Protein AF-A0A9D3W5Q1-F1 (afdb_monomer_lite)

Foldseek 3Di:
DDDDDPDPVCPVVPCVPDCDWAAKAKEWPPPHQQDFQADDPVQQPFWDKTKIKIDTTPLWAFPWKWKDQALPPDTDTWDKADPDDADPVRGHPDIIMTIDTDGPVSLLNGAKIWMKIATNVRGIAAQDFDDDPLRPNTHHIFIWGADNVTRTTFGCADPAQDQGGPVNVVVVVVVVPDPDDDDDDDDDDQDADELVRQLVQQDLCGFWEAAPQFIFTCNVVQPVDPVHNVLRNVHGSHYCNVVCSRPDYVVVVVVRVVGTDHGYDDDDDDDDDDDDDDDDDDDDDDDDDDDDDDDDDDPDFAEQDDPPDDFDWAFDDWADDDPFKIKTKTFGPDQRYFNQDDPPAWDWDWDQFPNDIDIDTFDWPDDSNDGRITMTMDTWFDACPDPVANHTDRVD

Sequence (396 aa):
MKHGDVMFAGWWYNLECAIDELNINSMITRPCHKEILPINSWTTRRLYTLRGYAYSGGGKKVKRVEVTMDGGETWQVCIVDHAEKPNKYGKFWCWCFWSLDVAVLDFLVAKDIAVRAWDGTFNTQPEKLIWNLLGMMNNCWFRVKATENRMVFEHPTLPGNQSGGWMSEERHLDNSTIKRSVSTPFMNTASRISMSEVKKHNSVDSAWIVVHGHIYDCTRFLKDHPGGISSILINAGTDCTDEFDAIHSDKAKNMLEDYRIGELIKTGYVSNSAVSSPNTSVHRASNISFSGPIKEVAATRPVALVPPKKISCKLVDKTSISHNVRRFRFALPLEDQVLGLPVGKHIFLCATINDKLCMRAYTPTSSIDEVGHFDLVVKIYFKRVHPKFPNGGLMS

InterPro domains:
  IPR001199 Cytochrome b5-like heme/steroid binding domain [PF00173] (195-264)
  IPR001199 Cytochrome b5-like heme/steroid binding domain [PR00363] (215-225)
  IPR001199 Cytochrome b5-like heme/steroid binding domain [PR00363] (225-239)
  IPR001199 Cytochrome b5-like heme/steroid binding domain [PR00363] (240-247)
  IPR001199 Cytochrome b5-like heme/steroid binding domain [PR00363] (252-264)
  IPR001199 Cytochrome b5-like heme/steroid binding domain [PS50255] (190-265)
  IPR001199 Cytochrome b5-like heme/steroid binding domain [SM01117] (193-265)
  IPR005066 Moybdenum cofactor oxidoreductase, dimerisation [PF03404] (18-147)
  IPR008333 Flavoprotein pyridine nucleotide cytochrome reductase-like, FAD-binding domain [PF00970] (313-396)
  IPR008335 Eukaryotic molybdopterin oxidoreductase [PR00407] (19-31)
  IPR008335 Eukaryotic molybdopterin oxidoreductase [PR00407] (50-64)
  IPR008335 Eukaryotic molybdopterin oxidoreductase [PR00407] (64-76)
  IPR008335 Eukaryotic molybdopterin oxidoreductase [PR00407] (91-101)
  IPR008335 Eukaryotic molybdopterin oxidoreductase [PR00407] (116-128)
  IPR008335 Eukaryotic molybdopterin oxidoreductase [PR00407] (129-142)
  IPR014756 Immunoglobulin E-set [SSF81296] (21-146)
  IPR017927 FAD-binding domain, ferredoxin reductase-type [PS51384] (308-396)
  IPR017938 Riboflavin synthase-like beta-barrel [SSF63380] (301-396)
  IPR018506 Cytochrome b5, heme-binding site [PS00191] (221-228)
  IPR036400 Cytochrome b5-like heme/steroid binding domain superfamily [G3DSA:3.10.120.10] (189-266)

Radius of gyration: 26.9 Å; chains: 1; bounding box: 71×68×72 Å

Secondary structure (DSSP, 8-state):
-------GGGGGG-GGG---SPPPEEEEEESPTT-B---STTTTTSEEEEEEEEE-STTPPEEEEEEESBSSSS-EEPEEE--SPP-TTS---SPEEEEEEEETTGGGG-SBEEEEEEETT--B--SS----TT-TT--SPEEEEEETTTTEEE-S--SSS---SHHHHHHHHHTTS--------------EE-HHHHTT-EETTEEEEEETTEEEE-GGGTTT-TT-THHHHTTTTSB-HHHHHHH--HHHHHHHGGGEEEEE--PPP-------------------------------PPBS--TT-----EEEEEEEEETTEEEEEEE-SSTT-B--PPTT--EEEEEEETTEEEEEEE---S-TT-BSEEEEEEE---TTTBTTBTT--TT-

pLDDT: mean 78.8, std 21.6, range [22.7, 98.88]

Structure (mmCIF, N/CA/C/O backbone):
data_AF-A0A9D3W5Q1-F1
#
_entry.id   AF-A0A9D3W5Q1-F1
#
loop_
_atom_site.group_PDB
_atom_site.id
_atom_site.type_symbol
_atom_site.label_atom_id
_atom_site.label_alt_id
_atom_site.label_comp_id
_atom_site.label_asym_id
_atom_site.label_entity_id
_atom_site.label_seq_id
_atom_site.pdbx_PDB_ins_code
_atom_site.Cartn_x
_atom_site.Cartn_y
_atom_site.Cartn_z
_atom_site.occupancy
_atom_site.B_iso_or_equiv
_atom_site.auth_seq_id
_atom_site.auth_comp_id
_atom_site.auth_asym_id
_atom_site.auth_atom_id
_atom_site.pdbx_PDB_model_num
ATOM 1 N N . MET A 1 1 ? -11.535 45.339 8.056 1.00 37.97 1 MET A N 1
ATOM 2 C CA . MET A 1 1 ? -12.310 44.326 8.815 1.00 37.97 1 MET A CA 1
ATOM 3 C C . MET A 1 1 ? -11.346 43.578 9.728 1.00 37.97 1 MET A C 1
ATOM 5 O O . MET A 1 1 ? -10.175 43.512 9.379 1.00 37.97 1 MET A O 1
ATOM 9 N N . LYS A 1 2 ? -11.781 43.072 10.890 1.00 32.91 2 LYS A N 1
ATOM 10 C CA . LYS A 1 2 ? -10.921 42.234 11.749 1.00 32.91 2 LYS A CA 1
ATOM 11 C C . LYS A 1 2 ? -10.965 40.787 11.250 1.00 32.91 2 LYS A C 1
ATOM 13 O O . LYS A 1 2 ? -12.054 40.296 10.974 1.00 32.91 2 LYS A O 1
ATOM 18 N N . HIS A 1 3 ? -9.818 40.113 11.176 1.00 39.31 3 HIS A N 1
ATOM 19 C CA . HIS A 1 3 ? -9.806 38.650 11.134 1.00 39.31 3 HIS A CA 1
ATOM 20 C C . HIS A 1 3 ? -10.196 38.127 12.519 1.00 39.31 3 HIS A C 1
ATOM 22 O O . HIS A 1 3 ? -9.574 38.504 13.511 1.00 39.31 3 HIS A O 1
ATOM 28 N N . GLY A 1 4 ? -11.217 37.278 12.569 1.00 35.72 4 GLY A N 1
ATOM 29 C CA . GLY A 1 4 ? -11.641 36.558 13.762 1.00 35.72 4 GLY A CA 1
ATOM 30 C C . GLY A 1 4 ? -12.178 35.185 13.373 1.00 35.72 4 GLY A C 1
ATOM 31 O O . GLY A 1 4 ? -12.869 35.054 12.365 1.00 35.72 4 GLY A O 1
ATOM 32 N N . ASP A 1 5 ? -11.816 34.186 14.170 1.00 36.16 5 ASP A N 1
ATOM 33 C CA . ASP A 1 5 ? -12.600 32.979 14.444 1.00 36.16 5 ASP A CA 1
ATOM 34 C C . ASP A 1 5 ? -13.092 32.156 13.238 1.00 36.16 5 ASP A C 1
ATOM 36 O O . ASP A 1 5 ? -14.257 31.766 13.146 1.00 36.16 5 ASP A O 1
ATOM 40 N N . VAL A 1 6 ? -12.164 31.772 12.353 1.00 41.47 6 VAL A N 1
ATOM 41 C CA . VAL A 1 6 ? -12.375 30.593 11.494 1.00 41.47 6 VAL A CA 1
ATOM 42 C C . VAL A 1 6 ? -12.333 29.343 12.381 1.00 41.47 6 VAL A C 1
ATOM 44 O O . VAL A 1 6 ? -11.267 28.857 12.758 1.00 41.47 6 VAL A O 1
ATOM 47 N N . MET A 1 7 ? -13.514 28.840 12.740 1.00 42.41 7 MET A N 1
ATOM 48 C CA . MET A 1 7 ? -13.706 27.679 13.614 1.00 42.41 7 MET A CA 1
ATOM 49 C C . MET A 1 7 ? -13.084 26.396 13.030 1.00 42.41 7 MET A C 1
ATOM 51 O O . MET A 1 7 ? -13.708 25.694 12.233 1.00 42.41 7 MET A O 1
ATOM 55 N N . PHE A 1 8 ? -11.891 26.019 13.504 1.00 49.81 8 PHE A N 1
ATOM 56 C CA . PHE A 1 8 ? -11.246 24.737 13.166 1.00 49.81 8 PHE A CA 1
ATOM 57 C C . PHE A 1 8 ? -12.123 23.506 13.472 1.00 49.81 8 PHE A C 1
ATOM 59 O O . PHE A 1 8 ? -11.975 22.471 12.827 1.00 49.81 8 PHE A O 1
ATOM 66 N N . ALA A 1 9 ? -13.067 23.625 14.411 1.00 50.88 9 ALA A N 1
ATOM 67 C CA . ALA A 1 9 ? -13.948 22.544 14.847 1.00 50.88 9 ALA A CA 1
ATOM 68 C C . ALA A 1 9 ? -14.862 21.957 13.748 1.00 50.88 9 ALA A C 1
ATOM 70 O O . ALA A 1 9 ? -15.352 20.846 13.923 1.00 50.88 9 ALA A O 1
ATOM 71 N N . GLY A 1 10 ? -15.104 22.667 12.637 1.00 57.19 10 GLY A N 1
ATOM 72 C CA . GLY A 1 10 ? -16.040 22.220 11.594 1.00 57.19 10 GLY A CA 1
ATOM 73 C C . GLY A 1 10 ? -15.505 21.149 10.633 1.00 57.19 10 GLY A C 1
ATOM 74 O O . GLY A 1 10 ? -16.286 20.347 10.127 1.00 57.19 10 GLY A O 1
ATOM 75 N N . TRP A 1 11 ? -14.189 21.104 10.388 1.00 66.12 11 TRP A N 1
ATOM 76 C CA . TRP A 1 11 ? -13.600 20.326 9.282 1.00 66.12 11 TRP A CA 1
ATOM 77 C C . TRP A 1 11 ? -13.896 18.823 9.355 1.00 66.12 11 TRP A C 1
ATOM 79 O O . TRP A 1 11 ? -14.261 18.218 8.353 1.00 66.12 11 TRP A O 1
ATOM 89 N N . TRP A 1 12 ? -13.803 18.226 10.546 1.00 70.75 12 TRP A N 1
ATOM 90 C CA . TRP A 1 12 ? -14.016 16.787 10.748 1.00 70.75 12 TRP A CA 1
ATOM 91 C C . TRP A 1 12 ? -15.482 16.337 10.653 1.00 70.75 12 TRP A C 1
ATOM 93 O O . TRP A 1 12 ? -15.747 15.137 10.665 1.00 70.75 12 TRP A O 1
ATOM 103 N N . TYR A 1 13 ? -16.422 17.282 10.562 1.00 74.12 13 TYR A N 1
ATOM 104 C CA . TYR A 1 13 ? -17.853 17.013 10.406 1.00 74.12 13 TYR A CA 1
ATOM 105 C C . TYR A 1 13 ? -18.368 17.339 8.997 1.00 74.12 13 TYR A C 1
ATOM 107 O O . TYR A 1 13 ? -19.545 17.112 8.721 1.00 74.12 13 TYR A O 1
ATOM 115 N N . ASN A 1 14 ? -17.512 17.834 8.092 1.00 76.31 14 ASN A N 1
ATOM 116 C CA . ASN A 1 14 ? -17.883 17.976 6.690 1.00 76.31 14 ASN A CA 1
ATOM 117 C C . ASN A 1 14 ? -17.816 16.612 5.981 1.00 76.31 14 ASN A C 1
ATOM 119 O O . ASN A 1 14 ? -16.739 16.040 5.805 1.00 76.31 14 ASN A O 1
ATOM 123 N N . LEU A 1 15 ? -18.973 16.112 5.538 1.00 74.62 15 LEU A N 1
ATOM 124 C CA . LEU A 1 15 ? -19.083 14.857 4.791 1.00 74.62 15 LEU A CA 1
ATOM 125 C C . LEU A 1 15 ? -18.386 14.912 3.421 1.00 74.62 15 LEU A C 1
ATOM 127 O O . LEU A 1 15 ? -17.985 13.871 2.918 1.00 74.62 15 LEU A O 1
ATOM 131 N N . GLU A 1 16 ? -18.148 16.098 2.850 1.00 77.88 16 GLU A N 1
ATOM 132 C CA . GLU A 1 16 ? -17.349 16.262 1.621 1.00 77.88 16 GLU A CA 1
ATOM 133 C C . GLU A 1 16 ? -15.877 15.836 1.803 1.00 77.88 16 GLU A C 1
ATOM 135 O O . GLU A 1 16 ? -15.173 15.596 0.824 1.00 77.88 16 GLU A O 1
ATOM 140 N N . CYS A 1 17 ? -15.400 15.735 3.049 1.00 77.00 17 CYS A N 1
ATOM 141 C CA . CYS A 1 17 ? -14.069 15.230 3.391 1.00 77.00 17 CYS A CA 1
ATOM 142 C C . CYS A 1 17 ? -14.061 13.734 3.769 1.00 77.00 17 CYS A C 1
ATOM 144 O O . CYS A 1 17 ? -13.018 13.216 4.178 1.00 77.00 17 CYS A O 1
ATOM 146 N N . ALA A 1 18 ? -15.193 13.030 3.655 1.00 83.44 18 ALA A N 1
ATOM 147 C CA . ALA A 1 18 ? -15.251 11.583 3.845 1.00 83.44 18 ALA A CA 1
ATOM 148 C C . ALA A 1 18 ? -14.571 10.836 2.681 1.00 83.44 18 ALA A C 1
ATOM 150 O O . ALA A 1 18 ? -14.603 11.266 1.530 1.00 83.44 18 ALA A O 1
ATOM 151 N N . ILE A 1 19 ? -13.944 9.698 2.988 1.00 87.56 19 ILE A N 1
ATOM 152 C CA . ILE A 1 19 ? -13.250 8.855 2.006 1.00 87.56 19 ILE A CA 1
ATOM 153 C C . ILE A 1 19 ? -14.067 7.574 1.809 1.00 87.56 19 ILE A C 1
ATOM 155 O O . ILE A 1 19 ? -13.897 6.611 2.558 1.00 87.56 19 ILE A O 1
ATOM 159 N N . ASP A 1 20 ? -14.939 7.577 0.799 1.00 88.81 20 ASP A N 1
ATOM 160 C CA . ASP A 1 20 ? -15.746 6.409 0.413 1.00 88.81 20 ASP A CA 1
ATOM 161 C C . ASP A 1 20 ? -15.077 5.586 -0.703 1.00 88.81 20 ASP A C 1
ATOM 163 O O . ASP A 1 20 ? -14.920 4.369 -0.590 1.00 88.81 20 ASP A O 1
ATOM 167 N N . GLU A 1 21 ? -14.632 6.241 -1.783 1.00 93.06 21 GLU A N 1
ATOM 168 C CA . GLU A 1 21 ? -13.888 5.598 -2.872 1.00 93.06 21 GLU A CA 1
ATOM 169 C C . GLU A 1 21 ? -12.379 5.864 -2.764 1.00 93.06 21 GLU A C 1
ATOM 171 O O . GLU A 1 21 ? -11.937 7.006 -2.642 1.00 93.06 21 GLU A O 1
ATOM 176 N N . LEU A 1 22 ? -11.569 4.807 -2.898 1.00 95.00 22 LEU A N 1
ATOM 177 C CA . LEU A 1 22 ? -10.120 4.939 -3.076 1.00 95.00 22 LEU A CA 1
ATOM 178 C C . LEU A 1 22 ? -9.775 5.649 -4.397 1.00 95.00 22 LEU A C 1
ATOM 180 O O . LEU A 1 22 ? -10.464 5.500 -5.409 1.00 95.00 22 LEU A O 1
ATOM 184 N N . ASN A 1 23 ? -8.659 6.373 -4.413 1.00 96.69 23 ASN A N 1
ATOM 185 C CA . ASN A 1 23 ? -8.099 6.936 -5.637 1.00 96.69 23 ASN A CA 1
ATOM 186 C C . ASN A 1 23 ? -7.307 5.884 -6.438 1.00 96.69 23 ASN A C 1
ATOM 188 O O . ASN A 1 23 ? -6.985 4.802 -5.945 1.00 96.69 23 ASN A O 1
ATOM 192 N N . ILE A 1 24 ? -7.008 6.207 -7.700 1.00 98.44 24 ILE A N 1
ATOM 193 C CA . ILE A 1 24 ? -6.082 5.436 -8.538 1.00 98.44 24 ILE A CA 1
ATOM 194 C C . ILE A 1 24 ? -4.686 5.458 -7.911 1.00 98.44 24 ILE A C 1
ATOM 196 O O . ILE A 1 24 ? -4.163 6.527 -7.593 1.00 98.44 24 ILE A O 1
ATOM 200 N N . ASN A 1 25 ? -4.080 4.289 -7.730 1.00 98.62 25 ASN A N 1
ATOM 201 C CA . ASN A 1 25 ? -2.764 4.145 -7.118 1.00 98.62 25 ASN A CA 1
ATOM 202 C C . ASN A 1 25 ? -1.991 2.980 -7.757 1.00 98.62 25 ASN A C 1
ATOM 204 O O . ASN A 1 25 ? -2.590 2.013 -8.236 1.00 98.62 25 ASN A O 1
ATOM 208 N N . SER A 1 26 ? -0.660 3.056 -7.760 1.00 98.75 26 SER A N 1
ATOM 209 C CA . SER A 1 26 ? 0.220 1.995 -8.259 1.00 98.75 26 SER A CA 1
ATOM 210 C C . SER A 1 26 ? 1.577 2.006 -7.563 1.00 98.75 26 SER A C 1
ATOM 212 O O . SER A 1 26 ? 2.057 3.046 -7.118 1.00 98.75 26 SER A O 1
ATOM 214 N N . MET A 1 27 ? 2.160 0.815 -7.425 1.00 98.44 27 MET A N 1
ATOM 215 C CA . MET A 1 27 ? 3.319 0.542 -6.571 1.00 98.44 27 MET A CA 1
ATOM 216 C C . MET A 1 27 ? 4.289 -0.400 -7.285 1.00 98.44 27 MET A C 1
ATOM 218 O O . MET A 1 27 ? 3.851 -1.382 -7.887 1.00 98.44 27 MET A O 1
ATOM 222 N N . ILE A 1 28 ? 5.595 -0.142 -7.178 1.00 98.56 28 ILE A N 1
ATOM 223 C CA . ILE A 1 28 ? 6.650 -1.048 -7.661 1.00 98.56 28 ILE A CA 1
ATOM 224 C C . ILE A 1 28 ? 6.929 -2.084 -6.568 1.00 98.56 28 ILE A C 1
ATOM 226 O O . ILE A 1 28 ? 7.254 -1.728 -5.439 1.00 98.56 28 ILE A O 1
ATOM 230 N N . THR A 1 29 ? 6.826 -3.372 -6.895 1.00 97.31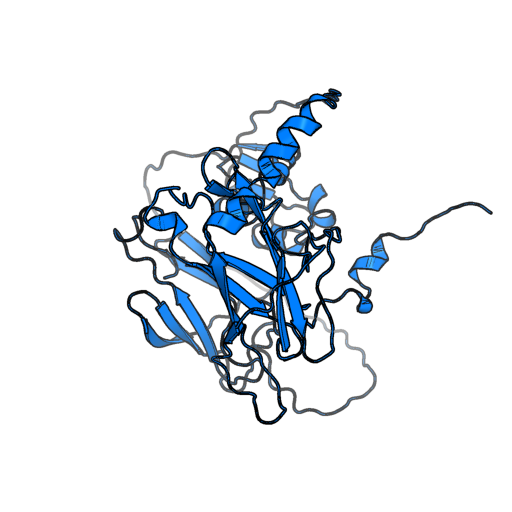 29 THR A N 1
ATOM 231 C CA . THR A 1 29 ? 7.210 -4.477 -5.995 1.00 97.31 29 THR A CA 1
ATOM 232 C C . THR A 1 29 ? 8.521 -5.137 -6.400 1.00 97.31 29 THR A C 1
ATOM 234 O O . THR A 1 29 ? 9.150 -5.780 -5.565 1.00 97.31 29 THR A O 1
ATOM 237 N N . ARG A 1 30 ? 8.921 -5.010 -7.672 1.00 95.31 30 ARG A N 1
ATOM 238 C CA . ARG A 1 30 ? 10.206 -5.482 -8.189 1.00 95.31 30 ARG A CA 1
ATOM 239 C C . ARG A 1 30 ? 10.852 -4.403 -9.077 1.00 95.31 30 ARG A C 1
ATOM 241 O O . ARG A 1 30 ? 10.182 -3.988 -10.025 1.00 95.31 30 ARG A O 1
ATOM 248 N N . PRO A 1 31 ? 12.113 -3.988 -8.837 1.00 94.69 31 PRO A N 1
ATOM 249 C CA . PRO A 1 31 ? 13.066 -4.514 -7.849 1.00 94.69 31 PRO A CA 1
ATOM 250 C C . PRO A 1 31 ? 12.626 -4.323 -6.395 1.00 94.69 31 PRO A C 1
ATOM 252 O O . PRO A 1 31 ? 11.889 -3.391 -6.077 1.00 94.69 31 PRO A O 1
ATOM 255 N N . CYS A 1 32 ? 13.047 -5.233 -5.518 1.00 93.19 32 CYS A N 1
ATOM 256 C CA . CYS A 1 32 ? 12.812 -5.133 -4.076 1.00 93.19 32 CYS A CA 1
ATOM 257 C C . CYS A 1 32 ? 13.736 -4.081 -3.433 1.00 93.19 32 CYS A C 1
ATOM 259 O O . CYS A 1 32 ? 14.823 -3.807 -3.941 1.00 93.19 32 CYS A O 1
ATOM 261 N N . HIS A 1 33 ? 13.351 -3.533 -2.273 1.00 91.69 33 HIS A N 1
ATOM 262 C CA . HIS A 1 33 ? 14.255 -2.691 -1.480 1.00 91.69 33 HIS A CA 1
ATOM 263 C C . HIS A 1 33 ? 15.528 -3.475 -1.109 1.00 91.69 33 HIS A C 1
ATOM 265 O O . HIS A 1 33 ? 15.448 -4.559 -0.528 1.00 91.69 33 HIS A O 1
ATOM 271 N N . LYS A 1 34 ? 16.688 -2.906 -1.448 1.00 90.19 34 LYS A N 1
ATOM 272 C CA . LYS A 1 34 ? 18.032 -3.495 -1.358 1.00 90.19 34 LYS A CA 1
ATOM 273 C C . LYS A 1 34 ? 18.238 -4.773 -2.186 1.00 90.19 34 LYS A C 1
ATOM 275 O O . LYS A 1 34 ? 19.172 -5.529 -1.927 1.00 90.19 34 LYS A O 1
ATOM 280 N N . GLU A 1 35 ? 17.438 -4.983 -3.239 1.00 89.75 35 GLU A N 1
ATOM 281 C CA . GLU A 1 35 ? 17.842 -5.859 -4.348 1.00 89.75 35 GLU A CA 1
ATOM 282 C C . GLU A 1 35 ? 19.076 -5.250 -5.029 1.00 89.75 35 GLU A C 1
ATOM 284 O O . GLU A 1 35 ? 19.112 -4.048 -5.298 1.00 89.75 35 GLU A O 1
ATOM 289 N N . ILE A 1 36 ? 20.089 -6.083 -5.276 1.00 87.69 36 ILE A N 1
ATOM 290 C CA . ILE A 1 36 ? 21.329 -5.710 -5.963 1.00 87.69 36 ILE A CA 1
ATOM 291 C C . ILE A 1 36 ? 21.336 -6.418 -7.314 1.00 87.69 36 ILE A C 1
ATOM 293 O O . ILE A 1 36 ? 21.263 -7.648 -7.360 1.00 87.69 36 ILE A O 1
ATOM 297 N N . LEU A 1 37 ? 21.445 -5.662 -8.405 1.00 84.00 37 LEU A N 1
ATOM 298 C CA . LEU A 1 37 ? 21.536 -6.206 -9.760 1.00 84.00 37 LEU A CA 1
ATOM 299 C C . LEU A 1 37 ? 23.000 -6.178 -10.237 1.00 84.00 37 LEU A C 1
ATOM 301 O O . LEU A 1 37 ? 23.471 -5.140 -10.697 1.00 84.00 37 LEU A O 1
ATOM 305 N N . PRO A 1 38 ? 23.757 -7.288 -10.128 1.00 79.44 38 PRO A N 1
ATOM 306 C CA . PRO A 1 38 ? 25.184 -7.281 -10.435 1.00 79.44 38 PRO A CA 1
ATOM 307 C C . PRO A 1 38 ? 25.424 -7.029 -11.927 1.00 79.44 38 PRO A C 1
ATOM 309 O O . PRO A 1 38 ? 25.031 -7.842 -12.764 1.00 79.44 38 PRO A O 1
ATOM 312 N N . ILE A 1 39 ? 26.108 -5.935 -12.260 1.00 79.19 39 ILE A N 1
ATOM 313 C CA . ILE A 1 39 ? 26.492 -5.581 -13.633 1.00 79.19 39 ILE A CA 1
ATOM 314 C C . ILE A 1 39 ? 27.658 -6.478 -14.074 1.00 79.19 39 ILE A C 1
ATOM 316 O O . ILE A 1 39 ? 28.751 -6.418 -13.517 1.00 79.19 39 ILE A O 1
ATOM 320 N N . ASN A 1 40 ? 27.430 -7.323 -15.078 1.00 77.38 40 ASN A N 1
ATOM 321 C CA . ASN A 1 40 ? 28.452 -8.136 -15.737 1.00 77.38 40 ASN A CA 1
ATOM 322 C C . ASN A 1 40 ? 27.994 -8.515 -17.157 1.00 77.38 40 ASN A C 1
ATOM 324 O O . ASN A 1 40 ? 26.826 -8.353 -17.507 1.00 77.38 40 ASN A O 1
ATOM 328 N N . SER A 1 41 ? 28.896 -9.071 -17.969 1.00 74.62 41 SER A N 1
ATOM 329 C CA . SER A 1 41 ? 28.658 -9.399 -19.387 1.00 74.62 41 SER A CA 1
ATOM 330 C C . SER A 1 41 ? 27.530 -10.408 -19.663 1.00 74.62 41 SER A C 1
ATOM 332 O O . SER A 1 41 ? 27.175 -10.608 -20.824 1.00 74.62 41 SER A O 1
ATOM 334 N N . TRP A 1 42 ? 26.985 -11.069 -18.636 1.00 74.25 42 TRP A N 1
ATOM 335 C CA . TRP A 1 42 ? 25.837 -11.975 -18.738 1.00 74.25 42 TRP A CA 1
ATOM 336 C C . TRP A 1 42 ? 24.521 -11.294 -18.343 1.00 74.25 42 TRP A C 1
ATOM 338 O O . TRP A 1 42 ? 23.500 -11.514 -18.995 1.00 74.25 42 TRP A O 1
ATOM 348 N N . THR A 1 43 ? 24.531 -10.448 -17.310 1.00 73.75 43 THR A N 1
ATOM 349 C CA . THR A 1 43 ? 23.341 -9.706 -16.864 1.00 73.75 43 THR A CA 1
ATOM 350 C C . THR A 1 43 ? 23.007 -8.541 -17.788 1.00 73.75 43 THR A C 1
ATOM 352 O O . THR A 1 43 ? 21.839 -8.372 -18.119 1.00 73.75 43 THR A O 1
ATOM 355 N N . THR A 1 44 ? 23.996 -7.804 -18.304 1.00 78.94 44 THR A N 1
ATOM 356 C CA . THR A 1 44 ? 23.763 -6.684 -19.243 1.00 78.94 44 THR A CA 1
ATOM 357 C C . THR A 1 44 ? 23.173 -7.111 -20.590 1.00 78.94 44 THR A C 1
ATOM 359 O O . THR A 1 44 ? 22.643 -6.278 -21.318 1.00 78.94 44 THR A O 1
ATOM 362 N N . ARG A 1 45 ? 23.225 -8.410 -20.918 1.00 79.06 45 ARG A N 1
ATOM 363 C CA . ARG A 1 45 ? 22.630 -9.014 -22.124 1.00 79.06 45 ARG A CA 1
ATOM 364 C C . ARG A 1 45 ? 21.218 -9.572 -21.902 1.00 79.06 45 ARG A C 1
ATOM 366 O O . ARG A 1 45 ? 20.711 -10.299 -22.754 1.00 79.06 45 ARG A O 1
ATOM 373 N N . ARG A 1 46 ? 20.600 -9.302 -20.750 1.00 83.06 46 ARG A N 1
ATOM 374 C CA . ARG A 1 46 ? 19.261 -9.783 -20.388 1.00 83.06 46 ARG A CA 1
ATOM 375 C C . ARG A 1 46 ? 18.323 -8.618 -20.093 1.00 83.06 46 ARG A C 1
ATOM 377 O O . ARG A 1 46 ? 18.752 -7.537 -19.694 1.00 83.06 46 ARG A O 1
ATOM 384 N N . LEU A 1 47 ? 17.033 -8.884 -20.266 1.00 91.38 47 LEU A N 1
ATOM 385 C CA . LEU A 1 47 ? 15.971 -8.010 -19.788 1.00 91.38 47 LEU A CA 1
ATOM 386 C C . LEU A 1 47 ? 15.738 -8.238 -18.289 1.00 91.38 47 LEU A C 1
ATOM 388 O O . LEU A 1 47 ? 15.916 -9.351 -17.780 1.00 91.38 47 LEU A O 1
ATOM 392 N N . TYR A 1 48 ? 15.326 -7.184 -17.595 1.00 93.25 48 TYR A N 1
ATOM 393 C CA . TYR A 1 48 ? 14.893 -7.213 -16.207 1.00 93.25 48 TYR A CA 1
ATOM 394 C C . TYR A 1 48 ? 13.392 -6.920 -16.137 1.00 93.25 48 TYR A C 1
ATOM 396 O O . TYR A 1 48 ? 12.952 -5.832 -16.505 1.00 93.25 48 TYR A O 1
ATOM 404 N N . THR A 1 49 ? 12.608 -7.868 -15.617 1.00 97.44 49 THR A N 1
ATOM 405 C CA . THR A 1 49 ? 11.166 -7.675 -15.423 1.00 97.44 49 THR A CA 1
ATOM 406 C C . THR A 1 49 ? 10.890 -6.824 -14.182 1.00 97.44 49 THR A C 1
ATOM 408 O O . THR A 1 49 ? 10.833 -7.347 -13.061 1.00 97.44 49 THR A O 1
ATOM 411 N N . LEU A 1 50 ? 10.660 -5.527 -14.383 1.00 98.00 50 LEU A N 1
ATOM 412 C CA . LEU A 1 50 ? 9.983 -4.670 -13.409 1.00 98.00 50 LEU A CA 1
ATOM 413 C C . LEU A 1 50 ? 8.575 -5.218 -13.159 1.00 98.00 50 LEU A C 1
ATOM 415 O O . LEU A 1 50 ? 7.913 -5.685 -14.090 1.00 98.00 50 LEU A O 1
ATOM 419 N N . ARG A 1 51 ? 8.109 -5.189 -11.906 1.00 98.62 51 ARG A N 1
ATOM 420 C CA . ARG A 1 51 ? 6.764 -5.665 -11.539 1.00 98.62 51 ARG A CA 1
ATOM 421 C C . ARG A 1 51 ? 6.143 -4.833 -10.435 1.00 98.62 51 ARG A C 1
ATOM 423 O O . ARG A 1 51 ? 6.847 -4.317 -9.565 1.00 98.62 51 ARG A O 1
ATOM 430 N N . GLY A 1 52 ? 4.819 -4.822 -10.406 1.00 98.56 52 GLY A N 1
ATOM 431 C CA . GLY A 1 52 ? 4.058 -4.215 -9.329 1.00 98.56 52 GLY A CA 1
ATOM 432 C C . GLY A 1 52 ? 2.571 -4.523 -9.395 1.00 98.56 52 GLY A C 1
ATOM 433 O O . GLY A 1 52 ? 2.137 -5.460 -10.068 1.00 98.56 52 GLY A O 1
ATOM 434 N N . TYR A 1 53 ? 1.793 -3.711 -8.686 1.00 98.75 53 TYR A N 1
ATOM 435 C CA . TYR A 1 53 ? 0.333 -3.735 -8.728 1.00 98.75 53 TYR A CA 1
ATOM 436 C C . TYR A 1 53 ? -0.241 -2.321 -8.866 1.00 98.75 53 TYR A C 1
ATOM 438 O O . TYR A 1 53 ? 0.457 -1.325 -8.647 1.00 98.75 53 TYR A O 1
ATOM 446 N N . ALA A 1 54 ? -1.517 -2.242 -9.242 1.00 98.81 54 ALA A N 1
ATOM 447 C CA . ALA A 1 54 ? -2.302 -1.013 -9.282 1.00 98.81 54 ALA A CA 1
ATOM 448 C C . ALA A 1 54 ? -3.775 -1.283 -8.921 1.00 98.81 54 ALA A C 1
ATOM 450 O O . ALA A 1 54 ? -4.259 -2.407 -9.064 1.00 98.81 54 ALA A O 1
ATOM 451 N N . TYR A 1 55 ? -4.487 -0.261 -8.447 1.00 98.50 55 TYR A N 1
ATOM 452 C CA . TYR A 1 55 ? -5.916 -0.315 -8.116 1.00 98.50 55 TYR A CA 1
ATOM 453 C C . TYR A 1 55 ? -6.577 1.063 -8.281 1.00 98.50 55 TYR A C 1
ATOM 455 O O . TYR A 1 55 ? -5.890 2.080 -8.262 1.00 98.50 55 TYR A O 1
ATOM 463 N N . SER A 1 56 ? -7.908 1.110 -8.401 1.00 98.19 56 SER A N 1
ATOM 464 C CA . SER A 1 56 ? -8.719 2.331 -8.236 1.00 98.19 56 SER A CA 1
ATOM 465 C C . SER A 1 56 ? -10.023 1.988 -7.507 1.00 98.19 56 SER A C 1
ATOM 467 O O . SER A 1 56 ? -10.511 0.860 -7.601 1.00 98.19 56 SER A O 1
ATOM 469 N N . GLY A 1 57 ? -10.584 2.938 -6.758 1.00 96.00 57 GLY A N 1
ATOM 470 C CA . GLY A 1 57 ? -11.856 2.770 -6.053 1.00 96.00 57 GLY A CA 1
ATOM 471 C C . GLY A 1 57 ? -13.076 2.796 -6.974 1.00 96.00 57 GLY A C 1
ATOM 472 O O . GLY A 1 57 ? -12.971 2.869 -8.200 1.00 96.00 57 GLY A O 1
ATOM 473 N N . GLY A 1 58 ? -14.271 2.690 -6.386 1.00 94.88 58 GLY A N 1
ATOM 474 C CA . GLY A 1 58 ? -15.535 2.711 -7.136 1.00 94.88 58 GLY A CA 1
ATOM 475 C C . GLY A 1 58 ? -15.719 1.564 -8.131 1.00 94.88 58 GLY A C 1
ATOM 476 O O . GLY A 1 58 ? -16.565 1.641 -9.026 1.00 94.88 58 GLY A O 1
ATOM 477 N N . GLY A 1 59 ? -14.895 0.521 -8.029 1.00 95.88 59 GLY A N 1
ATOM 478 C CA . GLY A 1 59 ? -14.843 -0.593 -8.965 1.00 95.88 59 GLY A CA 1
ATOM 479 C C . GLY A 1 59 ? -14.297 -0.221 -10.355 1.00 95.88 59 GLY A C 1
ATOM 480 O O . GLY A 1 59 ? -14.702 -0.825 -11.352 1.00 95.88 59 GLY A O 1
ATOM 481 N N . LYS A 1 60 ? -13.473 0.833 -10.462 1.00 97.62 60 LYS A N 1
ATOM 482 C CA . LYS A 1 60 ? -12.956 1.369 -11.734 1.00 97.62 60 LYS A CA 1
ATOM 483 C C . LYS A 1 60 ? -11.765 0.535 -12.221 1.00 97.62 60 LYS A C 1
ATOM 485 O O . LYS A 1 60 ? -10.719 0.508 -11.580 1.00 97.62 60 LYS A O 1
ATOM 490 N N . LYS A 1 61 ? -11.887 -0.089 -13.400 1.00 97.81 61 LYS A N 1
ATOM 491 C CA . LYS A 1 61 ? -10.784 -0.843 -14.028 1.00 97.81 61 LYS A CA 1
ATOM 492 C C . LYS A 1 61 ? -9.532 0.029 -14.186 1.00 97.81 61 LYS A C 1
ATOM 494 O O . LYS A 1 61 ? -9.642 1.136 -14.709 1.00 97.81 61 LYS A O 1
ATOM 499 N N . VAL A 1 62 ? -8.345 -0.485 -13.868 1.00 98.56 62 VAL A N 1
ATOM 500 C CA . VAL A 1 62 ? -7.085 0.139 -14.300 1.00 98.56 62 VAL A CA 1
ATOM 501 C C . VAL A 1 62 ? -6.915 -0.092 -15.807 1.00 98.56 62 VAL A C 1
ATOM 503 O O . VAL A 1 62 ? -6.855 -1.226 -16.280 1.00 98.56 62 VAL A O 1
ATOM 506 N N . LYS A 1 63 ? -6.885 0.986 -16.595 1.00 97.56 63 LYS A N 1
ATOM 507 C CA . LYS A 1 63 ? -6.772 0.922 -18.063 1.00 97.56 63 LYS A CA 1
ATOM 508 C C . LYS A 1 63 ? -5.326 0.848 -18.543 1.00 97.56 63 LYS A C 1
ATOM 510 O O . LYS A 1 63 ? -5.076 0.238 -19.578 1.00 97.56 63 LYS A O 1
ATOM 515 N N . ARG A 1 64 ? -4.397 1.502 -17.840 1.00 98.56 64 ARG A N 1
ATOM 516 C CA . ARG A 1 64 ? -2.995 1.643 -18.258 1.00 98.56 64 ARG A CA 1
ATOM 517 C C . ARG A 1 64 ? -2.097 1.797 -17.035 1.00 98.56 64 ARG A C 1
ATOM 519 O O . ARG A 1 64 ? -2.467 2.507 -16.104 1.00 98.56 64 ARG A O 1
ATOM 526 N N . VAL A 1 65 ? -0.924 1.173 -17.059 1.00 98.88 65 VAL A N 1
ATOM 527 C CA . VAL A 1 65 ? 0.173 1.442 -16.118 1.00 98.88 65 VAL A CA 1
ATOM 528 C C . VAL A 1 65 ? 1.397 1.820 -16.942 1.00 98.88 65 VAL A C 1
ATOM 530 O O . VAL A 1 65 ? 1.624 1.255 -18.013 1.00 98.88 65 VAL A O 1
ATOM 533 N N . GLU A 1 66 ? 2.140 2.815 -16.480 1.00 98.75 66 GLU A N 1
ATOM 534 C CA . GLU A 1 66 ? 3.274 3.406 -17.182 1.00 98.75 66 GLU A CA 1
ATOM 535 C C . GLU A 1 66 ? 4.454 3.529 -16.215 1.00 98.75 66 GLU A C 1
ATOM 537 O O . GLU A 1 66 ? 4.270 3.948 -15.070 1.00 98.75 66 GLU A O 1
ATOM 542 N N . VAL A 1 67 ? 5.658 3.203 -16.684 1.00 98.69 67 VAL A N 1
ATOM 543 C CA . VAL A 1 67 ? 6.913 3.405 -15.947 1.00 98.69 67 VAL A CA 1
ATOM 544 C C . VAL A 1 67 ? 7.795 4.400 -16.691 1.00 98.69 67 VAL A C 1
ATOM 546 O O . VAL A 1 67 ? 7.882 4.366 -17.917 1.00 98.69 67 VAL A O 1
ATOM 549 N N . THR A 1 68 ? 8.469 5.265 -15.943 1.00 97.56 68 THR A N 1
ATOM 550 C CA . THR A 1 68 ? 9.552 6.133 -16.418 1.00 97.56 68 THR A CA 1
ATOM 551 C C . THR A 1 68 ? 10.849 5.802 -15.679 1.00 97.56 68 THR A C 1
ATOM 553 O O . THR A 1 68 ? 10.818 5.300 -14.554 1.00 97.56 68 THR A O 1
ATOM 556 N N . MET A 1 69 ? 11.984 6.078 -16.321 1.00 94.75 69 MET A N 1
ATOM 557 C CA . MET A 1 69 ? 13.331 5.959 -15.744 1.00 94.75 69 MET A CA 1
ATOM 558 C C . MET A 1 69 ? 14.143 7.265 -15.867 1.00 94.75 69 MET A C 1
ATOM 560 O O . MET A 1 69 ? 15.213 7.397 -15.280 1.00 94.75 69 MET A O 1
ATOM 564 N N . ASP A 1 70 ? 13.622 8.259 -16.589 1.00 92.38 70 ASP A N 1
ATOM 565 C CA . ASP A 1 70 ? 14.251 9.564 -16.844 1.00 92.38 70 ASP A CA 1
ATOM 566 C C . ASP A 1 70 ? 13.653 10.692 -15.977 1.00 92.38 70 ASP A C 1
ATOM 568 O O . ASP A 1 70 ? 13.959 11.868 -16.166 1.00 92.38 70 ASP A O 1
ATOM 572 N N . GLY A 1 71 ? 12.816 10.345 -14.996 1.00 91.69 71 GLY A N 1
ATOM 573 C CA . GLY A 1 71 ? 12.128 11.285 -14.108 1.00 91.69 71 GLY A CA 1
ATOM 574 C C . GLY A 1 71 ? 10.731 11.710 -14.581 1.00 91.69 71 GLY A C 1
ATOM 575 O O . GLY A 1 71 ? 10.005 12.319 -13.791 1.00 91.69 71 GLY A O 1
ATOM 576 N N . GLY A 1 72 ? 10.326 11.343 -15.804 1.00 95.00 72 GLY A N 1
ATOM 577 C CA . GLY A 1 72 ? 8.979 11.557 -16.345 1.00 95.00 72 GLY A CA 1
ATOM 578 C C . GLY A 1 72 ? 8.924 12.205 -17.731 1.00 95.00 72 GLY A C 1
ATOM 579 O O . GLY A 1 72 ? 7.827 12.554 -18.171 1.00 95.00 72 GLY A O 1
ATOM 580 N N . GLU A 1 73 ? 10.067 12.356 -18.401 1.00 95.38 73 GLU A N 1
ATOM 581 C CA . GLU A 1 73 ? 10.208 12.866 -19.769 1.00 95.38 73 GLU A CA 1
ATOM 582 C C . GLU A 1 73 ? 9.662 11.848 -20.786 1.00 95.38 73 GLU A C 1
ATOM 584 O O . GLU A 1 73 ? 8.889 12.216 -21.672 1.00 95.38 73 GLU A O 1
ATOM 589 N N . THR A 1 74 ? 9.972 10.557 -20.613 1.00 96.44 74 THR A N 1
ATOM 590 C CA . THR A 1 74 ? 9.397 9.452 -21.398 1.00 96.44 74 THR A CA 1
ATOM 591 C C . THR A 1 74 ? 8.738 8.395 -20.509 1.00 96.44 74 THR A C 1
ATOM 593 O O . THR A 1 74 ? 9.003 8.293 -19.308 1.00 96.44 74 THR A O 1
ATOM 596 N N . TRP A 1 75 ? 7.821 7.621 -21.101 1.00 98.06 75 TRP A N 1
ATOM 597 C CA . TRP A 1 75 ? 6.986 6.641 -20.403 1.00 98.06 75 TRP A CA 1
ATOM 598 C C . TRP A 1 75 ? 6.817 5.367 -21.229 1.00 98.06 75 TRP A C 1
ATOM 600 O O . TRP A 1 75 ? 6.366 5.411 -22.373 1.00 98.06 75 TRP A O 1
ATOM 610 N N . GLN A 1 76 ? 7.125 4.224 -20.623 1.00 98.31 76 GLN A N 1
ATOM 611 C CA . GLN A 1 76 ? 6.951 2.896 -21.200 1.00 98.31 76 GLN A CA 1
ATOM 612 C C . GLN A 1 76 ? 5.663 2.259 -20.658 1.00 98.31 76 GLN A C 1
ATOM 614 O O . GLN A 1 76 ? 5.430 2.228 -19.446 1.00 98.31 76 GLN A O 1
ATOM 619 N N . VAL A 1 77 ? 4.803 1.763 -21.550 1.00 98.62 77 VAL A N 1
ATOM 620 C CA . VAL A 1 77 ? 3.515 1.155 -21.177 1.00 98.62 77 VAL A CA 1
ATOM 621 C C . VAL A 1 77 ? 3.732 -0.285 -20.712 1.00 98.62 77 VAL A C 1
ATOM 623 O O . VAL A 1 77 ? 4.300 -1.100 -21.432 1.00 98.62 77 VAL A O 1
ATOM 626 N N . CYS A 1 78 ? 3.254 -0.603 -19.511 1.00 98.75 78 CYS A N 1
ATOM 627 C CA . CYS A 1 78 ? 3.365 -1.935 -18.923 1.00 98.75 78 CYS A CA 1
ATOM 628 C C . CYS A 1 78 ? 2.298 -2.896 -19.468 1.00 98.75 78 CYS A C 1
ATOM 630 O O . CYS A 1 78 ? 1.183 -2.491 -19.805 1.00 98.75 78 CYS A O 1
ATOM 632 N N . ILE A 1 79 ? 2.596 -4.195 -19.438 1.00 98.69 79 ILE A N 1
ATOM 633 C CA . ILE A 1 79 ? 1.581 -5.252 -19.526 1.00 98.69 79 ILE A CA 1
ATOM 634 C C . ILE A 1 79 ? 0.789 -5.237 -18.210 1.00 98.69 79 ILE A C 1
ATOM 636 O O . ILE A 1 79 ? 1.402 -5.210 -17.142 1.00 98.69 79 ILE A O 1
ATOM 640 N N . VAL A 1 80 ? -0.549 -5.250 -18.268 1.00 98.50 80 VAL A N 1
ATOM 641 C CA . VAL A 1 80 ? -1.427 -5.163 -17.081 1.00 98.50 80 VAL A CA 1
ATOM 642 C C . VAL A 1 80 ? -2.370 -6.367 -17.002 1.00 98.50 80 VAL A C 1
ATOM 644 O O . VAL A 1 80 ? -3.377 -6.438 -17.712 1.00 98.50 80 VAL A O 1
ATOM 647 N N . ASP A 1 81 ? -2.060 -7.299 -16.104 1.00 97.88 81 ASP A N 1
ATOM 648 C CA . ASP A 1 81 ? -2.821 -8.524 -15.866 1.00 97.88 81 ASP A CA 1
ATOM 649 C C . ASP A 1 81 ? -3.986 -8.300 -14.887 1.00 97.88 81 ASP A C 1
ATOM 651 O O . ASP A 1 81 ? -3.831 -7.740 -13.798 1.00 97.88 81 ASP A O 1
ATOM 655 N N . HIS A 1 82 ? -5.168 -8.765 -15.287 1.00 97.00 82 HIS A N 1
ATOM 656 C CA . HIS A 1 82 ? -6.416 -8.671 -14.537 1.00 97.00 82 HIS A CA 1
ATOM 657 C C . HIS A 1 82 ? -6.937 -10.083 -14.250 1.00 97.00 82 HIS A C 1
ATOM 659 O O . HIS A 1 82 ? -7.722 -10.636 -15.020 1.00 97.00 82 HIS A O 1
ATOM 665 N N . ALA A 1 83 ? -6.520 -10.651 -13.115 1.00 93.94 83 ALA A N 1
ATOM 666 C CA . ALA A 1 83 ? -7.006 -11.952 -12.651 1.00 93.94 83 ALA A CA 1
ATOM 667 C C . ALA A 1 83 ? -8.520 -11.948 -12.341 1.00 93.94 83 ALA A C 1
ATOM 669 O O . ALA A 1 83 ? -9.194 -12.970 -12.480 1.00 93.94 83 ALA A O 1
ATOM 670 N N . GLU A 1 84 ? -9.072 -10.796 -11.947 1.00 93.50 84 GLU A N 1
ATOM 671 C CA . GLU A 1 84 ? -10.515 -10.583 -11.820 1.00 93.50 84 GLU A CA 1
ATOM 672 C C . GLU A 1 84 ? -11.156 -10.324 -13.195 1.00 93.50 84 GLU A C 1
ATOM 674 O O . GLU A 1 84 ? -10.716 -9.466 -13.965 1.00 93.50 84 GLU A O 1
ATOM 679 N N . LYS A 1 85 ? -12.260 -11.026 -13.473 1.00 94.62 85 LYS A N 1
ATOM 680 C CA . LYS A 1 85 ? -13.171 -10.705 -14.580 1.00 94.62 85 LYS A CA 1
ATOM 681 C C . LYS A 1 85 ? -14.231 -9.708 -14.097 1.00 94.62 85 LYS A C 1
ATOM 683 O O . LYS A 1 85 ? -14.711 -9.870 -12.976 1.00 94.62 85 LYS A O 1
ATOM 688 N N . PRO A 1 86 ? -14.651 -8.736 -14.929 1.00 95.69 86 PRO A N 1
ATOM 689 C CA . PRO A 1 86 ? -15.642 -7.746 -14.524 1.00 95.69 86 PRO A CA 1
ATOM 690 C C . PRO A 1 86 ? -16.937 -8.412 -14.058 1.00 95.69 86 PRO A C 1
ATOM 692 O O . PRO A 1 86 ? -17.404 -9.377 -14.668 1.00 95.69 86 PRO A O 1
ATOM 695 N N . ASN A 1 87 ? -17.553 -7.857 -13.015 1.00 93.44 87 ASN A N 1
ATOM 696 C CA . ASN A 1 87 ? -18.888 -8.286 -12.608 1.00 93.44 87 ASN A CA 1
ATOM 697 C C . ASN A 1 87 ? -19.958 -7.861 -13.644 1.00 93.44 87 ASN A C 1
ATOM 699 O O . ASN A 1 87 ? -19.673 -7.143 -14.605 1.00 93.44 87 ASN A O 1
ATOM 703 N N . LYS A 1 88 ? -21.224 -8.248 -13.426 1.00 96.00 88 LYS A N 1
ATOM 704 C CA . LYS A 1 88 ? -22.360 -7.915 -14.317 1.00 96.00 88 LYS A CA 1
ATOM 705 C C . LYS A 1 88 ? -22.607 -6.413 -14.567 1.00 96.00 88 LYS A C 1
ATOM 707 O O . LYS A 1 88 ? -23.431 -6.078 -15.409 1.00 96.00 88 LYS A O 1
ATOM 712 N N . TYR A 1 89 ? -21.922 -5.521 -13.851 1.00 94.38 89 TYR A N 1
ATOM 713 C CA . TYR A 1 89 ? -21.982 -4.065 -14.011 1.00 94.38 89 TYR A CA 1
ATOM 714 C C . TYR A 1 89 ? -20.662 -3.468 -14.543 1.00 94.38 89 TYR A C 1
ATOM 716 O O . TYR A 1 89 ? -20.445 -2.262 -14.445 1.00 94.38 89 TYR A O 1
ATOM 724 N N . GLY A 1 90 ? -19.749 -4.297 -15.065 1.00 93.62 90 GLY A N 1
ATOM 725 C CA . GLY A 1 90 ? -18.456 -3.862 -15.606 1.00 93.62 90 GLY A CA 1
ATOM 726 C C . GLY A 1 90 ? -17.417 -3.452 -14.554 1.00 93.62 90 GLY A C 1
ATOM 727 O O . GLY A 1 90 ? -16.376 -2.904 -14.918 1.00 93.62 90 GLY A O 1
ATOM 728 N N . LYS A 1 91 ? -17.690 -3.684 -13.263 1.00 95.88 91 LYS A N 1
ATOM 729 C CA . LYS A 1 91 ? -16.829 -3.259 -12.149 1.00 95.88 91 LYS A CA 1
ATOM 730 C C . LYS A 1 91 ? -15.726 -4.280 -11.855 1.00 95.88 91 LYS A C 1
ATOM 732 O O . LYS A 1 91 ? -15.964 -5.483 -11.972 1.00 95.88 91 LYS A O 1
ATOM 737 N N . PHE A 1 92 ? -14.574 -3.768 -11.425 1.00 96.50 92 PHE A N 1
ATOM 738 C CA . PHE A 1 92 ? -13.398 -4.510 -10.961 1.00 96.50 92 PHE A CA 1
ATOM 739 C C . PHE A 1 92 ? -13.062 -4.059 -9.536 1.00 96.50 92 PHE A C 1
ATOM 741 O O . PHE A 1 92 ? -12.749 -2.887 -9.337 1.00 96.50 92 PHE A O 1
ATOM 748 N N . TRP A 1 93 ? -13.163 -4.949 -8.552 1.00 94.69 93 TRP A N 1
ATOM 749 C CA . TRP A 1 93 ? -12.928 -4.663 -7.131 1.00 94.69 93 TRP A CA 1
ATOM 750 C C . TRP A 1 93 ? -11.562 -5.146 -6.633 1.00 94.69 93 TRP A C 1
ATOM 752 O O . TRP A 1 93 ? -11.151 -4.804 -5.525 1.00 94.69 93 TRP A O 1
ATOM 762 N N . CYS A 1 94 ? -10.851 -5.935 -7.435 1.00 96.88 94 CYS A N 1
ATOM 763 C CA . CYS A 1 94 ? -9.489 -6.367 -7.171 1.00 96.88 94 CYS A CA 1
ATOM 764 C C . CYS A 1 94 ? -8.461 -5.427 -7.815 1.00 96.88 94 CYS A C 1
ATOM 766 O O . CYS A 1 94 ? -8.687 -4.808 -8.854 1.00 96.88 94 CYS A O 1
ATOM 768 N N . TRP A 1 95 ? -7.272 -5.397 -7.217 1.00 97.88 95 TRP A N 1
ATOM 769 C CA . TRP A 1 95 ? -6.060 -4.917 -7.874 1.00 97.88 95 TRP A CA 1
ATOM 770 C C . TRP A 1 95 ? -5.741 -5.693 -9.165 1.00 97.88 95 TRP A C 1
ATOM 772 O O . TRP A 1 95 ? -6.063 -6.875 -9.307 1.00 97.88 95 TRP A O 1
ATOM 782 N N . CYS A 1 96 ? -5.044 -5.032 -10.085 1.00 98.25 96 CYS A N 1
ATOM 783 C CA . CYS A 1 96 ? -4.369 -5.665 -11.214 1.00 98.25 96 CYS A CA 1
ATOM 784 C C . CYS A 1 96 ? -2.860 -5.740 -10.946 1.00 98.25 96 CYS A C 1
ATOM 786 O O . CYS A 1 96 ? -2.295 -4.861 -10.285 1.00 98.25 96 CYS A O 1
ATOM 788 N N . PHE A 1 97 ? -2.190 -6.741 -11.510 1.00 98.81 97 PHE A N 1
ATOM 789 C CA . PHE A 1 97 ? -0.727 -6.808 -11.518 1.00 98.81 97 PHE A CA 1
ATOM 790 C C . PHE A 1 97 ? -0.185 -6.204 -12.809 1.00 98.81 97 PHE A C 1
ATOM 792 O O . PHE A 1 97 ? -0.866 -6.192 -13.833 1.00 98.81 97 PHE A O 1
ATOM 799 N N . TRP A 1 98 ? 1.040 -5.691 -12.779 1.00 98.75 98 TRP A N 1
ATOM 800 C CA . TRP A 1 98 ? 1.696 -5.176 -13.976 1.00 98.75 98 TRP A CA 1
ATOM 801 C C . TRP A 1 98 ? 3.149 -5.630 -14.071 1.00 98.75 98 TRP A C 1
ATOM 803 O O . TRP A 1 98 ? 3.801 -5.918 -13.062 1.00 98.75 98 TRP A O 1
ATOM 813 N N . SER A 1 99 ? 3.651 -5.688 -15.303 1.00 98.75 99 SER A N 1
ATOM 814 C CA . SER A 1 99 ? 5.047 -5.999 -15.603 1.00 98.75 99 SER A CA 1
ATOM 815 C C . SER A 1 99 ? 5.557 -5.255 -16.832 1.00 98.75 99 SER A C 1
ATOM 817 O O . SER A 1 99 ? 4.813 -5.044 -17.791 1.00 98.75 99 SER A O 1
ATOM 819 N N . LEU A 1 100 ? 6.844 -4.919 -16.814 1.00 98.50 100 LEU A N 1
ATOM 820 C CA . LEU A 1 100 ? 7.576 -4.327 -17.930 1.00 98.50 100 LEU A CA 1
ATOM 821 C C . LEU A 1 100 ? 8.987 -4.922 -17.959 1.00 98.50 100 LEU A C 1
ATOM 823 O O . LEU A 1 100 ? 9.672 -4.919 -16.938 1.00 98.50 100 LEU A O 1
ATOM 827 N N . ASP A 1 101 ? 9.414 -5.429 -19.110 1.00 97.62 101 ASP A N 1
ATOM 828 C CA . ASP A 1 101 ? 10.785 -5.889 -19.325 1.00 97.62 101 ASP A CA 1
ATOM 829 C C . ASP A 1 101 ? 11.627 -4.736 -19.893 1.00 97.62 101 ASP A C 1
ATOM 831 O O . ASP A 1 101 ? 11.358 -4.262 -20.994 1.00 97.62 101 ASP A O 1
ATOM 835 N N . VAL A 1 102 ? 12.643 -4.297 -19.144 1.00 93.25 102 VAL A N 1
ATOM 836 C CA . VAL A 1 102 ? 13.591 -3.231 -19.540 1.00 93.25 102 VAL A CA 1
ATOM 837 C C . VAL A 1 102 ? 14.998 -3.800 -19.721 1.00 93.25 102 VAL A C 1
ATOM 839 O O . VAL A 1 102 ? 15.301 -4.868 -19.180 1.00 93.25 102 VAL A O 1
ATOM 842 N N . ALA A 1 103 ? 15.888 -3.131 -20.457 1.00 90.12 103 ALA A N 1
ATOM 843 C CA . ALA A 1 103 ? 17.271 -3.586 -20.551 1.00 90.12 103 ALA A CA 1
ATOM 844 C C . ALA A 1 103 ? 18.040 -3.220 -19.273 1.00 90.12 103 ALA A C 1
ATOM 846 O O . ALA A 1 103 ? 17.908 -2.127 -18.731 1.00 90.12 103 ALA A O 1
ATOM 847 N N . VAL A 1 104 ? 18.913 -4.114 -18.799 1.00 86.56 104 VAL A N 1
ATOM 848 C CA . VAL A 1 104 ? 19.745 -3.863 -17.600 1.00 86.56 104 VAL A CA 1
ATOM 849 C C . VAL A 1 104 ? 20.675 -2.649 -17.775 1.00 86.56 104 VAL A C 1
ATOM 851 O O . VAL A 1 104 ? 21.087 -2.045 -16.789 1.00 86.56 104 VAL A O 1
ATOM 854 N N . LEU A 1 105 ? 20.982 -2.273 -19.022 1.00 84.62 105 LEU A N 1
ATOM 855 C CA . LEU A 1 105 ? 21.743 -1.066 -19.348 1.00 84.62 105 LEU A CA 1
ATOM 856 C C . LEU A 1 105 ? 20.939 0.229 -19.141 1.00 84.62 105 LEU A C 1
ATOM 858 O O . LEU A 1 105 ? 21.548 1.247 -18.827 1.00 84.62 105 LEU A O 1
ATOM 862 N N . ASP A 1 106 ? 19.607 0.201 -19.243 1.00 85.81 106 ASP A N 1
ATOM 863 C CA . ASP A 1 106 ? 18.759 1.393 -19.080 1.00 85.81 106 ASP A CA 1
ATOM 864 C C . ASP A 1 106 ? 18.866 1.949 -17.650 1.00 85.81 106 ASP A C 1
ATOM 866 O O . ASP A 1 106 ? 18.843 3.160 -17.433 1.00 85.81 106 ASP A O 1
ATOM 870 N N . PHE A 1 107 ? 19.081 1.069 -16.664 1.00 84.69 107 PHE A N 1
ATOM 871 C CA . PHE A 1 107 ? 19.311 1.466 -15.275 1.00 84.69 107 PHE A CA 1
ATOM 872 C C . PHE A 1 107 ? 20.614 2.257 -15.068 1.00 84.69 107 PHE A C 1
ATOM 874 O O . PHE A 1 107 ? 20.681 3.032 -14.120 1.00 84.69 107 PHE A O 1
ATOM 881 N N . LEU A 1 108 ? 21.631 2.112 -15.934 1.00 80.50 108 LEU A N 1
ATOM 882 C CA . LEU A 1 108 ? 22.901 2.861 -15.832 1.00 80.50 108 LEU A CA 1
ATOM 883 C C . LEU A 1 108 ? 22.729 4.368 -16.068 1.00 80.50 108 LEU A C 1
ATOM 885 O O . LEU A 1 108 ? 23.612 5.138 -15.704 1.00 80.50 108 LEU A O 1
ATOM 889 N N . VAL A 1 109 ? 21.620 4.774 -16.691 1.00 81.19 109 VAL A N 1
ATOM 890 C CA . VAL A 1 109 ? 21.280 6.173 -16.998 1.00 81.19 109 VAL A CA 1
ATOM 891 C C . VAL A 1 109 ? 19.963 6.616 -16.346 1.00 81.19 109 VAL A C 1
ATOM 893 O O . VAL A 1 109 ? 19.486 7.722 -16.598 1.00 81.19 109 VAL A O 1
ATOM 896 N N . ALA A 1 110 ? 19.361 5.762 -15.513 1.00 82.88 110 ALA A N 1
ATOM 897 C CA . ALA A 1 110 ? 18.088 6.035 -14.860 1.00 82.88 110 ALA A CA 1
ATOM 898 C C . ALA A 1 110 ? 18.263 6.976 -13.656 1.00 82.88 110 ALA A C 1
ATOM 900 O O . ALA A 1 110 ? 19.052 6.694 -12.756 1.00 82.88 110 ALA A O 1
ATOM 901 N N . LYS A 1 111 ? 17.479 8.060 -13.603 1.00 79.06 111 LYS A N 1
ATOM 902 C CA . LYS A 1 111 ? 17.481 9.018 -12.479 1.00 79.06 111 LYS A CA 1
ATOM 903 C C . LYS A 1 111 ? 16.755 8.423 -11.265 1.00 79.06 111 LYS A C 1
ATOM 905 O O . LYS A 1 111 ? 17.294 8.338 -10.165 1.00 79.06 111 LYS A O 1
ATOM 910 N N . ASP A 1 112 ? 15.525 7.972 -11.497 1.00 89.50 112 ASP A N 1
ATOM 911 C CA . ASP A 1 112 ? 14.731 7.133 -10.604 1.00 89.50 112 ASP A CA 1
ATOM 912 C C . ASP A 1 112 ? 13.686 6.365 -11.427 1.00 89.50 112 ASP A C 1
ATOM 914 O O . ASP A 1 112 ? 13.267 6.823 -12.491 1.00 89.50 112 ASP A O 1
ATOM 918 N N . ILE A 1 113 ? 13.287 5.185 -10.951 1.00 96.50 113 ILE A N 1
ATOM 919 C CA . ILE A 1 113 ? 12.244 4.369 -11.578 1.00 96.50 113 ILE A CA 1
ATOM 920 C C . ILE A 1 113 ? 10.910 4.761 -10.941 1.00 96.50 113 ILE A C 1
ATOM 922 O O . ILE A 1 113 ? 10.656 4.404 -9.788 1.00 96.50 113 ILE A O 1
ATOM 926 N N . ALA A 1 114 ? 10.048 5.462 -11.678 1.00 98.19 114 ALA A N 1
ATOM 927 C CA . ALA A 1 114 ? 8.734 5.882 -11.191 1.00 98.19 114 ALA A CA 1
ATOM 928 C C . ALA A 1 114 ? 7.598 5.174 -11.937 1.00 98.19 114 ALA A C 1
ATOM 930 O O . ALA A 1 114 ? 7.666 4.998 -13.153 1.00 98.19 114 ALA A O 1
ATOM 931 N N . VAL A 1 115 ? 6.528 4.813 -11.223 1.00 98.81 115 VAL A N 1
ATOM 932 C CA . VAL A 1 115 ? 5.302 4.245 -11.813 1.00 98.81 115 VAL A CA 1
ATOM 933 C C . VAL A 1 115 ? 4.093 5.156 -11.597 1.00 98.81 115 VAL A C 1
ATOM 935 O O . VAL A 1 115 ? 3.947 5.775 -10.539 1.00 98.81 115 VAL A O 1
ATOM 938 N N . ARG A 1 116 ? 3.203 5.202 -12.595 1.00 98.75 116 ARG A N 1
ATOM 939 C CA . ARG A 1 116 ? 1.852 5.764 -12.477 1.00 98.75 116 ARG A CA 1
ATOM 940 C C . ARG A 1 116 ? 0.824 4.908 -13.214 1.00 98.75 116 ARG A C 1
ATOM 942 O O . ARG A 1 116 ? 1.147 4.229 -14.189 1.00 98.75 116 ARG A O 1
ATOM 949 N N . ALA A 1 117 ? -0.432 4.989 -12.793 1.00 98.81 117 ALA A N 1
ATOM 950 C CA . ALA A 1 117 ? -1.547 4.292 -13.424 1.00 98.81 117 ALA A CA 1
ATOM 951 C C . ALA A 1 117 ? -2.692 5.238 -13.814 1.00 98.81 117 ALA A C 1
ATOM 953 O O . ALA A 1 117 ? -2.851 6.316 -13.246 1.00 98.81 117 ALA A O 1
ATOM 954 N N . TRP A 1 118 ? -3.496 4.797 -14.783 1.00 98.75 118 TRP A N 1
ATOM 955 C CA . TRP A 1 118 ? -4.686 5.479 -15.294 1.00 98.75 118 TRP A CA 1
ATOM 956 C C . TRP A 1 118 ? -5.903 4.560 -15.186 1.00 98.75 118 TRP A C 1
ATOM 958 O O . TRP A 1 118 ? -5.841 3.400 -15.610 1.00 98.75 118 TRP A O 1
ATOM 968 N N . ASP A 1 119 ? -7.022 5.065 -14.668 1.00 98.06 119 ASP A N 1
ATOM 969 C CA . ASP A 1 119 ? -8.236 4.264 -14.465 1.00 98.06 119 ASP A CA 1
ATOM 970 C C . ASP A 1 119 ? -9.290 4.389 -15.582 1.00 98.06 119 ASP A C 1
ATOM 972 O O . ASP A 1 119 ? -9.122 5.087 -16.585 1.00 98.06 119 ASP A O 1
ATOM 976 N N . GLY A 1 120 ? -10.406 3.675 -15.412 1.00 95.50 120 GLY A N 1
ATOM 977 C CA . GLY A 1 120 ? -11.538 3.636 -16.334 1.00 95.50 120 GLY A CA 1
ATOM 978 C C . GLY A 1 120 ? -12.126 5.008 -16.670 1.00 95.50 120 GLY A C 1
ATOM 979 O O . GLY A 1 120 ? -12.647 5.180 -17.773 1.00 95.50 120 GLY A O 1
ATOM 980 N N . THR A 1 121 ? -11.983 5.973 -15.763 1.00 96.44 121 THR A N 1
ATOM 981 C CA . THR A 1 121 ? -12.453 7.362 -15.863 1.00 96.44 121 THR A CA 1
ATOM 982 C C . THR A 1 121 ? -11.355 8.357 -16.259 1.00 96.44 121 THR A C 1
ATOM 984 O O . THR A 1 121 ? -11.608 9.555 -16.268 1.00 96.44 121 THR A O 1
ATOM 987 N N . PHE A 1 122 ? -10.161 7.873 -16.625 1.00 96.25 122 PHE A N 1
ATOM 988 C CA . PHE A 1 122 ? -8.967 8.675 -16.933 1.00 96.25 122 PHE A CA 1
ATOM 989 C C . PHE A 1 122 ? -8.416 9.499 -15.755 1.00 96.25 122 PHE A C 1
ATOM 991 O O . PHE A 1 122 ? -7.597 10.392 -15.966 1.00 96.25 122 PHE A O 1
ATOM 998 N N . ASN A 1 123 ? -8.776 9.154 -14.514 1.00 97.81 123 ASN A N 1
ATOM 999 C CA . ASN A 1 123 ? -8.046 9.652 -13.351 1.00 97.81 123 ASN A CA 1
ATOM 1000 C C . ASN A 1 123 ? -6.626 9.061 -13.338 1.00 97.81 123 ASN A C 1
ATOM 1002 O O . ASN A 1 123 ? -6.426 7.911 -13.744 1.00 97.81 123 ASN A O 1
ATOM 1006 N N . THR A 1 124 ? -5.651 9.840 -12.861 1.00 98.12 124 THR A N 1
ATOM 1007 C CA . THR A 1 124 ? -4.228 9.462 -12.788 1.00 98.12 124 THR A CA 1
ATOM 1008 C C . THR A 1 124 ? -3.579 9.933 -11.484 1.00 98.12 124 THR A C 1
ATOM 1010 O O . THR A 1 124 ? -4.206 10.605 -10.664 1.00 98.12 124 THR A O 1
ATOM 1013 N N . GLN A 1 125 ? -2.320 9.559 -11.281 1.00 98.50 125 GLN A N 1
ATOM 1014 C CA . GLN A 1 125 ? -1.531 9.874 -10.093 1.00 98.50 125 GLN A CA 1
ATOM 1015 C C . GLN A 1 125 ? -0.732 11.183 -10.262 1.00 98.50 125 GLN A C 1
ATOM 1017 O O . GLN A 1 125 ? -0.137 11.390 -11.326 1.00 98.50 125 GLN A O 1
ATOM 1022 N N . PRO A 1 126 ? -0.651 12.053 -9.234 1.00 97.81 126 PRO A N 1
ATOM 1023 C CA . PRO A 1 126 ? 0.178 13.257 -9.272 1.00 97.81 126 PRO A CA 1
ATOM 1024 C C . PRO A 1 126 ? 1.677 12.922 -9.196 1.00 97.81 126 PRO A C 1
ATOM 1026 O O . PRO A 1 126 ? 2.082 11.940 -8.580 1.00 97.81 126 PRO A O 1
ATOM 1029 N N . GLU A 1 127 ? 2.524 13.772 -9.780 1.00 95.94 127 GLU A N 1
ATOM 1030 C CA . GLU A 1 127 ? 3.990 13.631 -9.714 1.00 95.94 127 GLU A CA 1
ATOM 1031 C C . GLU A 1 127 ? 4.518 13.743 -8.273 1.00 95.94 127 GLU A C 1
ATOM 1033 O O . GLU A 1 127 ? 5.428 13.017 -7.870 1.00 95.94 127 GLU A O 1
ATOM 1038 N N . LYS A 1 128 ? 3.939 14.670 -7.501 1.00 94.06 128 LYS A N 1
ATOM 1039 C CA . LYS A 1 128 ? 4.406 15.092 -6.175 1.00 94.06 128 LYS A CA 1
ATOM 1040 C C . LYS A 1 128 ? 3.392 14.714 -5.099 1.00 94.06 128 LYS A C 1
ATOM 1042 O O . LYS A 1 128 ? 2.191 14.648 -5.358 1.00 94.06 128 LYS A O 1
ATOM 1047 N N . LEU A 1 129 ? 3.888 14.468 -3.889 1.00 93.62 129 LEU A N 1
ATOM 1048 C CA . LEU A 1 129 ? 3.079 14.088 -2.733 1.00 93.62 129 LEU A CA 1
ATOM 1049 C C . LEU A 1 129 ? 2.110 15.218 -2.355 1.00 93.62 129 LEU A C 1
ATOM 1051 O O . LEU A 1 129 ? 2.536 16.324 -2.023 1.00 93.62 129 LEU A O 1
ATOM 1055 N N . ILE A 1 130 ? 0.807 14.926 -2.370 1.00 91.81 130 ILE A N 1
ATOM 1056 C CA . ILE A 1 130 ? -0.238 15.838 -1.890 1.00 91.81 130 ILE A CA 1
ATOM 1057 C C . ILE A 1 130 ? -0.427 15.575 -0.394 1.00 91.81 130 ILE A C 1
ATOM 1059 O O . ILE A 1 130 ? -1.058 14.596 0.007 1.00 91.81 130 ILE A O 1
ATOM 1063 N N . TRP A 1 131 ? 0.177 16.419 0.443 1.00 92.75 131 TRP A N 1
ATOM 1064 C CA . TRP A 1 131 ? 0.146 16.235 1.894 1.00 92.75 131 TRP A CA 1
ATOM 1065 C C . TRP A 1 131 ? -1.211 16.628 2.490 1.00 92.75 131 TRP A C 1
ATOM 1067 O O . TRP A 1 131 ? -1.808 17.632 2.106 1.00 92.75 131 TRP A O 1
ATOM 1077 N N . ASN A 1 132 ? -1.667 15.859 3.477 1.00 86.31 132 ASN A N 1
ATOM 1078 C CA . ASN A 1 132 ? -2.821 16.172 4.313 1.00 86.31 132 ASN A CA 1
ATOM 1079 C C . ASN A 1 132 ? -2.561 15.725 5.759 1.00 86.31 132 ASN A C 1
ATOM 1081 O O . ASN A 1 132 ? -1.708 14.873 6.012 1.00 86.31 132 ASN A O 1
ATOM 1085 N N . LEU A 1 133 ? -3.332 16.278 6.699 1.00 82.81 133 LEU A N 1
ATOM 1086 C CA . LEU A 1 133 ? -3.126 16.120 8.142 1.00 82.81 133 LEU A CA 1
ATOM 1087 C C . LEU A 1 133 ? -3.198 14.665 8.644 1.00 82.81 133 LEU A C 1
ATOM 1089 O O . LEU A 1 133 ? -2.549 14.339 9.635 1.00 82.81 133 LEU A O 1
ATOM 1093 N N . LEU A 1 134 ? -3.938 13.787 7.957 1.00 85.19 134 LEU A N 1
ATOM 1094 C CA . LEU A 1 134 ? -4.036 12.362 8.303 1.00 85.19 134 LEU A CA 1
ATOM 1095 C C . LEU A 1 134 ? -2.996 11.483 7.583 1.00 85.19 134 LEU A C 1
ATOM 1097 O O . LEU A 1 134 ? -2.902 10.293 7.871 1.00 85.19 134 LEU A O 1
ATOM 1101 N N . GLY A 1 135 ? -2.249 12.027 6.613 1.00 86.31 135 GLY A N 1
ATOM 1102 C CA . GLY A 1 135 ? -1.359 11.257 5.734 1.00 86.31 135 GLY A CA 1
ATOM 1103 C C . GLY A 1 135 ? -2.078 10.236 4.836 1.00 86.31 135 GLY A C 1
ATOM 1104 O O . GLY A 1 135 ? -1.429 9.371 4.249 1.00 86.31 135 GLY A O 1
ATOM 1105 N N . MET A 1 136 ? -3.409 10.307 4.738 1.00 90.56 136 MET A N 1
ATOM 1106 C CA . MET A 1 136 ? -4.238 9.343 4.007 1.00 90.56 136 MET A CA 1
ATOM 1107 C C . MET A 1 136 ? -4.235 9.613 2.500 1.00 90.56 136 MET A C 1
ATOM 1109 O O . MET A 1 136 ? -3.861 10.695 2.055 1.00 90.56 136 MET A O 1
ATOM 1113 N N . MET A 1 137 ? -4.681 8.632 1.707 1.00 93.81 137 MET A N 1
ATOM 1114 C CA . MET A 1 137 ? -4.917 8.768 0.258 1.00 93.81 137 MET A CA 1
ATOM 1115 C C . MET A 1 137 ? -3.698 9.212 -0.575 1.00 93.81 137 MET A C 1
ATOM 1117 O O . MET A 1 137 ? -3.861 9.625 -1.722 1.00 93.81 137 MET A O 1
ATOM 1121 N N . ASN A 1 138 ? -2.472 9.098 -0.050 1.00 95.94 138 ASN A N 1
ATOM 1122 C CA . ASN A 1 138 ? -1.269 9.408 -0.817 1.00 95.94 138 ASN A CA 1
ATOM 1123 C C . ASN A 1 138 ? -1.131 8.454 -2.017 1.00 95.94 138 ASN A C 1
ATOM 1125 O O . ASN A 1 138 ? -0.913 7.250 -1.854 1.00 95.94 138 ASN A O 1
ATOM 1129 N N . ASN A 1 139 ? -1.242 9.015 -3.219 1.00 97.69 139 ASN A N 1
ATOM 1130 C CA . ASN A 1 139 ? -1.154 8.295 -4.482 1.00 97.69 139 ASN A CA 1
ATOM 1131 C C . ASN A 1 139 ? -0.177 8.938 -5.474 1.00 97.69 139 ASN A C 1
ATOM 1133 O O . ASN A 1 139 ? -0.322 8.713 -6.673 1.00 97.69 139 ASN A O 1
ATOM 1137 N N . CYS A 1 140 ? 0.805 9.731 -5.028 1.00 97.88 140 CYS A N 1
ATOM 1138 C CA . CYS A 1 140 ? 1.823 10.237 -5.953 1.00 97.88 140 CYS A CA 1
ATOM 1139 C C . CYS A 1 140 ? 2.603 9.096 -6.632 1.00 97.88 140 CYS A C 1
ATOM 1141 O O . CYS A 1 140 ? 2.539 7.949 -6.185 1.00 97.88 140 CYS A O 1
ATOM 1143 N N . TRP A 1 141 ? 3.335 9.390 -7.712 1.00 98.31 141 TRP A N 1
ATOM 1144 C CA . TRP A 1 141 ? 4.136 8.372 -8.406 1.00 98.31 141 TRP A CA 1
ATOM 1145 C C . TRP A 1 141 ? 5.066 7.661 -7.414 1.00 98.31 141 TRP A C 1
ATOM 1147 O O . TRP A 1 141 ? 5.809 8.309 -6.671 1.00 98.31 141 TRP A O 1
ATOM 1157 N N . PHE A 1 142 ? 5.027 6.328 -7.385 1.00 98.25 142 PHE A N 1
ATOM 1158 C CA . PHE A 1 142 ? 5.897 5.558 -6.500 1.00 98.25 142 PHE A CA 1
ATOM 1159 C C . PHE A 1 142 ? 7.279 5.436 -7.144 1.00 98.25 142 PHE A C 1
ATOM 1161 O O . PHE A 1 142 ? 7.396 4.873 -8.234 1.00 98.25 142 PHE A O 1
ATOM 1168 N N . ARG A 1 143 ? 8.306 5.977 -6.476 1.00 97.25 143 ARG A N 1
ATOM 1169 C CA . ARG A 1 143 ? 9.676 6.105 -6.997 1.00 97.25 143 ARG A CA 1
ATOM 1170 C C . ARG A 1 143 ? 10.657 5.179 -6.280 1.00 97.25 143 ARG A C 1
ATOM 1172 O O . ARG A 1 143 ? 10.821 5.258 -5.060 1.00 97.25 143 ARG A O 1
ATOM 1179 N N . VAL A 1 144 ? 11.356 4.347 -7.043 1.00 95.81 144 VAL A N 1
ATOM 1180 C CA . VAL A 1 144 ? 12.491 3.539 -6.584 1.00 95.81 144 VAL A CA 1
ATOM 1181 C C . VAL A 1 144 ? 13.774 4.163 -7.122 1.00 95.81 144 VAL A C 1
ATOM 1183 O O . VAL A 1 144 ? 13.961 4.242 -8.335 1.00 95.81 144 VAL A O 1
ATOM 1186 N N . LYS A 1 145 ? 14.672 4.600 -6.235 1.00 92.38 145 LYS A N 1
ATOM 1187 C CA . LYS A 1 145 ? 15.996 5.092 -6.647 1.00 92.38 145 LYS A CA 1
ATOM 1188 C C . LYS A 1 145 ? 16.930 3.916 -6.924 1.00 92.38 145 LYS A C 1
ATOM 1190 O O . LYS A 1 145 ? 16.853 2.896 -6.240 1.00 92.38 145 LYS A O 1
ATOM 1195 N N . ALA A 1 146 ? 17.833 4.074 -7.886 1.00 86.12 146 ALA A N 1
ATOM 1196 C CA . ALA A 1 146 ? 18.951 3.165 -8.118 1.00 86.12 146 ALA A CA 1
ATOM 1197 C C . ALA A 1 146 ? 20.257 3.880 -7.747 1.00 86.12 146 ALA A C 1
ATOM 1199 O O . ALA A 1 146 ? 20.431 5.053 -8.062 1.00 86.12 146 ALA A O 1
ATOM 1200 N N . THR A 1 147 ? 21.179 3.197 -7.068 1.00 78.25 147 THR A N 1
ATOM 1201 C CA . THR A 1 147 ? 22.509 3.761 -6.771 1.00 78.25 147 THR A CA 1
ATOM 1202 C C . THR A 1 147 ? 23.513 3.395 -7.862 1.00 78.25 147 THR A C 1
ATOM 1204 O O . THR A 1 147 ? 23.901 2.231 -7.987 1.00 78.25 147 THR A O 1
ATOM 1207 N N . GLU A 1 148 ? 23.962 4.404 -8.615 1.00 65.19 148 GLU A N 1
ATOM 1208 C CA . GLU A 1 148 ? 24.849 4.309 -9.792 1.00 65.19 148 GLU A CA 1
ATOM 1209 C C . GLU A 1 148 ? 25.988 3.288 -9.618 1.00 65.19 148 GLU A C 1
ATOM 1211 O O . GLU A 1 148 ? 26.135 2.355 -10.405 1.00 65.19 148 GLU A O 1
ATOM 1216 N N . ASN A 1 149 ? 26.747 3.407 -8.523 1.00 62.81 149 ASN A N 1
ATOM 1217 C CA . ASN A 1 149 ? 27.950 2.610 -8.265 1.00 62.81 149 ASN A CA 1
ATOM 1218 C C . ASN A 1 149 ? 27.711 1.102 -8.047 1.00 62.81 149 ASN A C 1
ATOM 1220 O O . ASN A 1 149 ? 28.685 0.346 -8.010 1.00 62.81 149 ASN A O 1
ATOM 1224 N N . ARG A 1 150 ? 26.472 0.650 -7.792 1.00 61.72 150 ARG A N 1
ATOM 1225 C CA . ARG A 1 150 ? 26.196 -0.739 -7.356 1.00 61.72 150 ARG A CA 1
ATOM 1226 C C . ARG A 1 150 ? 24.871 -1.350 -7.819 1.00 61.72 150 ARG A C 1
ATOM 1228 O O . ARG A 1 150 ? 24.673 -2.536 -7.568 1.00 61.72 150 ARG A O 1
ATOM 1235 N N . MET A 1 151 ? 23.972 -0.589 -8.448 1.00 83.00 151 MET A N 1
ATOM 1236 C CA . MET A 1 151 ? 22.604 -1.029 -8.768 1.00 83.00 151 MET A CA 1
ATOM 1237 C C . MET A 1 151 ? 21.874 -1.631 -7.560 1.00 83.00 151 MET A C 1
ATOM 1239 O O . MET A 1 151 ? 21.267 -2.702 -7.648 1.00 83.00 151 MET A O 1
ATOM 1243 N N . VAL A 1 152 ? 21.962 -0.944 -6.415 1.00 88.88 152 VAL A N 1
ATOM 1244 C CA . VAL A 1 152 ? 21.107 -1.223 -5.255 1.00 88.88 152 VAL A CA 1
ATOM 1245 C C . VAL A 1 152 ? 19.851 -0.375 -5.386 1.00 88.88 152 VAL A C 1
ATOM 1247 O O . VAL A 1 152 ? 19.949 0.849 -5.516 1.00 88.88 152 VAL A O 1
ATOM 1250 N N . PHE A 1 153 ? 18.692 -1.028 -5.359 1.00 92.44 153 PHE A N 1
ATOM 1251 C CA . PHE A 1 153 ? 17.395 -0.378 -5.525 1.00 92.44 153 PHE A CA 1
ATOM 1252 C C . PHE A 1 153 ? 16.759 -0.025 -4.177 1.00 92.44 153 PHE A C 1
ATOM 1254 O O . PHE A 1 153 ? 16.537 -0.885 -3.328 1.00 92.44 153 PHE A O 1
ATOM 1261 N N . GLU A 1 154 ? 16.423 1.244 -3.977 1.00 93.38 154 GLU A N 1
ATOM 1262 C CA . GLU A 1 154 ? 15.871 1.785 -2.734 1.00 93.38 154 GLU A CA 1
ATOM 1263 C C . GLU A 1 154 ? 14.404 2.189 -2.947 1.00 93.38 154 GLU A C 1
ATOM 1265 O O . GLU A 1 154 ? 14.100 3.110 -3.706 1.00 93.38 154 GLU A O 1
ATOM 1270 N N . HIS A 1 155 ? 13.474 1.519 -2.261 1.00 95.25 155 HIS A N 1
ATOM 1271 C CA . HIS A 1 155 ? 12.089 2.002 -2.103 1.00 95.25 155 HIS A CA 1
ATOM 1272 C C . HIS A 1 155 ? 12.050 3.263 -1.210 1.00 95.25 155 HIS A C 1
ATOM 1274 O O . HIS A 1 155 ? 12.994 3.463 -0.446 1.00 95.25 155 HIS A O 1
ATOM 1280 N N . PRO A 1 156 ? 10.985 4.092 -1.240 1.00 94.19 156 PRO A N 1
ATOM 1281 C CA . PRO A 1 156 ? 10.923 5.341 -0.468 1.00 94.19 156 PRO A CA 1
ATOM 1282 C C . PRO A 1 156 ? 11.093 5.164 1.044 1.00 94.19 156 PRO A C 1
ATOM 1284 O O . PRO A 1 156 ? 11.834 5.915 1.676 1.00 94.19 156 PRO A O 1
ATOM 1287 N N . THR A 1 157 ? 10.424 4.158 1.611 1.00 91.50 157 THR A N 1
ATOM 1288 C CA . THR A 1 157 ? 10.380 3.843 3.047 1.00 91.50 157 THR A CA 1
ATOM 1289 C C . THR A 1 157 ? 10.256 2.332 3.260 1.00 91.50 157 THR A C 1
ATOM 1291 O O . THR A 1 157 ? 9.859 1.605 2.347 1.00 91.50 157 THR A O 1
ATOM 1294 N N . LEU A 1 158 ? 10.517 1.851 4.478 1.00 85.81 158 LEU A N 1
ATOM 1295 C CA . LEU A 1 158 ? 10.200 0.480 4.899 1.00 85.81 158 LEU A CA 1
ATOM 1296 C C . LEU A 1 158 ? 8.849 0.401 5.648 1.00 85.81 158 LEU A C 1
ATOM 1298 O O . LEU A 1 158 ? 8.366 1.415 6.148 1.00 85.81 158 LEU A O 1
ATOM 1302 N N . PRO A 1 159 ? 8.194 -0.778 5.709 1.00 78.44 159 PRO A N 1
ATOM 1303 C CA . PRO A 1 159 ? 6.860 -0.902 6.299 1.00 78.44 159 PRO A CA 1
ATOM 1304 C C . PRO A 1 159 ? 6.879 -0.866 7.836 1.00 78.44 159 PRO A C 1
ATOM 1306 O O . PRO A 1 159 ? 7.673 -1.561 8.475 1.00 78.44 159 PRO A O 1
ATOM 1309 N N . GLY A 1 160 ? 5.942 -0.117 8.427 1.00 76.81 160 GLY A N 1
ATOM 1310 C CA . GLY A 1 160 ? 5.853 0.104 9.875 1.00 76.81 160 GLY A CA 1
ATOM 1311 C C . GLY A 1 160 ? 6.970 1.016 10.397 1.00 76.81 160 GLY A C 1
ATOM 1312 O O . GLY A 1 160 ? 7.523 1.816 9.650 1.00 76.81 160 GLY A O 1
ATOM 1313 N N . ASN A 1 161 ? 7.341 0.868 11.670 1.00 74.44 161 ASN A N 1
ATOM 1314 C CA . ASN A 1 161 ? 8.408 1.654 12.311 1.00 74.44 161 ASN A CA 1
ATOM 1315 C C . ASN A 1 161 ? 9.826 1.143 11.952 1.00 74.44 161 ASN A C 1
ATOM 1317 O O . ASN A 1 161 ? 10.679 0.990 12.822 1.00 74.44 161 ASN A O 1
ATOM 1321 N N . GLN A 1 162 ? 10.076 0.804 10.683 1.00 76.62 162 GLN A N 1
ATOM 1322 C CA . GLN A 1 162 ? 11.400 0.397 10.197 1.00 76.62 162 GLN A CA 1
ATOM 1323 C C . GLN A 1 162 ? 12.082 1.578 9.498 1.00 76.62 162 GLN A C 1
ATOM 1325 O O . GLN A 1 162 ? 11.541 2.135 8.545 1.00 76.62 162 GLN A O 1
ATOM 1330 N N . SER A 1 163 ? 13.282 1.946 9.948 1.00 79.62 163 SER A N 1
ATOM 1331 C CA . SER A 1 163 ? 14.098 2.984 9.315 1.00 79.62 163 SER A CA 1
ATOM 1332 C C . SER A 1 163 ? 14.789 2.465 8.049 1.00 79.62 163 SER A C 1
ATOM 1334 O O . SER A 1 163 ? 15.296 1.344 8.012 1.00 79.62 163 SER A O 1
ATOM 1336 N N . GLY A 1 164 ? 14.811 3.288 6.998 1.00 86.62 164 GLY A N 1
ATOM 1337 C CA . GLY A 1 164 ? 15.392 2.943 5.699 1.00 86.62 164 GLY A CA 1
ATOM 1338 C C . GLY A 1 164 ? 14.544 3.425 4.524 1.00 86.62 164 GLY A C 1
ATOM 1339 O O . GLY A 1 164 ? 13.451 3.967 4.707 1.00 86.62 164 GLY A O 1
ATOM 1340 N N . GLY A 1 165 ? 15.065 3.230 3.315 1.00 90.62 165 GLY A N 1
ATOM 1341 C CA . GLY A 1 165 ? 14.528 3.842 2.104 1.00 90.62 165 GLY A CA 1
ATOM 1342 C C . GLY A 1 165 ? 14.999 5.286 1.946 1.00 90.62 165 GLY A C 1
ATOM 1343 O O . GLY A 1 165 ? 15.311 5.962 2.931 1.00 90.62 165 GLY A O 1
ATOM 1344 N N . TRP A 1 166 ? 15.056 5.766 0.706 1.00 91.19 166 TRP A N 1
ATOM 1345 C CA . TRP A 1 166 ? 15.743 7.018 0.370 1.00 91.19 166 TRP A CA 1
ATOM 1346 C C . TRP A 1 166 ? 15.147 8.271 1.040 1.00 91.19 166 TRP A C 1
ATOM 1348 O O . TRP A 1 166 ? 15.889 9.207 1.332 1.00 91.19 166 TRP A O 1
ATOM 1358 N N . MET A 1 167 ? 13.851 8.273 1.387 1.00 88.81 167 MET A N 1
ATOM 1359 C CA . MET A 1 167 ? 13.230 9.375 2.148 1.00 88.81 167 MET A CA 1
ATOM 1360 C C . MET A 1 167 ? 13.720 9.452 3.607 1.00 88.81 167 MET A C 1
ATOM 1362 O O . MET A 1 167 ? 13.525 10.470 4.274 1.00 88.81 167 MET A O 1
ATOM 1366 N N . SER A 1 168 ? 14.330 8.384 4.133 1.00 82.25 168 SER A N 1
ATOM 1367 C CA . SER A 1 168 ? 14.966 8.401 5.456 1.00 82.25 168 SER A CA 1
ATOM 1368 C C . SER A 1 168 ? 16.320 9.112 5.425 1.00 82.25 168 SER A C 1
ATOM 1370 O O . SER A 1 168 ? 16.660 9.797 6.385 1.00 82.25 168 SER A O 1
ATOM 1372 N N . GLU A 1 169 ? 17.084 8.979 4.336 1.00 63.06 169 GLU A N 1
ATOM 1373 C CA . GLU A 1 169 ? 18.441 9.532 4.232 1.00 63.06 169 GLU A CA 1
ATOM 1374 C C . GLU A 1 169 ? 18.430 11.043 3.965 1.00 63.06 169 GLU A C 1
ATOM 1376 O O . GLU A 1 169 ? 19.162 11.784 4.619 1.00 63.06 169 GLU A O 1
ATOM 1381 N N . GLU A 1 170 ? 17.529 11.529 3.105 1.00 59.09 170 GLU A N 1
ATOM 1382 C CA . GLU A 1 170 ? 17.362 12.967 2.820 1.00 59.09 170 GLU A CA 1
ATOM 1383 C C . GLU A 1 170 ? 17.074 13.782 4.095 1.00 59.09 170 GLU A C 1
ATOM 1385 O O . GLU A 1 170 ? 17.656 14.847 4.312 1.00 59.09 170 GLU A O 1
ATOM 1390 N N . ARG A 1 171 ? 16.281 13.224 5.024 1.00 54.25 171 ARG A N 1
ATOM 1391 C CA . ARG A 1 171 ? 16.020 13.833 6.341 1.00 54.25 171 ARG A CA 1
ATOM 1392 C C . ARG A 1 171 ? 17.279 14.045 7.182 1.00 54.25 171 ARG A C 1
ATOM 1394 O O . ARG A 1 171 ? 17.255 14.904 8.062 1.00 54.25 171 ARG A O 1
ATOM 1401 N N . HIS A 1 172 ? 18.351 13.280 6.981 1.00 47.31 172 HIS A N 1
ATOM 1402 C CA . HIS A 1 172 ? 19.592 13.470 7.734 1.00 47.31 172 HIS A CA 1
ATOM 1403 C C . HIS A 1 172 ? 20.440 14.634 7.206 1.00 47.31 172 HIS A C 1
ATOM 1405 O O . HIS A 1 172 ? 21.190 15.211 7.994 1.00 47.31 172 HIS A O 1
ATOM 1411 N N . LEU A 1 173 ? 20.281 15.034 5.937 1.00 49.06 173 LEU A N 1
ATOM 1412 C CA . LEU A 1 173 ? 20.905 16.250 5.411 1.00 49.06 173 LEU A CA 1
ATOM 1413 C C . LEU A 1 173 ? 20.165 17.498 5.919 1.00 49.06 173 LEU A C 1
ATOM 1415 O O . LEU A 1 173 ? 20.792 18.353 6.548 1.00 49.06 173 LEU A O 1
ATOM 1419 N N . ASP A 1 174 ? 18.840 17.571 5.758 1.00 48.12 174 ASP A N 1
ATOM 1420 C CA . ASP A 1 174 ? 18.045 18.750 6.157 1.00 48.12 174 ASP A CA 1
ATOM 1421 C C . ASP A 1 174 ? 18.107 19.044 7.670 1.00 48.12 174 ASP A C 1
ATOM 1423 O O . ASP A 1 174 ? 18.224 20.196 8.096 1.00 48.12 174 ASP A O 1
ATOM 1427 N N . ASN A 1 175 ? 18.094 18.009 8.520 1.00 43.62 175 ASN A N 1
ATOM 1428 C CA . ASN A 1 175 ? 18.168 18.189 9.978 1.00 43.62 175 ASN A CA 1
ATOM 1429 C C . ASN A 1 175 ? 19.537 18.690 10.483 1.00 43.62 175 ASN A C 1
ATOM 1431 O O . ASN A 1 175 ? 19.676 18.980 11.675 1.00 43.62 175 ASN A O 1
ATOM 1435 N N . SER A 1 176 ? 20.548 18.825 9.617 1.00 42.53 176 SER A N 1
ATOM 1436 C CA . SER A 1 176 ? 21.826 19.448 9.989 1.00 42.53 176 SER A CA 1
ATOM 1437 C C . SER A 1 176 ? 21.681 20.938 10.330 1.00 42.53 176 SER A C 1
ATOM 1439 O O . SER A 1 176 ? 22.437 21.452 11.154 1.00 42.53 176 SER A O 1
ATOM 1441 N N . THR A 1 177 ? 20.696 21.628 9.739 1.00 38.84 177 THR A N 1
ATOM 1442 C CA . THR A 1 177 ? 20.605 23.099 9.764 1.00 38.84 177 THR A CA 1
ATOM 1443 C C . THR A 1 177 ? 19.679 23.653 10.859 1.00 38.84 177 THR A C 1
ATOM 1445 O O . THR A 1 177 ? 19.760 24.836 11.183 1.00 38.84 177 THR A O 1
ATOM 1448 N N . ILE A 1 178 ? 18.809 22.833 11.471 1.00 40.66 178 ILE A N 1
ATOM 1449 C CA . ILE A 1 178 ? 17.791 23.299 12.437 1.00 40.66 178 ILE A CA 1
ATOM 1450 C C . ILE A 1 178 ? 17.877 22.546 13.776 1.00 40.66 178 ILE A C 1
ATOM 1452 O O . ILE A 1 178 ? 17.001 21.772 14.153 1.00 40.66 178 ILE A O 1
ATOM 1456 N N . LYS A 1 179 ? 18.918 22.849 14.560 1.00 31.56 179 LYS A N 1
ATOM 1457 C CA . LYS A 1 179 ? 18.970 22.547 16.004 1.00 31.56 179 LYS A CA 1
ATOM 1458 C C . LYS A 1 179 ? 18.775 23.811 16.840 1.00 31.56 179 LYS A C 1
ATOM 1460 O O . LYS A 1 179 ? 19.699 24.274 17.504 1.00 31.56 179 LYS A O 1
ATOM 1465 N N . ARG A 1 180 ? 17.559 24.371 16.833 1.00 30.50 180 ARG A N 1
ATOM 1466 C CA . ARG A 1 180 ? 17.188 25.424 17.793 1.00 30.50 180 ARG A CA 1
ATOM 1467 C C . ARG A 1 180 ? 16.616 24.782 19.054 1.00 30.50 180 ARG A C 1
ATOM 1469 O O . ARG A 1 180 ? 15.462 24.365 19.076 1.00 30.50 180 ARG A O 1
ATOM 1476 N N . SER A 1 181 ? 17.443 24.675 20.088 1.00 36.50 181 SER A N 1
ATOM 1477 C CA . SER A 1 181 ? 17.045 24.164 21.397 1.00 36.50 181 SER A CA 1
ATOM 1478 C C . SER A 1 181 ? 15.951 25.038 22.018 1.00 36.50 181 SER A C 1
ATOM 1480 O O . SER A 1 181 ? 16.127 26.238 22.217 1.00 36.50 181 SER A O 1
ATOM 1482 N N . VAL A 1 182 ? 14.823 24.416 22.358 1.00 27.62 182 VAL A N 1
ATOM 1483 C CA . VAL A 1 182 ? 13.808 24.981 23.254 1.00 27.62 182 VAL A CA 1
ATOM 1484 C C . VAL A 1 182 ? 13.587 23.952 24.353 1.00 27.62 182 VAL A C 1
ATOM 1486 O O . VAL A 1 182 ? 12.864 22.979 24.175 1.00 27.62 182 VAL A O 1
ATOM 1489 N N . SER A 1 183 ? 14.294 24.132 25.464 1.00 32.12 183 SER A N 1
ATOM 1490 C CA . SER A 1 183 ? 14.187 23.289 26.652 1.00 32.12 183 SER A CA 1
ATOM 1491 C C . SER A 1 183 ? 13.199 23.904 27.640 1.00 32.12 183 SER A C 1
ATOM 1493 O O . SER A 1 183 ? 13.468 24.971 28.195 1.00 32.12 183 SER A O 1
ATOM 1495 N N . THR A 1 184 ? 12.091 23.215 27.888 1.00 28.31 184 THR A N 1
ATOM 1496 C CA . THR A 1 184 ? 11.136 23.493 28.973 1.00 28.31 184 THR A CA 1
ATOM 1497 C C . THR A 1 184 ? 11.141 22.334 29.986 1.00 28.31 184 THR A C 1
ATOM 1499 O O . THR A 1 184 ? 11.610 21.244 29.655 1.00 28.31 184 THR A O 1
ATOM 1502 N N . PRO A 1 185 ? 10.771 22.572 31.259 1.00 36.88 185 PRO A N 1
ATOM 1503 C CA . PRO A 1 185 ? 11.354 21.813 32.366 1.00 36.88 185 PRO A CA 1
ATOM 1504 C C . PRO A 1 185 ? 10.726 20.436 32.612 1.00 36.88 185 PRO A C 1
ATOM 1506 O O . PRO A 1 185 ? 9.514 20.295 32.756 1.00 36.88 185 PRO A O 1
ATOM 1509 N N . PHE A 1 186 ? 11.599 19.444 32.786 1.00 33.38 186 PHE A N 1
ATOM 1510 C CA . PHE A 1 186 ? 11.284 18.130 33.347 1.00 33.38 186 PHE A CA 1
ATOM 1511 C C . PHE A 1 186 ? 10.866 18.276 34.823 1.00 33.38 186 PHE A C 1
ATOM 1513 O O . PHE A 1 186 ? 11.644 18.797 35.625 1.00 33.38 186 PHE A O 1
ATOM 1520 N N . MET A 1 187 ? 9.685 17.783 35.213 1.00 35.38 187 MET A N 1
ATOM 1521 C CA . MET A 1 187 ? 9.335 17.611 36.629 1.00 35.38 187 MET A CA 1
ATOM 1522 C C . MET A 1 187 ? 9.531 16.158 37.065 1.00 35.38 187 MET A C 1
ATOM 1524 O O . MET A 1 187 ? 8.721 15.282 36.778 1.00 35.38 187 MET A O 1
ATOM 1528 N N . ASN A 1 188 ? 10.604 15.916 37.818 1.00 39.91 188 ASN A N 1
ATOM 1529 C CA . ASN A 1 188 ? 10.830 14.641 38.490 1.00 39.91 188 ASN A CA 1
ATOM 1530 C C . ASN A 1 188 ? 9.852 14.455 39.661 1.00 39.91 188 ASN A C 1
ATOM 1532 O O . ASN A 1 188 ? 10.016 15.097 40.695 1.00 39.91 188 ASN A O 1
ATOM 1536 N N . THR A 1 189 ? 8.952 13.474 39.572 1.00 39.38 189 THR A N 1
ATOM 1537 C CA . THR A 1 189 ? 8.589 12.648 40.739 1.00 39.38 189 THR A CA 1
ATOM 1538 C C . THR A 1 189 ? 8.484 11.183 40.323 1.00 39.38 189 THR A C 1
ATOM 1540 O O . THR A 1 189 ? 7.765 10.833 39.392 1.00 39.38 189 THR A O 1
ATOM 1543 N N . ALA A 1 190 ? 9.209 10.300 41.015 1.00 50.44 190 ALA A N 1
ATOM 1544 C CA . ALA A 1 190 ? 9.167 8.854 40.780 1.00 50.44 190 ALA A CA 1
ATOM 1545 C C . ALA A 1 190 ? 7.944 8.219 41.471 1.00 50.44 190 ALA A C 1
ATOM 1547 O O . ALA A 1 190 ? 8.071 7.343 42.329 1.00 50.44 190 ALA A O 1
ATOM 1548 N N . SER A 1 191 ? 6.750 8.707 41.133 1.00 71.62 191 SER A N 1
ATOM 1549 C CA . SER A 1 191 ? 5.483 8.266 41.716 1.00 71.62 191 SER A CA 1
ATOM 1550 C C . SER A 1 191 ? 5.200 6.813 41.332 1.00 71.62 191 SER A C 1
ATOM 1552 O O . SER A 1 191 ? 4.931 6.491 40.174 1.00 71.62 191 SER A O 1
ATOM 1554 N N . ARG A 1 192 ? 5.289 5.911 42.312 1.00 82.44 192 ARG A N 1
ATOM 1555 C CA . ARG A 1 192 ? 5.024 4.479 42.132 1.00 82.44 192 ARG A CA 1
ATOM 1556 C C . ARG A 1 192 ? 3.531 4.224 42.317 1.00 82.44 192 ARG A C 1
ATOM 1558 O O . ARG A 1 192 ? 3.029 4.304 43.434 1.00 82.44 192 ARG A O 1
ATOM 1565 N N . ILE A 1 193 ? 2.834 3.931 41.225 1.00 86.38 193 ILE A N 1
ATOM 1566 C CA . ILE A 1 193 ? 1.368 3.824 41.165 1.00 86.38 193 ILE A CA 1
ATOM 1567 C C . ILE A 1 193 ? 0.983 2.356 40.894 1.00 86.38 193 ILE A C 1
ATOM 1569 O O . ILE A 1 193 ? 1.739 1.600 40.282 1.00 86.38 193 ILE A O 1
ATOM 1573 N N . SER A 1 194 ? -0.170 1.902 41.389 1.00 87.75 194 SER A N 1
ATOM 1574 C CA . SER A 1 194 ? -0.642 0.513 41.252 1.00 87.75 194 SER A CA 1
ATOM 1575 C C . SER A 1 194 ? -1.652 0.347 40.107 1.00 87.75 194 SER A C 1
ATOM 1577 O O . SER A 1 194 ? -2.389 1.277 39.783 1.00 87.75 194 SER A O 1
ATOM 1579 N N . MET A 1 195 ? -1.784 -0.865 39.541 1.00 87.94 195 MET A N 1
ATOM 1580 C CA . MET A 1 195 ? -2.858 -1.149 38.565 1.00 87.94 195 MET A CA 1
ATOM 1581 C C . MET A 1 195 ? -4.262 -0.928 39.148 1.00 87.94 195 MET A C 1
ATOM 1583 O O . MET A 1 195 ? -5.194 -0.652 38.398 1.00 87.94 195 MET A O 1
ATOM 1587 N N . SER A 1 196 ? -4.440 -1.086 40.463 1.00 83.50 196 SER A N 1
ATOM 1588 C CA . SER A 1 196 ? -5.707 -0.810 41.147 1.00 83.50 196 SER A CA 1
ATOM 1589 C C . SER A 1 196 ? -6.035 0.682 41.210 1.00 83.50 196 SER A C 1
ATOM 1591 O O . SER A 1 196 ? -7.215 1.021 41.221 1.00 83.50 196 SER A O 1
ATOM 1593 N N . GLU A 1 197 ? -5.027 1.558 41.194 1.00 88.12 197 GLU A N 1
ATOM 1594 C CA . GLU A 1 197 ? -5.228 2.998 41.040 1.00 88.12 197 GLU A CA 1
ATOM 1595 C C . GLU A 1 197 ? -5.520 3.343 39.578 1.00 88.12 197 GLU A C 1
ATOM 1597 O O . GLU A 1 197 ? -6.582 3.883 39.291 1.00 88.12 197 GLU A O 1
ATOM 1602 N N . VAL A 1 198 ? -4.656 2.916 38.643 1.00 87.94 198 VAL A N 1
ATOM 1603 C CA . VAL A 1 198 ? -4.811 3.170 37.194 1.00 87.94 198 VAL A CA 1
ATOM 1604 C C . VAL A 1 198 ? -6.214 2.796 36.706 1.00 87.94 198 VAL A C 1
ATOM 1606 O O . VAL A 1 198 ? -6.850 3.586 36.015 1.00 87.94 198 VAL A O 1
ATOM 1609 N N . LYS A 1 199 ? -6.756 1.650 37.141 1.00 88.06 199 LYS A N 1
ATOM 1610 C CA . LYS A 1 199 ? -8.113 1.183 36.798 1.00 88.06 199 LYS A CA 1
ATOM 1611 C C . LYS A 1 199 ? -9.258 2.145 37.142 1.00 88.06 199 LYS A C 1
ATOM 1613 O O . LYS A 1 199 ? -10.334 1.974 36.572 1.00 88.06 199 LYS A O 1
ATOM 1618 N N . LYS A 1 200 ? -9.071 3.118 38.040 1.00 88.81 200 LYS A N 1
ATOM 1619 C CA . LYS A 1 200 ? -10.073 4.158 38.347 1.00 88.81 200 LYS A CA 1
ATOM 1620 C C . LYS A 1 200 ? -10.183 5.206 37.233 1.00 88.81 200 LYS A C 1
ATOM 1622 O O . LYS A 1 200 ? -11.251 5.776 37.038 1.00 88.81 200 LYS A O 1
ATOM 1627 N N . HIS A 1 201 ? -9.099 5.430 36.495 1.00 91.62 201 HIS A N 1
ATOM 1628 C CA . HIS A 1 201 ? -8.962 6.478 35.486 1.00 91.62 201 HIS A CA 1
ATOM 1629 C C . HIS A 1 201 ? -9.304 5.920 34.097 1.00 91.62 201 HIS A C 1
ATOM 1631 O O . HIS A 1 201 ? -8.437 5.713 33.245 1.00 91.62 201 HIS A O 1
ATOM 1637 N N . ASN A 1 202 ? -10.594 5.619 33.911 1.00 89.25 202 ASN A N 1
ATOM 1638 C CA . ASN A 1 202 ? -11.157 4.955 32.731 1.00 89.25 202 ASN A CA 1
ATOM 1639 C C . ASN A 1 202 ? -12.240 5.776 31.984 1.00 89.25 202 ASN A C 1
ATOM 1641 O O . ASN A 1 202 ? -12.986 5.219 31.179 1.00 89.25 202 ASN A O 1
ATOM 1645 N N . SER A 1 203 ? -12.343 7.086 32.239 1.00 86.44 203 SER A N 1
ATOM 1646 C CA . SER A 1 203 ? -13.421 7.960 31.743 1.00 86.44 203 SER A CA 1
ATOM 1647 C C . SER A 1 203 ? -12.910 9.135 30.896 1.00 86.44 203 SER A C 1
ATOM 1649 O O . SER A 1 203 ? -11.711 9.380 30.807 1.00 86.44 203 SER A O 1
ATOM 1651 N N . VAL A 1 204 ? -13.823 9.893 30.271 1.00 84.69 204 VAL A N 1
ATOM 1652 C CA . VAL A 1 204 ? -13.483 11.103 29.488 1.00 84.69 204 VAL A CA 1
ATOM 1653 C C . VAL A 1 204 ? -12.771 12.154 30.350 1.00 84.69 204 VAL A C 1
ATOM 1655 O O . VAL A 1 204 ? -11.862 12.828 29.879 1.00 84.69 204 VAL A O 1
ATOM 1658 N N . ASP A 1 205 ? -13.173 12.271 31.615 1.00 86.81 205 ASP A N 1
ATOM 1659 C CA . ASP A 1 205 ? -12.667 13.267 32.565 1.00 86.81 205 ASP A CA 1
ATOM 1660 C C . ASP A 1 205 ? -11.446 12.771 33.360 1.00 86.81 205 ASP A C 1
ATOM 1662 O O . ASP A 1 205 ? -10.850 13.528 34.126 1.00 86.81 205 ASP A O 1
ATOM 1666 N N . SER A 1 206 ? -11.069 11.496 33.202 1.00 89.19 206 SER A N 1
ATOM 1667 C CA . SER A 1 206 ? -9.846 10.929 33.768 1.00 89.19 206 SER A CA 1
ATOM 1668 C C . SER A 1 206 ? -9.464 9.637 33.038 1.00 89.19 206 SER A C 1
ATOM 1670 O O . SER A 1 206 ? -10.043 8.580 33.294 1.00 89.19 206 SER A O 1
ATOM 1672 N N . ALA A 1 207 ? -8.496 9.722 32.122 1.00 90.81 207 ALA A N 1
ATOM 1673 C CA . ALA A 1 207 ? -8.058 8.634 31.249 1.00 90.81 207 ALA A CA 1
ATOM 1674 C C . ALA A 1 207 ? -6.552 8.379 31.392 1.00 90.81 207 ALA A C 1
ATOM 1676 O O . ALA A 1 207 ? -5.735 9.078 30.786 1.00 90.81 207 ALA A O 1
ATOM 1677 N N . TRP A 1 208 ? -6.179 7.361 32.171 1.00 94.31 208 TRP A N 1
ATOM 1678 C CA . TRP A 1 208 ? -4.783 6.933 32.310 1.00 94.31 208 TRP A CA 1
ATOM 1679 C C . TRP A 1 208 ? -4.525 5.635 31.547 1.00 94.31 208 TRP A C 1
ATOM 1681 O O . TRP A 1 208 ? -5.389 4.760 31.487 1.00 94.31 208 TRP A O 1
ATOM 1691 N N . ILE A 1 209 ? -3.317 5.482 31.010 1.00 91.19 209 ILE A N 1
ATOM 1692 C CA . ILE A 1 209 ? -2.857 4.254 30.346 1.00 91.19 209 ILE A CA 1
ATOM 1693 C C . ILE A 1 209 ? -1.493 3.822 30.885 1.00 91.19 209 ILE A C 1
ATOM 1695 O O . ILE A 1 209 ? -0.723 4.650 31.380 1.00 91.19 209 ILE A O 1
ATOM 1699 N N . VAL A 1 210 ? -1.179 2.530 30.764 1.00 90.00 210 VAL A N 1
ATOM 1700 C CA . VAL A 1 210 ? 0.180 2.010 30.980 1.00 90.00 210 VAL A CA 1
ATOM 1701 C C . VAL A 1 210 ? 0.797 1.619 29.641 1.00 90.00 210 VAL A C 1
ATOM 1703 O O . VAL A 1 210 ? 0.181 0.892 28.863 1.00 90.00 210 VAL A O 1
ATOM 1706 N N . VAL A 1 211 ? 2.021 2.085 29.392 1.00 85.56 211 VAL A N 1
ATOM 1707 C CA . VAL A 1 211 ? 2.839 1.725 28.225 1.00 85.56 211 VAL A CA 1
ATOM 1708 C C . VAL A 1 211 ? 4.265 1.446 28.712 1.00 85.56 211 VAL A C 1
ATOM 1710 O O . VAL A 1 211 ? 4.827 2.222 29.481 1.00 85.56 211 VAL A O 1
ATOM 1713 N N . HIS A 1 212 ? 4.835 0.295 28.344 1.00 85.31 212 HIS A N 1
ATOM 1714 C CA . HIS A 1 212 ? 6.158 -0.200 28.779 1.00 85.31 212 HIS A CA 1
ATOM 1715 C C . HIS A 1 212 ? 6.371 -0.270 30.312 1.00 85.31 212 HIS A C 1
ATOM 1717 O O . HIS A 1 212 ? 7.490 -0.432 30.801 1.00 85.31 212 HIS A O 1
ATOM 1723 N N . GLY A 1 213 ? 5.289 -0.229 31.099 1.00 82.38 213 GLY A N 1
ATOM 1724 C CA . GLY A 1 213 ? 5.316 -0.180 32.568 1.00 82.38 213 GLY A CA 1
ATOM 1725 C C . GLY A 1 213 ? 5.425 1.229 33.169 1.00 82.38 213 GLY A C 1
ATOM 1726 O O . GLY A 1 213 ? 5.530 1.359 34.391 1.00 82.38 213 GLY A O 1
ATOM 1727 N N . HIS A 1 214 ? 5.377 2.272 32.344 1.00 90.69 214 HIS A N 1
ATOM 1728 C CA . HIS A 1 214 ? 5.213 3.665 32.757 1.00 90.69 214 HIS A CA 1
ATOM 1729 C C . HIS A 1 214 ? 3.744 4.079 32.621 1.00 90.69 214 HIS A C 1
ATOM 1731 O O . HIS A 1 214 ? 3.004 3.498 31.826 1.00 90.69 214 HIS A O 1
ATOM 1737 N N . ILE A 1 215 ? 3.304 5.032 33.442 1.00 91.06 215 ILE A N 1
ATOM 1738 C CA . ILE A 1 215 ? 1.894 5.424 33.562 1.00 91.06 215 ILE A CA 1
ATOM 1739 C C . ILE A 1 215 ? 1.739 6.868 33.097 1.00 91.06 215 ILE A C 1
ATOM 1741 O O . ILE A 1 215 ? 2.505 7.741 33.515 1.00 91.06 215 ILE A O 1
ATOM 1745 N N . TYR A 1 216 ? 0.737 7.104 32.252 1.00 92.44 216 TYR A N 1
ATOM 1746 C CA . TYR A 1 216 ? 0.534 8.361 31.537 1.00 92.44 216 TYR A CA 1
ATOM 1747 C C . TYR A 1 216 ? -0.900 8.866 31.709 1.00 92.44 216 TYR A C 1
ATOM 1749 O O . TYR A 1 216 ? -1.843 8.087 31.560 1.00 92.44 216 TYR A O 1
ATOM 1757 N N . ASP A 1 217 ? -1.065 10.162 31.985 1.00 93.88 217 ASP A N 1
ATOM 1758 C CA . ASP A 1 217 ? -2.369 10.832 32.022 1.00 93.88 217 ASP A CA 1
ATOM 1759 C C . ASP A 1 217 ? -2.678 11.468 30.661 1.00 93.88 217 ASP A C 1
ATOM 1761 O O . ASP A 1 217 ? -2.220 12.564 30.325 1.00 93.88 217 ASP A O 1
ATOM 1765 N N . CYS A 1 218 ? -3.487 10.771 29.868 1.00 91.00 218 CYS A N 1
ATOM 1766 C CA . CYS A 1 218 ? -3.879 11.213 28.537 1.00 91.00 218 CYS A CA 1
ATOM 1767 C C . CYS A 1 218 ? -5.122 12.116 28.535 1.00 91.00 218 CYS A C 1
ATOM 1769 O O . CYS A 1 218 ? -5.521 12.561 27.460 1.00 91.00 218 CYS A O 1
ATOM 1771 N N . THR A 1 219 ? -5.729 12.424 29.690 1.00 89.00 219 THR A N 1
ATOM 1772 C CA . THR A 1 219 ? -7.016 13.145 29.802 1.00 89.00 219 THR A CA 1
ATOM 1773 C C . THR A 1 219 ? -7.014 14.454 29.010 1.00 89.00 219 THR A C 1
ATOM 1775 O O . THR A 1 219 ? -7.923 14.722 28.224 1.00 89.00 219 THR A O 1
ATOM 1778 N N . ARG A 1 220 ? -5.942 15.248 29.147 1.00 87.81 220 ARG A N 1
ATOM 1779 C CA . ARG A 1 220 ? -5.790 16.530 28.436 1.00 87.81 220 ARG A CA 1
ATOM 1780 C C . ARG A 1 220 ? -5.540 16.376 26.927 1.00 87.81 220 ARG A C 1
ATOM 1782 O O . ARG A 1 220 ? -5.834 17.303 26.189 1.00 87.81 220 ARG A O 1
ATOM 1789 N N . PHE A 1 221 ? -5.046 15.218 26.477 1.00 85.81 221 PHE A N 1
ATOM 1790 C CA . PHE A 1 221 ? -4.719 14.921 25.074 1.00 85.81 221 PHE A CA 1
ATOM 1791 C C . PHE A 1 221 ? -5.849 14.214 24.309 1.00 85.81 221 PHE A C 1
ATOM 1793 O O . PHE A 1 221 ? -5.809 14.157 23.083 1.00 85.81 221 PHE A O 1
ATOM 1800 N N . LEU A 1 222 ? -6.883 13.704 24.994 1.00 73.25 222 LEU A N 1
ATOM 1801 C CA . LEU A 1 222 ? -7.997 12.967 24.373 1.00 73.25 222 LEU A CA 1
ATOM 1802 C C . LEU A 1 222 ? -8.588 13.674 23.141 1.00 73.25 222 LEU A C 1
ATOM 1804 O O . LEU A 1 222 ? -8.917 13.014 22.158 1.00 73.25 222 LEU A O 1
ATOM 1808 N N . LYS A 1 223 ? -8.723 15.005 23.204 1.00 77.12 223 LYS A N 1
ATOM 1809 C CA . LYS A 1 223 ? -9.314 15.847 22.148 1.00 77.12 223 LYS A CA 1
ATOM 1810 C C . LYS A 1 223 ? -8.380 16.076 20.956 1.00 77.12 223 LYS A C 1
ATOM 1812 O O . LYS A 1 223 ? -8.869 16.215 19.840 1.00 77.12 223 LYS A O 1
ATOM 1817 N N . ASP A 1 224 ? -7.072 16.078 21.198 1.00 71.81 224 ASP A N 1
ATOM 1818 C CA . ASP A 1 224 ? -6.032 16.339 20.195 1.00 71.81 224 ASP A CA 1
ATOM 1819 C C . ASP A 1 224 ? -5.485 15.043 19.569 1.00 71.81 224 ASP A C 1
ATOM 1821 O O . ASP A 1 224 ? -4.727 15.078 18.599 1.00 71.81 224 ASP A O 1
ATOM 1825 N N . HIS A 1 225 ? -5.872 13.883 20.111 1.00 77.62 225 HIS A N 1
ATOM 1826 C CA . HIS A 1 225 ? -5.451 12.572 19.637 1.00 77.62 225 HIS A CA 1
ATOM 1827 C C . HIS A 1 225 ? -5.933 12.300 18.192 1.00 77.62 225 HIS A C 1
ATOM 1829 O O . HIS A 1 225 ? -7.141 12.161 17.975 1.00 77.62 225 HIS A O 1
ATOM 1835 N N . PRO A 1 226 ? -5.033 12.118 17.199 1.00 66.19 226 PRO A N 1
ATOM 1836 C CA . PRO A 1 226 ? -5.430 11.953 15.794 1.00 66.19 226 PRO A CA 1
ATOM 1837 C C . PRO A 1 226 ? -6.246 10.685 15.502 1.00 66.19 226 PRO A C 1
ATOM 1839 O O . PRO A 1 226 ? -6.994 10.646 14.531 1.00 66.19 226 PRO A O 1
ATOM 1842 N N . GLY A 1 227 ? -6.138 9.650 16.345 1.00 62.84 227 GLY A N 1
ATOM 1843 C CA . GLY A 1 227 ? -6.990 8.458 16.279 1.00 62.84 227 GLY A CA 1
ATOM 1844 C C . GLY A 1 227 ? -8.370 8.631 16.934 1.00 62.84 227 GLY A C 1
ATOM 1845 O O . GLY A 1 227 ? -9.106 7.653 17.053 1.00 62.84 227 GLY A O 1
ATOM 1846 N N . GLY A 1 228 ? -8.710 9.836 17.400 1.00 64.12 228 GLY A N 1
ATOM 1847 C CA . GLY A 1 228 ? -9.948 10.162 18.107 1.00 64.12 228 GLY A CA 1
ATOM 1848 C C . GLY A 1 228 ? -9.966 9.730 19.579 1.00 64.12 228 GLY A C 1
ATOM 1849 O O . GLY A 1 228 ? -9.257 8.809 19.994 1.00 64.12 228 GLY A O 1
ATOM 1850 N N . ILE A 1 229 ? -10.826 10.386 20.366 1.00 74.06 229 ILE A N 1
ATOM 1851 C CA . ILE A 1 229 ? -10.995 10.189 21.821 1.00 74.06 229 ILE A CA 1
ATOM 1852 C C . ILE A 1 229 ? -11.191 8.702 22.182 1.00 74.06 229 ILE A C 1
ATOM 1854 O O . ILE A 1 229 ? -10.540 8.172 23.085 1.00 74.06 229 ILE A O 1
ATOM 1858 N N . SER A 1 230 ? -12.071 8.006 21.454 1.00 66.69 230 SER A N 1
ATOM 1859 C CA . SER A 1 230 ? -12.457 6.614 21.733 1.00 66.69 230 SER A CA 1
ATOM 1860 C C . SER A 1 230 ? -11.290 5.623 21.684 1.00 66.69 230 SER A C 1
ATOM 1862 O O . SER A 1 230 ? -11.323 4.620 22.392 1.00 66.69 230 SER A O 1
ATOM 1864 N N . SER A 1 231 ? -10.257 5.910 20.888 1.00 71.50 231 SER A N 1
ATOM 1865 C CA . SER A 1 231 ? -9.092 5.034 20.707 1.00 71.50 231 SER A CA 1
ATOM 1866 C C . SER A 1 231 ? -8.138 5.033 21.907 1.00 71.50 231 SER A C 1
ATOM 1868 O O . SER A 1 231 ? -7.375 4.087 22.067 1.00 71.50 231 SER A O 1
ATOM 1870 N N . ILE A 1 232 ? -8.209 6.050 22.776 1.00 75.19 232 ILE A N 1
ATOM 1871 C CA . ILE A 1 232 ? -7.552 6.030 24.093 1.00 75.19 232 ILE A CA 1
ATOM 1872 C C . ILE A 1 232 ? -8.508 5.425 25.130 1.00 75.19 232 ILE A C 1
ATOM 1874 O O . ILE A 1 232 ? -8.122 4.521 25.868 1.00 75.19 232 ILE A O 1
ATOM 1878 N N . LEU A 1 233 ? -9.778 5.855 25.148 1.00 74.69 233 LEU A N 1
ATOM 1879 C CA . LEU A 1 233 ? -10.754 5.414 26.157 1.00 74.69 233 LEU A CA 1
ATOM 1880 C C . LEU A 1 233 ? -11.050 3.907 26.145 1.00 74.69 233 LEU A C 1
ATOM 1882 O O . LEU A 1 233 ? -11.343 3.351 27.198 1.00 74.69 233 LEU A O 1
ATOM 1886 N N . ILE A 1 234 ? -10.927 3.221 25.003 1.00 72.94 234 ILE A N 1
ATOM 1887 C CA . ILE A 1 234 ? -11.081 1.754 24.928 1.00 72.94 234 ILE A CA 1
ATOM 1888 C C . ILE A 1 234 ? -10.062 0.991 25.800 1.00 72.94 234 ILE A C 1
ATOM 1890 O O . ILE A 1 234 ? -10.345 -0.130 26.226 1.00 72.94 234 ILE A O 1
ATOM 1894 N N . ASN A 1 235 ? -8.919 1.624 26.095 1.00 80.38 235 ASN A N 1
ATOM 1895 C CA . ASN A 1 235 ? -7.801 1.091 26.873 1.00 80.38 235 ASN A CA 1
ATOM 1896 C C . ASN A 1 235 ? -7.546 1.876 28.180 1.00 80.38 235 ASN A C 1
ATOM 1898 O O . ASN A 1 235 ? -6.599 1.569 28.910 1.00 80.38 235 ASN A O 1
ATOM 1902 N N . ALA A 1 236 ? -8.364 2.882 28.501 1.00 86.44 236 ALA A N 1
ATOM 1903 C CA . ALA A 1 236 ? -8.181 3.681 29.708 1.00 86.44 236 ALA A CA 1
ATOM 1904 C C . ALA A 1 236 ? -8.393 2.814 30.965 1.00 86.44 236 ALA A C 1
ATOM 1906 O O . ALA A 1 236 ? -9.311 1.995 31.044 1.00 86.44 236 ALA A O 1
ATOM 1907 N N . GLY A 1 237 ? -7.492 2.948 31.935 1.00 85.00 237 GLY A N 1
ATOM 1908 C CA . GLY A 1 237 ? -7.401 2.077 33.102 1.00 85.00 237 GLY A CA 1
ATOM 1909 C C . GLY A 1 237 ? -6.657 0.751 32.881 1.00 85.00 237 GLY A C 1
ATOM 1910 O O . GLY A 1 237 ? -6.685 -0.108 33.768 1.00 85.00 237 GLY A O 1
ATOM 1911 N N . THR A 1 238 ? -5.995 0.550 31.733 1.00 83.19 238 THR A N 1
ATOM 1912 C CA . THR A 1 238 ? -5.292 -0.705 31.391 1.00 83.19 238 THR A CA 1
ATOM 1913 C C . THR A 1 238 ? -3.858 -0.497 30.883 1.00 83.19 238 THR A C 1
ATOM 1915 O O . THR A 1 238 ? -3.427 0.628 30.632 1.00 83.19 238 THR A O 1
ATOM 1918 N N . ASP A 1 239 ? -3.110 -1.599 30.762 1.00 82.31 239 ASP A N 1
ATOM 1919 C CA . ASP A 1 239 ? -1.855 -1.652 30.005 1.00 82.31 239 ASP A CA 1
ATOM 1920 C C . ASP A 1 239 ? -2.173 -1.938 28.536 1.00 82.31 239 ASP A C 1
ATOM 1922 O O . ASP A 1 239 ? -2.853 -2.921 28.233 1.00 82.31 239 ASP A O 1
ATOM 1926 N N . CYS A 1 240 ? -1.704 -1.060 27.653 1.00 84.50 240 CYS A N 1
ATOM 1927 C CA . CYS A 1 240 ? -1.927 -1.112 26.211 1.00 84.50 240 CYS A CA 1
ATOM 1928 C C . CYS A 1 240 ? -0.614 -0.997 25.426 1.00 84.50 240 CYS A C 1
ATOM 1930 O O . CYS A 1 240 ? -0.586 -0.479 24.310 1.00 84.50 240 CYS A O 1
ATOM 1932 N N . THR A 1 241 ? 0.490 -1.473 26.014 1.00 78.69 241 THR A N 1
ATOM 1933 C CA . THR A 1 241 ? 1.830 -1.442 25.406 1.00 78.69 241 THR A CA 1
ATOM 1934 C C . THR A 1 241 ? 1.841 -2.036 23.989 1.00 78.69 241 THR A C 1
ATOM 1936 O O . THR A 1 241 ? 2.372 -1.419 23.066 1.00 78.69 241 THR A O 1
ATOM 1939 N N . ASP A 1 242 ? 1.211 -3.202 23.807 1.00 66.94 242 ASP A N 1
ATOM 1940 C CA . ASP A 1 242 ? 1.100 -3.919 22.528 1.00 66.94 242 ASP A CA 1
ATOM 1941 C C . ASP A 1 242 ? 0.313 -3.116 21.475 1.00 66.94 242 ASP A C 1
ATOM 1943 O O . ASP A 1 242 ? 0.688 -3.066 20.304 1.00 66.94 242 ASP A O 1
ATOM 1947 N N . GLU A 1 243 ? -0.800 -2.504 21.881 1.00 73.75 243 GLU A N 1
ATOM 1948 C CA . GLU A 1 243 ? -1.683 -1.706 21.027 1.00 73.75 243 GLU A CA 1
ATOM 1949 C C . GLU A 1 243 ? -1.028 -0.376 20.641 1.00 73.75 243 GLU A C 1
ATOM 1951 O O . GLU A 1 243 ? -1.135 0.055 19.492 1.00 73.75 243 GLU A O 1
ATOM 1956 N N . PHE A 1 244 ? -0.325 0.259 21.582 1.00 75.88 244 PHE A N 1
ATOM 1957 C CA . PHE A 1 244 ? 0.368 1.521 21.360 1.00 75.88 244 PHE A CA 1
ATOM 1958 C C . PHE A 1 244 ? 1.530 1.342 20.375 1.00 75.88 244 PHE A C 1
ATOM 1960 O O . PHE A 1 244 ? 1.573 2.029 19.351 1.00 75.88 244 PHE A O 1
ATOM 1967 N N . ASP A 1 245 ? 2.418 0.372 20.620 1.00 71.25 245 ASP A N 1
ATOM 1968 C CA . ASP A 1 245 ? 3.579 0.095 19.763 1.00 71.25 245 ASP A CA 1
ATOM 1969 C C . ASP A 1 245 ? 3.201 -0.367 18.344 1.00 71.25 245 ASP A C 1
ATOM 1971 O O . ASP A 1 245 ? 3.995 -0.184 17.418 1.00 71.25 245 ASP A O 1
ATOM 1975 N N . ALA A 1 246 ? 2.010 -0.945 18.153 1.00 65.81 246 ALA A N 1
ATOM 1976 C CA . ALA A 1 246 ? 1.550 -1.442 16.856 1.00 65.81 246 ALA A CA 1
ATOM 1977 C C . ALA A 1 246 ? 1.135 -0.342 15.861 1.00 65.81 246 ALA A C 1
ATOM 1979 O O . ALA A 1 246 ? 1.151 -0.599 14.655 1.00 65.81 246 ALA A O 1
ATOM 1980 N N . ILE A 1 247 ? 0.742 0.849 16.338 1.00 65.31 247 ILE A N 1
ATOM 1981 C CA . ILE A 1 247 ? 0.163 1.915 15.489 1.00 65.31 247 ILE A CA 1
ATOM 1982 C C . ILE A 1 247 ? 0.821 3.296 15.649 1.00 65.31 247 ILE A C 1
ATOM 1984 O O . ILE A 1 247 ? 0.600 4.164 14.805 1.00 65.31 247 ILE A O 1
ATOM 1988 N N . HIS A 1 248 ? 1.640 3.519 16.683 1.00 77.81 248 HIS A N 1
ATOM 1989 C CA . HIS A 1 248 ? 2.284 4.814 16.934 1.00 77.81 248 HIS A CA 1
ATOM 1990 C C . HIS A 1 248 ? 3.743 4.847 16.461 1.00 77.81 248 HIS A C 1
ATOM 1992 O O . HIS A 1 248 ? 4.529 3.935 16.726 1.00 77.81 248 HIS A O 1
ATOM 1998 N N . SER A 1 249 ? 4.117 5.937 15.786 1.00 72.38 249 SER A N 1
ATOM 1999 C CA . SER A 1 249 ? 5.495 6.214 15.359 1.00 72.38 249 SER A CA 1
ATOM 2000 C C . SER A 1 249 ? 6.340 6.797 16.493 1.00 72.38 249 SER A C 1
ATOM 2002 O O . SER A 1 249 ? 5.808 7.343 17.459 1.00 72.38 249 SER A O 1
ATOM 2004 N N . ASP A 1 250 ? 7.667 6.764 16.360 1.00 71.06 250 ASP A N 1
ATOM 2005 C CA . ASP A 1 250 ? 8.594 7.208 17.414 1.00 71.06 250 ASP A CA 1
ATOM 2006 C C . ASP A 1 250 ? 8.407 8.683 17.819 1.00 71.06 250 ASP A C 1
ATOM 2008 O O . ASP A 1 250 ? 8.604 9.037 18.979 1.00 71.06 250 ASP A O 1
ATOM 2012 N N . LYS A 1 251 ? 7.913 9.545 16.914 1.00 67.31 251 LYS A N 1
ATOM 2013 C CA . LYS A 1 251 ? 7.511 10.920 17.267 1.00 67.31 251 LYS A CA 1
ATOM 2014 C C . LYS A 1 251 ? 6.352 10.938 18.273 1.00 67.31 251 LYS A C 1
ATOM 2016 O O . LYS A 1 251 ? 6.360 11.757 19.187 1.00 67.31 251 LYS A O 1
ATOM 2021 N N . ALA A 1 252 ? 5.369 10.053 18.114 1.00 70.81 252 ALA A N 1
ATOM 2022 C CA . ALA A 1 252 ? 4.263 9.915 19.057 1.00 70.81 252 ALA A CA 1
ATOM 2023 C C . ALA A 1 252 ? 4.711 9.260 20.375 1.00 70.81 252 ALA A C 1
ATOM 2025 O O . ALA A 1 252 ? 4.192 9.628 21.422 1.00 70.81 252 ALA A O 1
ATOM 2026 N N . LYS A 1 253 ? 5.718 8.372 20.350 1.00 79.81 253 LYS A N 1
ATOM 2027 C CA . LYS A 1 253 ? 6.342 7.838 21.575 1.00 79.81 253 LYS A CA 1
ATOM 2028 C C . LYS A 1 253 ? 7.069 8.930 22.366 1.00 79.81 253 LYS A C 1
ATOM 2030 O O . LYS A 1 253 ? 6.849 9.056 23.561 1.00 79.81 253 LYS A O 1
ATOM 2035 N N . ASN A 1 254 ? 7.852 9.777 21.694 1.00 78.06 254 ASN A N 1
ATOM 2036 C CA . ASN A 1 254 ? 8.525 10.913 22.335 1.00 78.06 254 ASN A CA 1
ATOM 2037 C C . ASN A 1 254 ? 7.521 11.915 22.932 1.00 78.06 254 ASN A C 1
ATOM 2039 O O . ASN A 1 254 ? 7.736 12.416 24.028 1.00 78.06 254 ASN A O 1
ATOM 2043 N N . MET A 1 255 ? 6.409 12.168 22.233 1.00 80.75 255 MET A N 1
ATOM 2044 C CA . MET A 1 255 ? 5.313 13.018 22.715 1.00 80.75 255 MET A CA 1
ATOM 2045 C C . MET A 1 255 ? 4.516 12.384 23.869 1.00 80.75 255 MET A C 1
ATOM 2047 O O . MET A 1 255 ? 3.857 13.106 24.607 1.00 80.75 255 MET A O 1
ATOM 2051 N N . LEU A 1 256 ? 4.560 11.058 24.057 1.00 87.75 256 LEU A N 1
ATOM 2052 C CA . LEU A 1 256 ? 3.881 10.393 25.174 1.00 87.75 256 LEU A CA 1
ATOM 2053 C C . LEU A 1 256 ? 4.548 10.721 26.523 1.00 87.75 256 LEU A C 1
ATOM 2055 O O . LEU A 1 256 ? 3.843 10.866 27.519 1.00 87.75 256 LEU A O 1
ATOM 2059 N N . GLU A 1 257 ? 5.873 10.909 26.567 1.00 86.12 257 GLU A N 1
ATOM 2060 C CA . GLU A 1 257 ? 6.589 11.239 27.813 1.00 86.12 257 GLU A CA 1
ATOM 2061 C C . GLU A 1 257 ? 6.134 12.571 28.440 1.00 86.12 257 GLU A C 1
ATOM 2063 O O . GLU A 1 257 ? 6.130 12.678 29.665 1.00 86.12 257 GLU A O 1
ATOM 2068 N N . ASP A 1 258 ? 5.624 13.529 27.651 1.00 85.19 258 ASP A N 1
ATOM 2069 C CA . ASP A 1 258 ? 5.014 14.776 28.155 1.00 85.19 258 ASP A CA 1
ATOM 2070 C C . ASP A 1 258 ? 3.774 14.532 29.050 1.00 85.19 258 ASP A C 1
ATOM 2072 O O . ASP A 1 258 ? 3.294 15.440 29.735 1.00 85.19 258 ASP A O 1
ATOM 2076 N N . TYR A 1 259 ? 3.220 13.317 29.038 1.00 88.12 259 TYR A N 1
ATOM 2077 C CA . TYR A 1 259 ? 2.037 12.903 29.800 1.00 88.12 259 TYR A CA 1
ATOM 2078 C C . TYR A 1 259 ? 2.368 11.944 30.949 1.00 88.12 259 TYR A C 1
ATOM 2080 O O . TYR A 1 259 ? 1.457 11.466 31.625 1.00 88.12 259 TYR A O 1
ATOM 2088 N N . ARG A 1 260 ? 3.649 11.634 31.178 1.00 91.44 260 ARG A N 1
ATOM 2089 C CA . ARG A 1 260 ? 4.084 10.647 32.172 1.00 91.44 260 ARG A CA 1
ATOM 2090 C C . ARG A 1 260 ? 3.868 11.157 33.597 1.00 91.44 260 ARG A C 1
ATOM 2092 O O . ARG A 1 260 ? 4.376 12.207 33.975 1.00 91.44 260 ARG A O 1
ATOM 2099 N N . ILE A 1 261 ? 3.155 10.370 34.402 1.00 90.44 261 ILE A N 1
ATOM 2100 C CA . ILE A 1 261 ? 2.833 10.678 35.806 1.00 90.44 261 ILE A CA 1
ATOM 2101 C C . ILE A 1 261 ? 3.459 9.704 36.811 1.00 90.44 261 ILE A C 1
ATOM 2103 O O . ILE A 1 261 ? 3.422 9.962 38.013 1.00 90.44 261 ILE A O 1
ATOM 2107 N N . GLY A 1 262 ? 4.030 8.582 36.360 1.00 87.75 262 GLY A N 1
ATOM 2108 C CA . GLY A 1 262 ? 4.659 7.627 37.270 1.00 87.75 262 GLY A CA 1
ATOM 2109 C C . GLY A 1 262 ? 5.122 6.317 36.640 1.00 87.75 262 GLY A C 1
ATOM 2110 O O . GLY A 1 262 ? 5.187 6.160 35.419 1.00 87.75 262 GLY A O 1
ATOM 2111 N N . GLU A 1 263 ? 5.434 5.356 37.506 1.00 89.44 263 GLU A N 1
ATOM 2112 C CA . GLU A 1 263 ? 5.823 3.991 37.141 1.00 89.44 263 GLU A CA 1
ATOM 2113 C C . GLU A 1 263 ? 4.934 2.954 37.819 1.00 89.44 263 GLU A C 1
ATOM 2115 O O . GLU A 1 263 ? 4.531 3.115 38.975 1.00 89.44 263 GLU A O 1
ATOM 2120 N N . LEU A 1 264 ? 4.667 1.854 37.115 1.00 87.56 264 LEU A N 1
ATOM 2121 C CA . LEU A 1 264 ? 3.826 0.787 37.629 1.00 87.56 264 LEU A CA 1
ATOM 2122 C C . LEU A 1 264 ? 4.557 -0.059 38.682 1.00 87.56 264 LEU A C 1
ATOM 2124 O O . LEU A 1 264 ? 5.627 -0.624 38.436 1.00 87.56 264 LEU A O 1
ATOM 2128 N N . ILE A 1 265 ? 3.928 -0.230 39.846 1.00 86.50 265 ILE A N 1
ATOM 2129 C CA . ILE A 1 265 ? 4.391 -1.156 40.882 1.00 86.50 265 ILE A CA 1
ATOM 2130 C C . ILE A 1 265 ? 4.295 -2.600 40.368 1.00 86.50 265 ILE A C 1
ATOM 2132 O O . ILE A 1 265 ? 3.235 -3.226 40.392 1.00 86.50 265 ILE A O 1
ATOM 2136 N N . LYS A 1 266 ? 5.441 -3.160 39.971 1.00 64.06 266 LYS A N 1
ATOM 2137 C CA . LYS A 1 266 ? 5.646 -4.606 39.829 1.00 64.06 266 LYS A CA 1
ATOM 2138 C C . LYS A 1 266 ? 5.913 -5.209 41.212 1.00 64.06 266 LYS A C 1
ATOM 2140 O O . LYS A 1 266 ? 7.053 -5.221 41.672 1.00 64.06 266 LYS A O 1
ATOM 2145 N N . THR A 1 267 ? 4.872 -5.684 41.891 1.00 45.62 267 THR A N 1
ATOM 2146 C CA . THR A 1 267 ? 5.017 -6.565 43.061 1.00 45.62 267 THR A CA 1
ATOM 2147 C C . THR A 1 267 ? 5.501 -7.944 42.615 1.00 45.62 267 THR A C 1
ATOM 2149 O O . THR A 1 267 ? 4.995 -8.508 41.646 1.00 45.62 267 THR A O 1
ATOM 2152 N N . GLY A 1 268 ? 6.490 -8.499 43.319 1.00 35.38 268 GLY A N 1
ATOM 2153 C CA . GLY A 1 268 ? 6.889 -9.894 43.133 1.00 35.38 268 GLY A CA 1
ATOM 2154 C C . GLY A 1 268 ? 5.780 -10.825 43.624 1.00 35.38 268 GLY A C 1
ATOM 2155 O O . GLY A 1 268 ? 5.279 -10.648 44.733 1.00 35.38 268 GLY A O 1
ATOM 2156 N N . TYR A 1 269 ? 5.383 -11.797 42.804 1.00 29.27 269 TYR A N 1
ATOM 2157 C CA . TYR A 1 269 ? 4.338 -12.751 43.168 1.00 29.27 269 TYR A CA 1
ATOM 2158 C C . TYR A 1 269 ? 4.838 -13.726 44.240 1.00 29.27 269 TYR A C 1
ATOM 2160 O O . TYR A 1 269 ? 5.716 -14.546 43.975 1.00 29.27 269 TYR A O 1
ATOM 2168 N N . VAL A 1 270 ? 4.208 -13.691 45.413 1.00 26.48 270 VAL A N 1
ATOM 2169 C CA . VAL A 1 270 ? 4.134 -14.832 46.332 1.00 26.48 270 VAL A CA 1
ATOM 2170 C C . VAL A 1 270 ? 2.659 -15.188 46.471 1.00 26.48 270 VAL A C 1
ATOM 2172 O O . VAL A 1 270 ? 1.824 -14.320 46.720 1.00 26.48 270 VAL A O 1
ATOM 2175 N N . SER A 1 271 ? 2.332 -16.455 46.242 1.00 32.50 271 SER A N 1
ATOM 2176 C CA . SER A 1 271 ? 0.958 -16.954 46.236 1.00 32.50 271 SER A CA 1
ATOM 2177 C C . SER A 1 271 ? 0.332 -16.930 47.629 1.00 32.50 271 SER A C 1
ATOM 2179 O O . SER A 1 271 ? 0.964 -17.390 48.577 1.00 32.50 271 SER A O 1
ATOM 2181 N N . ASN A 1 272 ? -0.941 -16.533 47.733 1.00 27.52 272 ASN A N 1
ATOM 2182 C CA . ASN A 1 272 ? -1.935 -17.294 48.498 1.00 27.52 272 ASN A CA 1
ATOM 2183 C C . ASN A 1 272 ? -3.381 -16.874 48.176 1.00 27.52 272 ASN A C 1
ATOM 2185 O O . ASN A 1 272 ? -3.616 -15.939 47.413 1.00 27.52 272 ASN A O 1
ATOM 2189 N N . SER A 1 273 ? -4.334 -17.659 48.682 1.00 28.64 273 SER A N 1
ATOM 2190 C CA . SER A 1 273 ? -5.707 -17.763 48.168 1.00 28.64 273 SER A CA 1
ATOM 2191 C C . SER A 1 273 ? -6.775 -17.098 49.055 1.00 28.64 273 SER A C 1
ATOM 2193 O O . SER A 1 273 ? -6.510 -16.786 50.211 1.00 28.64 273 SER A O 1
ATOM 2195 N N . ALA A 1 274 ? -8.008 -17.087 48.521 1.00 27.64 274 ALA A N 1
ATOM 2196 C CA . ALA A 1 274 ? -9.310 -17.128 49.216 1.00 27.64 274 ALA A CA 1
ATOM 2197 C C . ALA A 1 274 ? -10.056 -15.808 49.544 1.00 27.64 274 ALA A C 1
ATOM 2199 O O . ALA A 1 274 ? -9.506 -14.919 50.176 1.00 27.64 274 ALA A O 1
ATOM 2200 N N . VAL A 1 275 ? -11.373 -15.826 49.228 1.00 28.11 275 VAL A N 1
ATOM 2201 C CA . VAL A 1 275 ? -12.504 -15.171 49.950 1.00 28.11 275 VAL A CA 1
ATOM 2202 C C . VAL A 1 275 ? -12.565 -13.620 49.898 1.00 28.11 275 VAL A C 1
ATOM 2204 O O . VAL A 1 275 ? -11.574 -12.945 50.120 1.00 28.11 275 VAL A O 1
ATOM 2207 N N . SER A 1 276 ? -13.697 -12.946 49.624 1.00 27.23 276 SER A N 1
ATOM 2208 C CA . SER A 1 276 ? -15.063 -13.358 49.213 1.00 27.23 276 SER A CA 1
ATOM 2209 C C . SER A 1 276 ? -15.871 -12.177 48.634 1.00 27.23 276 SER A C 1
ATOM 2211 O O . SER A 1 276 ? -15.600 -11.026 48.963 1.00 27.23 276 SER A O 1
ATOM 2213 N N . SER A 1 277 ? -16.935 -12.456 47.868 1.00 27.22 277 SER A N 1
ATOM 2214 C CA . SER A 1 277 ? -18.053 -11.511 47.637 1.00 27.22 277 SER A CA 1
ATOM 2215 C C . SER A 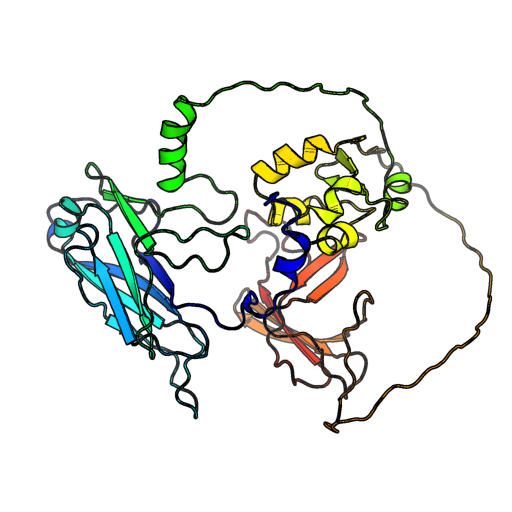1 277 ? -19.027 -11.492 48.830 1.00 27.22 277 SER A C 1
ATOM 2217 O O . SER A 1 277 ? -19.039 -12.445 49.612 1.00 27.22 277 SER A O 1
ATOM 2219 N N . PRO A 1 278 ? -19.879 -10.457 48.962 1.00 33.84 278 PRO A N 1
ATOM 2220 C CA . PRO A 1 278 ? -21.287 -10.669 48.583 1.00 33.84 278 PRO A CA 1
ATOM 2221 C C . PRO A 1 278 ? -21.962 -9.466 47.875 1.00 33.84 278 PRO A C 1
ATOM 2223 O O . PRO A 1 278 ? -21.332 -8.456 47.577 1.00 33.84 278 PRO A O 1
ATOM 2226 N N . ASN A 1 279 ? -23.258 -9.625 47.573 1.00 25.84 279 ASN A N 1
ATOM 2227 C CA . ASN A 1 279 ? -24.164 -8.640 46.946 1.00 25.84 279 ASN A CA 1
ATOM 2228 C C . ASN A 1 279 ? -24.584 -7.531 47.961 1.00 25.84 279 ASN A C 1
ATOM 2230 O O . ASN A 1 279 ? -24.077 -7.531 49.076 1.00 25.84 279 ASN A O 1
ATOM 2234 N N . THR A 1 280 ? -25.482 -6.551 47.750 1.00 24.94 280 THR A N 1
ATOM 2235 C CA . THR A 1 280 ? -26.691 -6.327 46.895 1.00 24.94 280 THR A CA 1
ATOM 2236 C C . THR A 1 280 ? -27.043 -4.803 47.015 1.00 24.94 280 THR A C 1
ATOM 2238 O O . THR A 1 280 ? -26.413 -4.140 47.830 1.00 24.94 280 THR A O 1
ATOM 2241 N N . SER A 1 281 ? -27.993 -4.109 46.355 1.00 25.81 281 SER A N 1
ATOM 2242 C CA . SER A 1 281 ? -29.015 -4.355 45.304 1.00 25.81 281 SER A CA 1
ATOM 2243 C C . SER A 1 281 ? -29.682 -3.022 44.861 1.00 25.81 281 SER A C 1
ATOM 2245 O O . SER A 1 281 ? -29.751 -2.113 45.673 1.00 25.81 281 SER A O 1
ATOM 2247 N N . VAL A 1 282 ? -30.295 -2.996 43.661 1.00 24.11 282 VAL A N 1
ATOM 2248 C CA . VAL A 1 282 ? -31.396 -2.113 43.154 1.00 24.11 282 VAL A CA 1
ATOM 2249 C C . VAL A 1 282 ? -31.316 -0.569 43.219 1.00 24.11 282 VAL A C 1
ATOM 2251 O O . VAL A 1 282 ? -31.087 0.027 44.256 1.00 24.11 282 VAL A O 1
ATOM 2254 N N . HIS A 1 283 ? -31.736 0.080 42.121 1.00 27.80 283 HIS A N 1
ATOM 2255 C CA . HIS A 1 283 ? -32.848 1.057 42.104 1.00 27.80 283 HIS A CA 1
ATOM 2256 C C . HIS A 1 283 ? -33.457 1.143 40.682 1.00 27.80 283 HIS A C 1
ATOM 2258 O O . HIS A 1 283 ? -32.928 0.536 39.750 1.00 27.80 283 HIS A O 1
ATOM 2264 N N . ARG A 1 284 ? -34.625 1.790 40.513 1.00 22.70 284 ARG A N 1
ATOM 2265 C CA . ARG A 1 284 ? -35.537 1.573 39.366 1.00 22.70 284 ARG A CA 1
ATOM 2266 C C . ARG A 1 284 ? -36.121 2.870 38.775 1.00 22.70 284 ARG A C 1
ATOM 2268 O O . ARG A 1 284 ? -36.794 3.594 39.490 1.00 22.70 284 ARG A O 1
ATOM 2275 N N . ALA A 1 285 ? -35.920 3.037 37.462 1.00 23.09 285 ALA A N 1
ATOM 2276 C CA . ALA A 1 285 ? -36.714 3.745 36.435 1.00 23.09 285 ALA A CA 1
ATOM 2277 C C . ALA A 1 285 ? -37.408 5.102 36.714 1.00 23.09 285 ALA A C 1
ATOM 2279 O O . ALA A 1 285 ? -38.229 5.240 37.613 1.00 23.09 285 ALA A O 1
ATOM 2280 N N . SER A 1 286 ? -37.284 6.016 35.745 1.00 26.91 286 SER A N 1
ATOM 2281 C CA . SER A 1 286 ? -38.420 6.800 35.223 1.00 26.91 286 SER A CA 1
ATOM 2282 C C . SER A 1 286 ? -38.179 7.169 33.746 1.00 26.91 286 SER A C 1
ATOM 2284 O O . SER A 1 286 ? -37.033 7.226 33.303 1.00 26.91 286 SER A O 1
ATOM 2286 N N . ASN A 1 287 ? -39.256 7.342 32.971 1.00 25.34 287 ASN A N 1
ATOM 2287 C CA . ASN A 1 287 ? -39.218 7.626 31.530 1.00 25.34 287 ASN A CA 1
ATOM 2288 C C . ASN A 1 287 ? -39.545 9.102 31.263 1.00 25.34 287 ASN A C 1
ATOM 2290 O O . ASN A 1 287 ? -40.445 9.638 31.904 1.00 25.34 287 ASN A O 1
ATOM 2294 N N . ILE A 1 288 ? -38.954 9.691 30.219 1.00 28.33 288 ILE A N 1
ATOM 2295 C CA . ILE A 1 288 ? -39.567 10.787 29.448 1.00 28.33 288 ILE A CA 1
ATOM 2296 C C . ILE A 1 288 ? -39.416 10.443 27.960 1.00 28.33 288 ILE A C 1
ATOM 2298 O O . ILE A 1 288 ? -38.394 9.899 27.545 1.00 28.33 288 ILE A O 1
ATOM 2302 N N . SER A 1 289 ? -40.450 10.726 27.168 1.00 25.86 289 SER A N 1
ATOM 2303 C CA . SER A 1 289 ? -40.549 10.361 25.752 1.00 25.86 289 SER A CA 1
ATOM 2304 C C . SER A 1 289 ? -41.084 11.519 24.912 1.00 25.86 289 SER A C 1
ATOM 2306 O O . SER A 1 289 ? -42.129 12.070 25.251 1.00 25.86 289 SER A O 1
ATOM 2308 N N . PHE A 1 290 ? -40.440 11.819 23.782 1.00 28.11 290 PHE A N 1
ATOM 2309 C CA . PHE A 1 290 ? -40.957 12.742 22.766 1.00 28.11 290 PHE A CA 1
ATOM 2310 C C . PHE A 1 290 ? -40.706 12.199 21.352 1.00 28.11 290 PHE A C 1
ATOM 2312 O O . PHE A 1 290 ? -39.581 11.857 20.995 1.00 28.11 290 PHE A O 1
ATOM 2319 N N . SER A 1 291 ? -41.765 12.157 20.546 1.00 27.78 291 SER A N 1
ATOM 2320 C CA . SER A 1 291 ? -41.729 12.095 19.078 1.00 27.78 291 SER A CA 1
ATOM 2321 C C . SER A 1 291 ? -41.494 13.503 18.498 1.00 27.78 291 SER A C 1
ATOM 2323 O O . SER A 1 291 ? -41.910 14.476 19.118 1.00 27.78 291 SER A O 1
ATOM 2325 N N . GLY A 1 292 ? -40.887 13.724 17.326 1.00 26.67 292 GLY A N 1
ATOM 2326 C CA . GLY A 1 292 ? -40.461 12.788 16.273 1.00 26.67 292 GLY A CA 1
ATOM 2327 C C . GLY A 1 292 ? -41.362 12.863 15.022 1.00 26.67 292 GLY A C 1
ATOM 2328 O O . GLY A 1 292 ? -42.565 12.653 15.172 1.00 26.67 292 GLY A O 1
ATOM 2329 N N . PRO A 1 293 ? -40.829 13.115 13.804 1.00 28.28 293 PRO A N 1
ATOM 2330 C CA . PRO A 1 293 ? -41.629 13.110 12.576 1.00 28.28 293 PRO A CA 1
ATOM 2331 C C . PRO A 1 293 ? -41.186 12.076 11.511 1.00 28.28 293 PRO A C 1
ATOM 2333 O O . PRO A 1 293 ? -40.230 12.303 10.780 1.00 28.28 293 PRO A O 1
ATOM 2336 N N . ILE A 1 294 ? -42.009 11.027 11.361 1.00 28.55 294 ILE A N 1
ATOM 2337 C CA . ILE A 1 294 ? -42.321 10.288 10.109 1.00 28.55 294 ILE A CA 1
ATOM 2338 C C . ILE A 1 294 ? -41.181 9.454 9.456 1.00 28.55 294 ILE A C 1
ATOM 2340 O O . ILE A 1 294 ? -39.999 9.616 9.733 1.00 28.55 294 ILE A O 1
ATOM 2344 N N . LYS A 1 295 ? -41.574 8.429 8.681 1.00 30.34 295 LYS A N 1
ATOM 2345 C CA . LYS A 1 295 ? -40.745 7.300 8.219 1.00 30.34 295 LYS A CA 1
ATOM 2346 C C . LYS A 1 295 ? -40.639 7.233 6.694 1.00 30.34 295 LYS A C 1
ATOM 2348 O O . LYS A 1 295 ? -41.627 7.486 6.011 1.00 30.34 295 LYS A O 1
ATOM 2353 N N . GLU A 1 296 ? -39.543 6.656 6.214 1.00 27.39 296 GLU A N 1
ATOM 2354 C CA . GLU A 1 296 ? -39.545 5.785 5.032 1.00 27.39 296 GLU A CA 1
ATOM 2355 C C . GLU A 1 296 ? -39.327 4.335 5.508 1.00 27.39 296 GLU A C 1
ATOM 2357 O O . GLU A 1 296 ? -38.567 4.103 6.450 1.00 27.39 296 GLU A O 1
ATOM 2362 N N . VAL A 1 297 ? -40.054 3.358 4.950 1.00 31.75 297 VAL A N 1
ATOM 2363 C CA . VAL A 1 297 ? -40.122 1.991 5.509 1.00 31.75 297 VAL A CA 1
ATOM 2364 C C . VAL A 1 297 ? -39.359 0.992 4.643 1.00 31.75 297 VAL A C 1
ATOM 2366 O O . VAL A 1 297 ? -39.940 0.223 3.881 1.00 31.75 297 VAL A O 1
ATOM 2369 N N . ALA A 1 298 ? -38.042 0.951 4.835 1.00 31.61 298 ALA A N 1
ATOM 2370 C CA . ALA A 1 298 ? -37.285 -0.280 4.634 1.00 31.61 298 ALA A CA 1
ATOM 2371 C C . ALA A 1 298 ? -37.482 -1.204 5.852 1.00 31.61 298 ALA A C 1
ATOM 2373 O O . ALA A 1 298 ? -37.606 -0.736 6.986 1.00 31.61 298 ALA A O 1
ATOM 2374 N N . ALA A 1 299 ? -37.495 -2.523 5.642 1.00 36.34 299 ALA A N 1
ATOM 2375 C CA . ALA A 1 299 ? -37.577 -3.494 6.733 1.00 36.34 299 ALA A CA 1
ATOM 2376 C C . ALA A 1 299 ? -36.231 -3.569 7.480 1.00 36.34 299 ALA A C 1
ATOM 2378 O O . ALA A 1 299 ? -35.351 -4.353 7.126 1.00 36.34 299 ALA A O 1
ATOM 2379 N N . THR A 1 300 ? -36.059 -2.725 8.500 1.00 52.16 300 THR A N 1
ATOM 2380 C CA . THR A 1 300 ? -34.839 -2.659 9.314 1.00 52.16 300 THR A CA 1
ATOM 2381 C C . THR A 1 300 ? -34.648 -3.951 10.110 1.00 52.16 300 THR A C 1
ATOM 2383 O O . THR A 1 300 ? -35.221 -4.108 11.191 1.00 52.16 300 THR A O 1
ATOM 2386 N N . ARG A 1 301 ? -33.832 -4.874 9.583 1.00 66.31 301 ARG A N 1
ATOM 2387 C CA . ARG A 1 301 ? -33.331 -6.031 10.341 1.00 66.31 301 ARG A CA 1
ATOM 2388 C C . ARG A 1 301 ? -32.633 -5.542 11.618 1.00 66.31 301 ARG A C 1
ATOM 2390 O O . ARG A 1 301 ? -31.970 -4.501 11.570 1.00 66.31 301 ARG A O 1
ATOM 2397 N N . PRO A 1 302 ? -32.751 -6.255 12.749 1.00 81.56 302 PRO A N 1
ATOM 2398 C CA . PRO A 1 302 ? -32.060 -5.860 13.966 1.00 81.56 302 PRO A CA 1
ATOM 2399 C C . PRO A 1 302 ? -30.536 -5.874 13.760 1.00 81.56 302 PRO A C 1
ATOM 2401 O O . PRO A 1 302 ? -29.987 -6.707 13.040 1.00 81.56 302 PRO A O 1
ATOM 2404 N N . VAL A 1 303 ? -29.844 -4.935 14.404 1.00 88.19 303 VAL A N 1
ATOM 2405 C CA . VAL A 1 303 ? -28.383 -4.785 14.331 1.00 88.19 303 VAL A CA 1
ATOM 2406 C C . VAL A 1 303 ? -27.741 -5.352 15.592 1.00 88.19 303 VAL A C 1
ATOM 2408 O O . VAL A 1 303 ? -28.156 -5.022 16.703 1.00 88.19 303 VAL A O 1
ATOM 2411 N N . ALA A 1 304 ? -26.709 -6.180 15.424 1.00 88.50 304 ALA A N 1
ATOM 2412 C CA . ALA A 1 304 ? -25.984 -6.777 16.541 1.00 88.50 304 ALA A CA 1
ATOM 2413 C C . ALA A 1 304 ? -25.009 -5.797 17.228 1.00 88.50 304 ALA A C 1
ATOM 2415 O O . ALA A 1 304 ? -24.954 -5.742 18.458 1.00 88.50 304 ALA A O 1
ATOM 2416 N N . LEU A 1 305 ? -24.228 -5.017 16.467 1.00 86.44 305 LEU A N 1
ATOM 2417 C CA . LEU A 1 305 ? -23.244 -4.086 17.033 1.00 86.44 305 LEU A CA 1
ATOM 2418 C C . LEU A 1 305 ? -23.876 -2.747 17.432 1.00 86.44 305 LEU A C 1
ATOM 2420 O O . LEU A 1 305 ? -24.228 -1.933 16.584 1.00 86.44 305 LEU A O 1
ATOM 2424 N N . VAL A 1 306 ? -23.927 -2.474 18.738 1.00 78.50 306 VAL A N 1
ATOM 2425 C CA . VAL A 1 306 ? -24.354 -1.176 19.288 1.00 78.50 306 VAL A CA 1
ATOM 2426 C C . VAL A 1 306 ? -23.245 -0.616 20.189 1.00 78.50 306 VAL A C 1
ATOM 2428 O O . VAL A 1 306 ? -23.191 -0.965 21.373 1.00 78.50 306 VAL A O 1
ATOM 2431 N N . PRO A 1 307 ? -22.335 0.231 19.669 1.00 71.06 307 PRO A N 1
ATOM 2432 C CA . PRO A 1 307 ? -21.259 0.821 20.463 1.00 71.06 307 PRO A CA 1
ATOM 2433 C C . PRO A 1 307 ? -21.781 1.581 21.700 1.00 71.06 307 PRO A C 1
ATOM 2435 O O . PRO A 1 307 ? -22.841 2.203 21.624 1.00 71.06 307 PRO A O 1
ATOM 2438 N N . PRO A 1 308 ? -21.070 1.560 22.845 1.00 71.44 308 PRO A N 1
ATOM 2439 C CA . PRO A 1 308 ? -19.819 0.847 23.128 1.00 71.44 308 PRO A CA 1
ATOM 2440 C C . PRO A 1 308 ? -20.034 -0.584 23.676 1.00 71.44 308 PRO A C 1
ATOM 2442 O O . PRO A 1 308 ? -19.137 -1.149 24.303 1.00 71.44 308 PRO A O 1
ATOM 2445 N N . LYS A 1 309 ? -21.227 -1.178 23.518 1.00 82.38 309 LYS A N 1
ATOM 2446 C CA . LYS A 1 309 ? -21.569 -2.463 24.148 1.00 82.38 309 LYS A CA 1
ATOM 2447 C C . LYS A 1 309 ? -20.818 -3.622 23.489 1.00 82.38 309 LYS A C 1
ATOM 2449 O O . LYS A 1 309 ? -20.818 -3.766 22.269 1.00 82.38 309 LYS A O 1
ATOM 2454 N N . LYS A 1 310 ? -20.234 -4.492 24.315 1.00 85.44 310 LYS A N 1
ATOM 2455 C CA . LYS A 1 310 ? -19.671 -5.776 23.876 1.00 85.44 310 LYS A CA 1
ATOM 2456 C C . LYS A 1 310 ? -20.799 -6.803 23.760 1.00 85.44 310 LYS A C 1
ATOM 2458 O O . LYS A 1 310 ? -21.582 -6.952 24.696 1.00 85.44 310 LYS A O 1
ATOM 2463 N N . ILE A 1 311 ? -20.859 -7.511 22.636 1.00 90.12 311 ILE A N 1
ATOM 2464 C CA . ILE A 1 311 ? -21.757 -8.653 22.419 1.00 90.12 311 ILE A CA 1
ATOM 2465 C C . ILE A 1 311 ? -20.967 -9.963 22.490 1.00 90.12 311 ILE A C 1
ATOM 2467 O O . ILE A 1 311 ? -19.784 -9.995 22.153 1.00 90.12 311 ILE A O 1
ATOM 2471 N N . SER A 1 312 ? -21.616 -11.039 22.937 1.00 91.44 312 SER A N 1
ATOM 2472 C CA . SER A 1 312 ? -21.045 -12.387 22.886 1.00 91.44 312 SER A CA 1
ATOM 2473 C C . SER A 1 312 ? -21.510 -13.075 21.605 1.00 91.44 312 SER A C 1
ATOM 2475 O O . SER A 1 312 ? -22.713 -13.157 21.362 1.00 91.44 312 SER A O 1
ATOM 2477 N N . CYS A 1 313 ? -20.567 -13.559 20.797 1.00 92.44 313 CYS A N 1
ATOM 2478 C CA . CYS A 1 313 ? -20.830 -14.239 19.528 1.00 92.44 313 CYS A CA 1
ATOM 2479 C C . CYS A 1 313 ? -20.192 -15.632 19.559 1.00 92.44 313 CYS A C 1
ATOM 2481 O O . CYS A 1 313 ? -19.034 -15.786 19.957 1.00 92.44 313 CYS A O 1
ATOM 2483 N N . LYS A 1 314 ? -20.935 -16.662 19.147 1.00 93.56 314 LYS A N 1
ATOM 2484 C CA . LYS A 1 314 ? -20.491 -18.060 19.241 1.00 93.56 314 LYS A CA 1
ATOM 2485 C C . LYS A 1 314 ? -19.708 -18.453 17.991 1.00 93.56 314 LYS A C 1
ATOM 2487 O O . LYS A 1 314 ? -20.227 -18.321 16.890 1.00 93.56 314 LYS A O 1
ATOM 2492 N N . LEU A 1 315 ? -18.500 -18.999 18.138 1.00 94.56 315 LEU A N 1
ATOM 2493 C CA . LEU A 1 315 ? -17.800 -19.642 17.020 1.00 94.56 315 LEU A CA 1
ATOM 2494 C C . LEU A 1 315 ? -18.576 -20.899 16.579 1.00 94.56 315 LEU A C 1
ATOM 2496 O O . LEU A 1 315 ? -18.832 -21.772 17.411 1.00 94.56 315 LEU A O 1
ATOM 2500 N N . VAL A 1 316 ? -18.943 -20.987 15.296 1.00 96.69 316 VAL A N 1
ATOM 2501 C CA . VAL A 1 316 ? -19.766 -22.083 14.738 1.00 96.69 316 VAL A CA 1
ATOM 2502 C C . VAL A 1 316 ? -19.138 -22.825 13.550 1.00 96.69 316 VAL A C 1
ATOM 2504 O O . VAL A 1 316 ? -19.437 -24.002 13.386 1.00 96.69 316 VAL A O 1
ATOM 2507 N N . ASP A 1 317 ? -18.235 -22.212 12.773 1.00 96.94 317 ASP A N 1
ATOM 2508 C CA . ASP A 1 317 ? -17.381 -22.923 11.795 1.00 96.94 317 ASP A CA 1
ATOM 2509 C C . ASP A 1 317 ? -15.922 -22.433 11.850 1.00 96.94 317 ASP A C 1
ATOM 2511 O O . ASP A 1 317 ? -15.638 -21.292 12.226 1.00 96.94 317 ASP A O 1
ATOM 2515 N N . LYS A 1 318 ? -14.994 -23.314 11.459 1.00 96.62 318 LYS A N 1
ATOM 2516 C CA . LYS A 1 318 ? -13.554 -23.072 11.364 1.00 96.62 318 LYS A CA 1
ATOM 2517 C C . LYS A 1 318 ? -12.972 -23.738 10.107 1.00 96.62 318 LYS A C 1
ATOM 2519 O O . LYS A 1 318 ? -12.301 -24.767 10.184 1.00 96.62 318 LYS A O 1
ATOM 2524 N N . THR A 1 319 ? -13.193 -23.132 8.942 1.00 96.44 319 THR A N 1
ATOM 2525 C CA . THR A 1 319 ? -12.635 -23.604 7.664 1.00 96.44 319 THR A CA 1
ATOM 2526 C C . THR A 1 319 ? -11.121 -23.343 7.577 1.00 96.44 319 THR A C 1
ATOM 2528 O O . THR A 1 319 ? -10.664 -22.241 7.881 1.00 96.44 319 THR A O 1
ATOM 2531 N N . SER A 1 320 ? -10.312 -24.298 7.103 1.00 96.25 320 SER A N 1
ATOM 2532 C CA . SER A 1 320 ? -8.896 -24.035 6.771 1.00 96.25 320 SER A CA 1
ATOM 2533 C C . SER A 1 320 ? -8.766 -23.586 5.31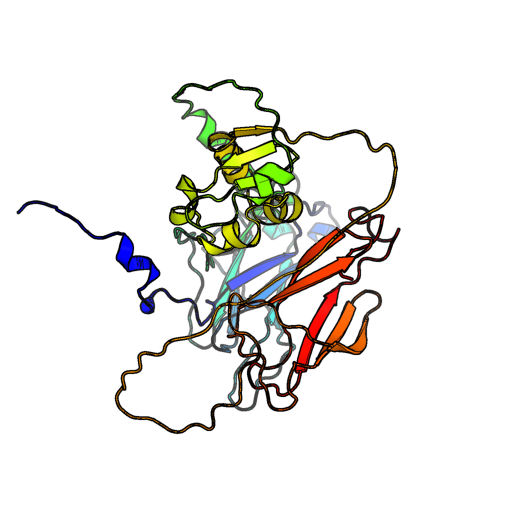3 1.00 96.25 320 SER A C 1
ATOM 2535 O O . SER A 1 320 ? -9.306 -24.243 4.432 1.00 96.25 320 SER A O 1
ATOM 2537 N N . ILE A 1 321 ? -8.051 -22.485 5.058 1.00 94.44 321 ILE A N 1
ATOM 2538 C CA . ILE A 1 321 ? -7.829 -21.931 3.705 1.00 94.44 321 ILE A CA 1
ATOM 2539 C C . ILE A 1 321 ? -6.424 -22.283 3.200 1.00 94.44 321 ILE A C 1
ATOM 2541 O O . ILE A 1 321 ? -6.238 -22.616 2.034 1.00 94.44 321 ILE A O 1
ATOM 2545 N N . SER A 1 322 ? -5.420 -22.216 4.074 1.00 92.88 322 SER A N 1
ATOM 2546 C CA . SER A 1 322 ? -4.037 -22.582 3.758 1.00 92.88 322 SER A CA 1
ATOM 2547 C C . SER A 1 322 ? -3.355 -23.213 4.974 1.00 92.88 322 SER A C 1
ATOM 2549 O O . SER A 1 322 ? -3.964 -23.342 6.039 1.00 92.88 322 SER A O 1
ATOM 2551 N N . HIS A 1 323 ? -2.070 -23.559 4.847 1.00 90.62 323 HIS A N 1
ATOM 2552 C CA . HIS A 1 323 ? -1.256 -24.045 5.966 1.00 90.62 323 HIS A CA 1
ATOM 2553 C C . HIS A 1 323 ? -1.223 -23.077 7.168 1.00 90.62 323 HIS A C 1
ATOM 2555 O O . HIS A 1 323 ? -1.005 -23.523 8.290 1.00 90.62 323 HIS A O 1
ATOM 2561 N N . ASN A 1 324 ? -1.430 -21.769 6.953 1.00 91.38 324 ASN A N 1
ATOM 2562 C CA . ASN A 1 324 ? -1.412 -20.742 8.000 1.00 91.38 324 ASN A CA 1
ATOM 2563 C C . ASN A 1 324 ? -2.526 -19.689 7.884 1.00 91.38 324 ASN A C 1
ATOM 2565 O O . ASN A 1 324 ? -2.391 -18.610 8.452 1.00 91.38 324 ASN A O 1
ATOM 2569 N N . VAL A 1 325 ? -3.634 -19.982 7.200 1.00 93.69 325 VAL A N 1
ATOM 2570 C CA . VAL A 1 325 ? -4.816 -19.104 7.144 1.00 93.69 325 VAL A CA 1
ATOM 2571 C C . VAL A 1 325 ? -6.077 -19.933 7.350 1.00 93.69 325 VAL A C 1
ATOM 2573 O O . VAL A 1 325 ? -6.241 -20.988 6.734 1.00 93.69 325 VAL A O 1
ATOM 2576 N N . ARG A 1 326 ? -6.981 -19.448 8.203 1.00 95.19 326 ARG A N 1
ATOM 2577 C CA . ARG A 1 326 ? -8.299 -20.049 8.452 1.00 95.19 326 ARG A CA 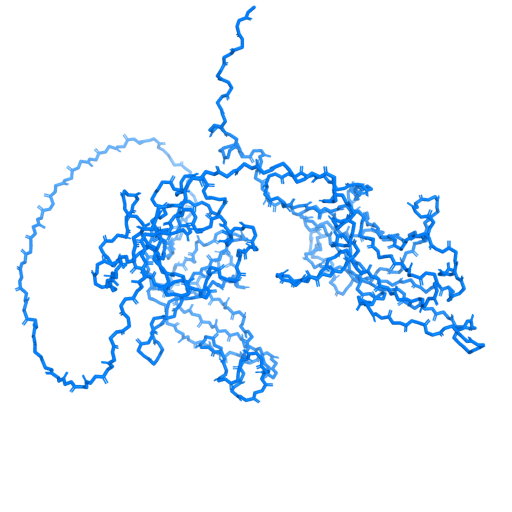1
ATOM 2578 C C . ARG A 1 326 ? -9.390 -18.993 8.355 1.00 95.19 326 ARG A C 1
ATOM 2580 O O . ARG A 1 326 ? -9.149 -17.823 8.644 1.00 95.19 326 ARG A O 1
ATOM 2587 N N . ARG A 1 327 ? -10.595 -19.433 8.012 1.00 96.44 327 ARG A N 1
ATOM 2588 C CA . ARG A 1 327 ? -11.831 -18.677 8.194 1.00 96.44 327 ARG A CA 1
ATOM 2589 C C . ARG A 1 327 ? -12.501 -19.131 9.485 1.00 96.44 327 ARG A C 1
ATOM 2591 O O . ARG A 1 327 ? -12.578 -20.327 9.749 1.00 96.44 327 ARG A O 1
ATOM 2598 N N . PHE A 1 328 ? -12.989 -18.182 10.266 1.00 96.75 328 PHE A N 1
ATOM 2599 C CA . PHE A 1 328 ? -13.747 -18.406 11.489 1.00 96.75 328 PHE A CA 1
ATOM 2600 C C . PHE A 1 328 ? -15.119 -17.751 11.330 1.00 96.75 328 PHE A C 1
ATOM 2602 O O . PHE A 1 328 ? -15.190 -16.544 11.094 1.00 96.75 328 PHE A O 1
ATOM 2609 N N . ARG A 1 329 ? -16.190 -18.538 11.458 1.00 97.38 329 ARG A N 1
ATOM 2610 C CA . ARG A 1 329 ? -17.574 -18.059 11.382 1.00 97.38 329 ARG A CA 1
ATOM 2611 C C . ARG A 1 329 ? -18.149 -17.907 12.776 1.00 97.38 329 ARG A C 1
ATOM 2613 O O . ARG A 1 329 ? -18.208 -18.886 13.522 1.00 97.38 329 ARG A O 1
ATOM 2620 N N . PHE A 1 330 ? -18.614 -16.712 13.108 1.00 96.44 330 PHE A N 1
ATOM 2621 C CA . PHE A 1 330 ? -19.241 -16.416 14.389 1.00 96.44 330 PHE A CA 1
ATOM 2622 C C . PHE A 1 330 ? -20.731 -16.147 14.190 1.00 96.44 330 PHE A C 1
ATOM 2624 O O . PHE A 1 330 ? -21.097 -15.270 13.413 1.00 96.44 330 PHE A O 1
ATOM 2631 N N . ALA A 1 331 ? -21.581 -16.888 14.897 1.00 96.75 331 ALA A N 1
ATOM 2632 C CA . ALA A 1 331 ? -23.011 -16.620 14.968 1.00 96.75 331 ALA A CA 1
ATOM 2633 C C . ALA A 1 331 ? -23.284 -15.389 15.846 1.00 96.75 331 ALA A C 1
ATOM 2635 O O . ALA A 1 331 ? -22.654 -15.211 16.898 1.00 96.75 331 ALA A O 1
ATOM 2636 N N . LEU A 1 332 ? -24.220 -14.556 15.396 1.00 95.25 332 LEU A N 1
ATOM 2637 C CA . LEU A 1 332 ? -24.723 -13.382 16.105 1.00 95.25 332 LEU A CA 1
ATOM 2638 C C . LEU A 1 332 ? -25.670 -13.789 17.256 1.00 95.25 332 LEU A C 1
ATOM 2640 O O . LEU A 1 332 ? -26.106 -14.939 17.311 1.00 95.25 332 LEU A O 1
ATOM 2644 N N . PRO A 1 333 ? -25.996 -12.870 18.188 1.00 92.25 333 PRO A N 1
ATOM 2645 C CA . PRO A 1 333 ? -26.909 -13.157 19.298 1.00 92.25 333 PRO A CA 1
ATOM 2646 C C . PRO A 1 333 ? -28.329 -13.578 18.887 1.00 92.25 333 PRO A C 1
ATOM 2648 O O . PRO A 1 333 ? -28.964 -14.314 19.638 1.00 92.25 333 PRO A O 1
ATOM 2651 N N . LEU A 1 334 ? -28.821 -13.120 17.728 1.00 89.25 334 LEU A N 1
ATOM 2652 C CA . LEU A 1 334 ? -30.077 -13.564 17.112 1.00 89.25 334 LEU A CA 1
ATOM 2653 C C . LEU A 1 334 ? -29.832 -13.979 15.654 1.00 89.25 334 LEU A C 1
ATOM 2655 O O . LEU A 1 334 ? -28.974 -13.414 14.974 1.00 89.25 334 LEU A O 1
ATOM 2659 N N . GLU A 1 335 ? -30.616 -14.938 15.164 1.00 89.00 335 GLU A N 1
ATOM 2660 C CA . GLU A 1 335 ? -30.461 -15.505 13.816 1.00 89.00 335 GLU A CA 1
ATOM 2661 C C . GLU A 1 335 ? -30.953 -14.576 12.692 1.00 89.00 335 GLU A C 1
ATOM 2663 O O . GLU A 1 335 ? -30.550 -14.758 11.550 1.00 89.00 335 GLU A O 1
ATOM 2668 N N . ASP A 1 336 ? -31.776 -13.567 13.000 1.00 88.38 336 ASP A N 1
ATOM 2669 C CA . ASP A 1 336 ? -32.315 -12.576 12.055 1.00 88.38 336 ASP A CA 1
ATOM 2670 C C . ASP A 1 336 ? -31.508 -11.261 11.998 1.00 88.38 336 ASP A C 1
ATOM 2672 O O . ASP A 1 336 ? -31.779 -10.390 11.164 1.00 88.38 336 ASP A O 1
ATOM 2676 N N . GLN A 1 337 ? -30.506 -11.114 12.871 1.00 91.19 337 GLN A N 1
ATOM 2677 C CA . GLN A 1 337 ? -29.661 -9.924 12.942 1.00 91.19 337 GLN A CA 1
ATOM 2678 C C . GLN A 1 337 ? -28.689 -9.818 11.767 1.00 91.19 337 GLN A C 1
ATOM 2680 O O . GLN A 1 337 ? -28.166 -10.817 11.278 1.00 91.19 337 GLN A O 1
ATOM 2685 N N . VAL A 1 338 ? -28.360 -8.582 11.393 1.00 91.19 338 VAL A N 1
ATOM 2686 C CA . VAL A 1 338 ? -27.139 -8.260 10.638 1.00 91.19 338 VAL A CA 1
ATOM 2687 C C . VAL A 1 338 ? -26.060 -7.749 11.594 1.00 91.19 338 VAL A C 1
ATOM 2689 O O . VAL A 1 338 ? -26.362 -7.217 12.669 1.00 91.19 338 VAL A O 1
ATOM 2692 N N . LEU A 1 339 ? -24.784 -7.859 11.211 1.00 91.75 339 LEU A N 1
ATOM 2693 C CA . LEU A 1 339 ? -23.684 -7.346 12.040 1.00 91.75 339 LEU A CA 1
ATOM 2694 C C . LEU A 1 339 ? -23.798 -5.823 12.259 1.00 91.75 339 LEU A C 1
ATOM 2696 O O . LEU A 1 339 ? -23.509 -5.337 13.352 1.00 91.75 339 LEU A O 1
ATOM 2700 N N . GLY A 1 340 ? -24.237 -5.083 11.232 1.00 83.06 340 GLY A N 1
ATOM 2701 C CA . GLY A 1 340 ? -24.400 -3.623 11.262 1.00 83.06 340 GLY A CA 1
ATOM 2702 C C . GLY A 1 340 ? -23.088 -2.835 11.284 1.00 83.06 340 GLY A C 1
ATOM 2703 O O . GLY A 1 340 ? -23.064 -1.687 11.720 1.00 83.06 340 GLY A O 1
ATOM 2704 N N . LEU A 1 341 ? -21.991 -3.443 10.826 1.00 83.19 341 LEU A N 1
ATOM 2705 C CA . LEU A 1 341 ? -20.707 -2.772 10.645 1.00 83.19 341 LEU A CA 1
ATOM 2706 C C . LEU A 1 341 ? -20.629 -2.160 9.232 1.00 83.19 341 LEU A C 1
ATOM 2708 O O . LEU A 1 341 ? -20.724 -2.915 8.264 1.00 83.19 341 LEU A O 1
ATOM 2712 N N . PRO A 1 342 ? -20.411 -0.840 9.075 1.00 71.38 342 PRO A N 1
ATOM 2713 C CA . PRO A 1 342 ? -20.177 -0.243 7.761 1.00 71.38 342 PRO A CA 1
ATOM 2714 C C . PRO A 1 342 ? -18.885 -0.748 7.103 1.00 71.38 342 PRO A C 1
ATOM 2716 O O . PRO A 1 342 ? -17.917 -1.102 7.784 1.00 71.38 342 PRO A O 1
ATOM 2719 N N . VAL A 1 343 ? -18.846 -0.715 5.768 1.00 67.12 343 VAL A N 1
ATOM 2720 C CA . VAL A 1 343 ? -17.650 -1.048 4.976 1.00 67.12 343 VAL A CA 1
ATOM 2721 C C . VAL A 1 343 ? -16.455 -0.192 5.425 1.00 67.12 343 VAL A C 1
ATOM 2723 O O . VAL A 1 343 ? -16.602 0.973 5.794 1.00 67.12 343 VAL A O 1
ATOM 2726 N N . GLY A 1 344 ? -15.258 -0.785 5.451 1.00 57.09 344 GLY A N 1
ATOM 2727 C CA . GLY A 1 344 ? -14.025 -0.106 5.871 1.00 57.09 344 GLY A CA 1
ATOM 2728 C C . GLY A 1 344 ? -13.855 0.077 7.387 1.00 57.09 344 GLY A C 1
ATOM 2729 O O . GLY A 1 344 ? -12.813 0.567 7.822 1.00 57.09 344 GLY A O 1
ATOM 2730 N N . LYS A 1 345 ? -14.827 -0.329 8.216 1.00 75.06 345 LYS A N 1
ATOM 2731 C CA . LYS A 1 345 ? -14.674 -0.403 9.681 1.00 75.06 345 LYS A CA 1
ATOM 2732 C C . LYS A 1 345 ? -14.226 -1.807 10.120 1.00 75.06 345 LYS A C 1
ATOM 2734 O O . LYS A 1 345 ? -14.241 -2.755 9.341 1.00 75.06 345 LYS A O 1
ATOM 2739 N N . HIS A 1 346 ? -13.819 -1.938 11.381 1.00 84.00 346 HIS A N 1
ATOM 2740 C CA . HIS A 1 346 ? -13.372 -3.193 11.995 1.00 84.00 346 HIS A CA 1
ATOM 2741 C C . HIS A 1 346 ? -14.100 -3.448 13.323 1.00 84.00 346 HIS A C 1
ATOM 2743 O O . HIS A 1 346 ? -14.617 -2.518 13.942 1.00 84.00 346 HIS A O 1
ATOM 2749 N N . ILE A 1 347 ? -14.110 -4.702 13.778 1.00 89.75 347 ILE A N 1
AT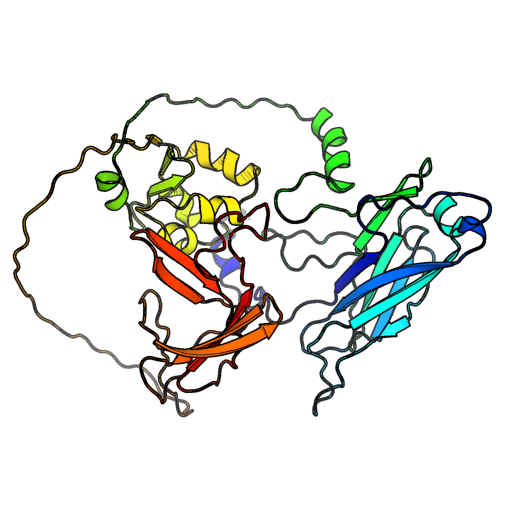OM 2750 C CA . ILE A 1 347 ? -14.562 -5.095 15.120 1.00 89.75 347 ILE A CA 1
ATOM 2751 C C . ILE A 1 347 ? -13.368 -5.392 16.025 1.00 89.75 347 ILE A C 1
ATOM 2753 O O . ILE A 1 347 ? -12.316 -5.811 15.548 1.00 89.75 347 ILE A O 1
ATOM 2757 N N . PHE A 1 348 ? -13.549 -5.254 17.337 1.00 87.69 348 PHE A N 1
ATOM 2758 C CA . PHE A 1 348 ? -12.592 -5.735 18.333 1.00 87.69 348 PHE A CA 1
ATOM 2759 C C . PHE A 1 348 ? -13.076 -7.061 18.924 1.00 87.69 348 PHE A C 1
ATOM 2761 O O . PHE A 1 348 ? -14.036 -7.086 19.696 1.00 87.69 348 PHE A O 1
ATOM 2768 N N . LEU A 1 349 ? -12.397 -8.167 18.604 1.00 90.50 349 LEU A N 1
ATOM 2769 C CA . LEU A 1 349 ? -12.598 -9.414 19.341 1.00 90.50 349 LEU A CA 1
ATOM 2770 C C . LEU A 1 349 ? -11.934 -9.292 20.713 1.00 90.50 349 LEU A C 1
ATOM 2772 O O . LEU A 1 349 ? -10.746 -8.990 20.799 1.00 90.50 349 LEU A O 1
ATOM 2776 N N . CYS A 1 350 ? -12.699 -9.557 21.773 1.00 87.19 350 CYS A N 1
ATOM 2777 C CA . CYS A 1 350 ? -12.216 -9.693 23.147 1.00 87.19 350 CYS A CA 1
ATOM 2778 C C . CYS A 1 350 ? -12.252 -11.174 23.548 1.00 87.19 350 CYS A C 1
ATOM 2780 O O . CYS A 1 350 ? -13.294 -11.809 23.395 1.00 87.19 350 CYS A O 1
ATOM 2782 N N . ALA A 1 351 ? -11.173 -11.712 24.117 1.00 83.56 351 ALA A N 1
ATOM 2783 C CA . ALA A 1 351 ? -11.180 -13.038 24.739 1.00 83.56 351 ALA A CA 1
ATOM 2784 C C . ALA A 1 351 ? -10.174 -13.110 25.893 1.00 83.56 351 ALA A C 1
ATOM 2786 O O . ALA A 1 351 ? -9.082 -12.553 25.795 1.00 83.56 351 ALA A O 1
ATOM 2787 N N . THR A 1 352 ? -10.516 -13.826 26.964 1.00 81.81 352 THR A N 1
ATOM 2788 C CA . THR A 1 352 ? -9.562 -14.160 28.032 1.00 81.81 352 THR A CA 1
ATOM 2789 C C . THR A 1 352 ? -8.829 -15.443 27.657 1.00 81.81 352 THR A C 1
ATOM 2791 O O . THR A 1 352 ? -9.463 -16.471 27.430 1.00 81.81 352 THR A O 1
ATOM 2794 N N . ILE A 1 353 ? -7.500 -15.386 27.562 1.00 79.56 353 ILE A N 1
ATOM 2795 C CA . ILE A 1 353 ? -6.648 -16.484 27.094 1.00 79.56 353 ILE A CA 1
ATOM 2796 C C . ILE A 1 353 ? -5.479 -16.627 28.073 1.00 79.56 353 ILE A C 1
ATOM 2798 O O . ILE A 1 353 ? -4.648 -15.727 28.183 1.00 79.56 353 ILE A O 1
ATOM 2802 N N . ASN A 1 354 ? -5.415 -17.757 28.788 1.00 80.56 354 ASN A N 1
ATOM 2803 C CA . ASN A 1 354 ? -4.468 -17.989 29.893 1.00 80.56 354 ASN A CA 1
ATOM 2804 C C . ASN A 1 354 ? -4.503 -16.839 30.925 1.00 80.56 354 ASN A C 1
ATOM 2806 O O . ASN A 1 354 ? -3.489 -16.189 31.181 1.00 80.56 354 ASN A O 1
ATOM 2810 N N . ASP A 1 355 ? -5.710 -16.529 31.411 1.00 79.19 355 ASP A N 1
ATOM 2811 C CA . ASP A 1 355 ? -6.041 -15.469 32.382 1.00 79.19 355 ASP A CA 1
ATOM 2812 C C . ASP A 1 355 ? -5.659 -14.029 31.992 1.00 79.19 355 ASP A C 1
ATOM 2814 O O . ASP A 1 355 ? -5.898 -13.082 32.743 1.00 79.19 355 ASP A O 1
ATOM 2818 N N . LYS A 1 356 ? -5.149 -13.823 30.772 1.00 72.69 356 LYS A N 1
ATOM 2819 C CA . LYS A 1 356 ? -4.938 -12.500 30.183 1.00 72.69 356 LYS A CA 1
ATOM 2820 C C . LYS A 1 356 ? -6.115 -12.127 29.298 1.00 72.69 356 LYS A C 1
ATOM 2822 O O . LYS A 1 356 ? -6.478 -12.878 28.395 1.00 72.69 356 LYS A O 1
ATOM 2827 N N . LEU A 1 357 ? -6.684 -10.944 29.515 1.00 80.00 357 LEU A N 1
ATOM 2828 C CA . LEU A 1 357 ? -7.581 -10.336 28.538 1.00 80.00 357 LEU A CA 1
ATOM 2829 C C . LEU A 1 357 ? -6.761 -9.969 27.296 1.00 80.00 357 LEU A C 1
ATOM 2831 O O . LEU A 1 357 ? -5.814 -9.194 27.381 1.00 80.00 357 LEU A O 1
ATOM 2835 N N . CYS A 1 358 ? -7.132 -10.522 26.148 1.00 79.62 358 CYS A N 1
ATOM 2836 C CA . CYS A 1 358 ? -6.609 -10.137 24.847 1.00 79.62 358 CYS A CA 1
ATOM 2837 C C . CYS A 1 358 ? -7.708 -9.429 24.054 1.00 79.62 358 CYS A C 1
ATOM 2839 O O . CYS A 1 358 ? -8.869 -9.852 24.066 1.00 79.62 358 CYS A O 1
ATOM 2841 N N . MET A 1 359 ? -7.332 -8.372 23.336 1.00 83.25 359 MET A N 1
ATOM 2842 C CA . MET A 1 359 ? -8.205 -7.681 22.395 1.00 83.25 359 MET A CA 1
ATOM 2843 C C . MET A 1 359 ? -7.460 -7.471 21.078 1.00 83.25 359 MET A C 1
ATOM 2845 O O . MET A 1 359 ? -6.302 -7.068 21.098 1.00 83.25 359 MET A O 1
ATOM 2849 N N . ARG A 1 360 ? -8.089 -7.753 19.933 1.00 82.56 360 ARG A N 1
ATOM 2850 C CA . ARG A 1 360 ? -7.506 -7.466 18.610 1.00 82.56 360 ARG A CA 1
ATOM 2851 C C . ARG A 1 360 ? -8.575 -6.997 17.628 1.00 82.56 360 ARG A C 1
ATOM 2853 O O . ARG A 1 360 ? -9.701 -7.499 17.634 1.00 82.56 360 ARG A O 1
ATOM 2860 N N . ALA A 1 361 ? -8.196 -6.037 16.789 1.00 86.19 361 ALA A N 1
ATOM 2861 C CA . ALA A 1 361 ? -9.018 -5.549 15.692 1.00 86.19 361 ALA A CA 1
ATOM 2862 C C . ALA A 1 361 ? -9.010 -6.545 14.519 1.00 86.19 361 ALA A C 1
ATOM 2864 O O . ALA A 1 361 ? -7.949 -7.018 14.112 1.00 86.19 361 ALA A O 1
ATOM 2865 N N . TYR A 1 362 ? -10.185 -6.819 13.953 1.00 89.75 362 TYR A N 1
ATOM 2866 C CA . TYR A 1 362 ? -10.364 -7.606 12.734 1.00 89.75 362 TYR A CA 1
ATOM 2867 C C . TYR A 1 362 ? -11.416 -6.954 11.836 1.00 89.75 362 TYR A C 1
ATOM 2869 O O . TYR A 1 362 ? -12.485 -6.558 12.303 1.00 89.75 362 TYR A O 1
ATOM 2877 N N . THR A 1 363 ? -11.145 -6.889 10.536 1.00 90.31 363 THR A N 1
ATOM 2878 C CA . THR A 1 363 ? -12.142 -6.514 9.525 1.00 90.31 363 THR A CA 1
ATOM 2879 C C . THR A 1 363 ? -12.903 -7.770 9.089 1.00 90.31 363 THR A C 1
ATOM 2881 O O . THR A 1 363 ? -12.255 -8.739 8.679 1.00 90.31 363 THR A O 1
ATOM 2884 N N . PRO A 1 364 ? -14.245 -7.804 9.178 1.00 93.38 364 PRO A N 1
ATOM 2885 C CA . PRO A 1 364 ? -15.036 -8.905 8.640 1.00 93.38 364 PRO A CA 1
ATOM 2886 C C . PRO A 1 364 ? -14.893 -9.071 7.125 1.00 93.38 364 PRO A C 1
ATOM 2888 O O . PRO A 1 364 ? -14.591 -8.129 6.398 1.00 93.38 364 PRO A O 1
ATOM 2891 N N . THR A 1 365 ? -15.124 -10.298 6.670 1.00 91.56 365 THR A N 1
ATOM 2892 C CA . THR A 1 365 ? -15.037 -10.724 5.260 1.00 91.56 365 THR A CA 1
ATOM 2893 C C . THR A 1 365 ? -16.378 -11.188 4.683 1.00 91.56 365 THR A C 1
ATOM 2895 O O . THR A 1 365 ? -16.483 -11.416 3.482 1.00 91.56 365 THR A O 1
ATOM 2898 N N . SER A 1 366 ? -17.406 -11.304 5.528 1.00 88.19 366 SER A N 1
ATOM 2899 C CA . SER A 1 366 ? -18.815 -11.441 5.139 1.00 88.19 366 SER A CA 1
ATOM 2900 C C . SER A 1 366 ? -19.393 -10.113 4.627 1.00 88.19 366 SER A C 1
ATOM 2902 O O . SER A 1 366 ? -18.844 -9.048 4.915 1.00 88.19 366 SER A O 1
ATOM 2904 N N . SER A 1 367 ? -20.522 -10.164 3.912 1.00 81.06 367 SER A N 1
ATOM 2905 C CA . SER A 1 367 ? -21.236 -8.950 3.485 1.00 81.06 367 SER A CA 1
ATOM 2906 C C . SER A 1 367 ? -21.767 -8.138 4.678 1.00 81.06 367 SER A C 1
ATOM 2908 O O . SER A 1 367 ? -21.964 -8.674 5.770 1.00 81.06 367 SER A O 1
ATOM 2910 N N . ILE A 1 368 ? -22.058 -6.852 4.460 1.00 79.00 368 ILE A N 1
ATOM 2911 C CA . ILE A 1 368 ? -22.758 -6.003 5.442 1.00 79.00 368 ILE A CA 1
ATOM 2912 C C . ILE A 1 368 ? -24.222 -6.434 5.643 1.00 79.00 368 ILE A C 1
ATOM 2914 O O . ILE A 1 368 ? -24.764 -6.272 6.734 1.00 79.00 368 ILE A O 1
ATOM 2918 N N . ASP A 1 369 ? -24.825 -7.033 4.611 1.00 80.19 369 ASP A N 1
ATOM 2919 C CA . ASP A 1 369 ? -26.208 -7.533 4.598 1.00 80.19 369 ASP A CA 1
ATOM 2920 C C . ASP A 1 369 ? -26.342 -8.983 5.101 1.00 80.19 369 ASP A C 1
ATOM 2922 O O . ASP A 1 369 ? -27.446 -9.539 5.092 1.00 80.19 369 ASP A O 1
ATOM 2926 N N . GLU A 1 370 ? -25.223 -9.610 5.483 1.00 86.19 370 GLU A N 1
ATOM 2927 C CA . GLU A 1 370 ? -25.154 -11.007 5.915 1.00 86.19 370 GLU A CA 1
ATOM 2928 C C . GLU A 1 370 ? -25.914 -11.214 7.233 1.00 86.19 370 GLU A C 1
ATOM 2930 O O . GLU A 1 370 ? -25.806 -10.410 8.164 1.00 86.1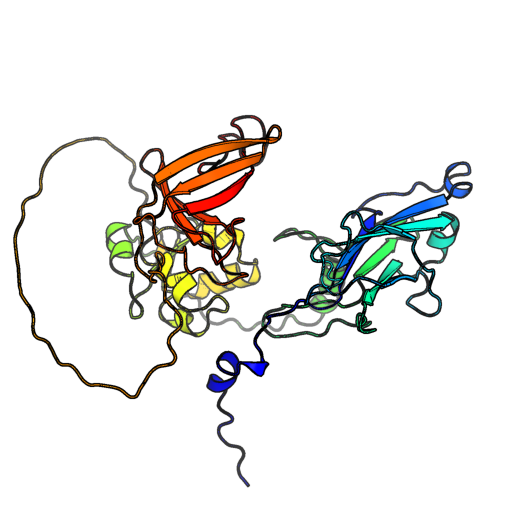9 370 GLU A O 1
ATOM 2935 N N . VAL A 1 371 ? -26.697 -12.293 7.305 1.00 92.00 371 VAL A N 1
ATOM 2936 C CA . VAL A 1 371 ? -27.684 -12.513 8.371 1.00 92.00 371 VAL A CA 1
ATOM 2937 C C . VAL A 1 371 ? -27.246 -13.645 9.304 1.00 92.00 371 VAL A C 1
ATOM 2939 O O . VAL A 1 371 ? -26.692 -14.659 8.869 1.00 92.00 371 VAL A O 1
ATOM 2942 N N . GLY A 1 372 ? -27.462 -13.457 10.606 1.00 93.06 372 GLY A N 1
ATOM 2943 C CA . GLY A 1 372 ? -27.209 -14.430 11.670 1.00 93.06 372 GLY A CA 1
ATOM 2944 C C . GLY A 1 372 ? -25.733 -14.727 11.962 1.00 93.06 372 GLY A C 1
ATOM 2945 O O . GLY A 1 372 ? -25.438 -15.395 12.952 1.00 93.06 372 GLY A O 1
ATOM 2946 N N . HIS A 1 373 ? -24.782 -14.249 11.151 1.00 95.31 373 HIS A N 1
ATOM 2947 C CA . HIS A 1 373 ? -23.355 -14.533 11.326 1.00 95.31 373 HIS A CA 1
ATOM 2948 C C . HIS A 1 373 ? -22.423 -13.473 10.718 1.00 95.31 373 HIS A C 1
ATOM 2950 O O . HIS A 1 373 ? -22.843 -12.613 9.949 1.00 95.31 373 HIS A O 1
ATOM 2956 N N . PHE A 1 374 ? -21.130 -13.578 11.036 1.00 95.56 374 PHE A N 1
ATOM 2957 C CA . PHE A 1 374 ? -20.044 -12.919 10.308 1.00 95.56 374 PHE A CA 1
ATOM 2958 C C . PHE A 1 374 ? -18.823 -13.840 10.167 1.00 95.56 374 PHE A C 1
ATOM 2960 O O . PHE A 1 374 ? -18.564 -14.687 11.027 1.00 95.56 374 PHE A O 1
ATOM 2967 N N . ASP A 1 375 ? -18.053 -13.650 9.092 1.00 96.19 375 ASP A N 1
ATOM 2968 C CA . ASP A 1 375 ? -16.841 -14.426 8.793 1.00 96.19 375 ASP A CA 1
ATOM 2969 C C . ASP A 1 375 ? -15.577 -13.571 8.965 1.00 96.19 375 ASP A C 1
ATOM 2971 O O . ASP A 1 375 ? -15.458 -12.496 8.371 1.00 96.19 375 ASP A O 1
ATOM 2975 N N . LEU A 1 376 ? -14.589 -14.073 9.713 1.00 95.94 376 LEU A N 1
ATOM 2976 C CA . LEU A 1 376 ? -13.238 -13.504 9.796 1.00 95.94 376 LEU A CA 1
ATOM 2977 C C . LEU A 1 376 ? -12.223 -14.427 9.116 1.00 95.94 376 LEU A C 1
ATOM 2979 O O . LEU A 1 376 ? -12.188 -15.622 9.409 1.00 95.94 376 LEU A O 1
ATOM 2983 N N . VAL A 1 377 ? -11.333 -13.879 8.286 1.00 95.00 377 VAL A N 1
ATOM 2984 C CA . VAL A 1 377 ? -10.156 -14.602 7.774 1.00 95.00 377 VAL A CA 1
ATOM 2985 C C . VAL A 1 377 ? -8.928 -14.192 8.584 1.00 95.00 377 VAL A C 1
ATOM 2987 O O . VAL A 1 377 ? -8.545 -13.025 8.603 1.00 95.00 377 VAL A O 1
ATOM 2990 N N . VAL A 1 378 ? -8.313 -15.154 9.275 1.00 93.75 378 VAL A N 1
ATOM 2991 C CA . VAL A 1 378 ? -7.240 -14.918 10.253 1.00 93.75 378 VAL A CA 1
ATOM 2992 C C . VAL A 1 378 ? -5.999 -15.732 9.894 1.00 93.75 378 VAL A C 1
ATOM 2994 O O . VAL A 1 378 ? -6.076 -16.923 9.573 1.00 93.75 378 VAL A O 1
ATOM 2997 N N . LYS A 1 379 ? -4.831 -15.082 9.964 1.00 90.81 379 LYS A N 1
ATOM 2998 C CA . LYS A 1 379 ? -3.526 -15.726 9.786 1.00 90.81 379 LYS A CA 1
ATOM 2999 C C . LYS A 1 379 ? -3.053 -16.351 11.099 1.00 90.81 379 LYS A C 1
ATOM 3001 O O . LYS A 1 379 ? -3.029 -15.699 12.139 1.00 90.81 379 LYS A O 1
ATOM 3006 N N . ILE A 1 380 ? -2.647 -17.610 11.019 1.00 92.50 380 ILE A N 1
ATOM 3007 C CA . ILE A 1 380 ? -2.302 -18.467 12.147 1.00 92.50 380 ILE A CA 1
ATOM 3008 C C . ILE A 1 380 ? -0.797 -18.412 12.393 1.00 92.50 380 ILE A C 1
ATOM 3010 O O . ILE A 1 380 ? -0.007 -18.914 11.589 1.00 92.50 380 ILE A O 1
ATOM 3014 N N . TYR A 1 381 ? -0.385 -17.853 13.527 1.00 89.38 381 TYR A N 1
ATOM 3015 C CA . TYR A 1 381 ? 1.004 -17.919 13.969 1.00 89.38 381 TYR A CA 1
ATOM 3016 C C . TYR A 1 381 ? 1.189 -19.133 14.880 1.00 89.38 381 TYR A C 1
ATOM 3018 O O . TYR A 1 381 ? 0.820 -19.112 16.053 1.00 89.38 381 TYR A O 1
ATOM 3026 N N . PHE A 1 382 ? 1.751 -20.213 14.338 1.00 88.56 382 PHE A N 1
ATOM 3027 C CA . PHE A 1 382 ? 2.030 -21.428 15.104 1.00 88.56 382 PHE A CA 1
ATOM 3028 C C . PHE A 1 382 ? 3.253 -21.261 16.016 1.00 88.56 382 PHE A C 1
ATOM 3030 O O . PHE A 1 382 ? 4.264 -20.657 15.644 1.00 88.56 382 PHE A O 1
ATOM 3037 N N . LYS A 1 383 ? 3.171 -21.860 17.208 1.00 89.75 383 LYS A N 1
ATOM 3038 C CA . LYS A 1 383 ? 4.268 -21.934 18.181 1.00 89.75 383 LYS A CA 1
ATOM 3039 C C . LYS A 1 383 ? 5.515 -22.564 17.548 1.00 89.75 383 LYS A C 1
ATOM 3041 O O . LYS A 1 383 ? 5.410 -23.565 16.849 1.00 89.75 383 LYS A O 1
ATOM 3046 N N . ARG A 1 384 ? 6.686 -21.972 17.812 1.00 88.69 384 ARG A N 1
ATOM 3047 C CA . ARG A 1 384 ? 8.011 -22.321 17.255 1.00 88.69 384 ARG A CA 1
ATOM 3048 C C . ARG A 1 384 ? 8.181 -22.169 15.729 1.00 88.69 384 ARG A C 1
ATOM 3050 O O . ARG A 1 384 ? 9.244 -22.520 15.236 1.00 88.69 384 ARG A O 1
ATOM 3057 N N . VAL A 1 385 ? 7.209 -21.620 14.988 1.00 87.25 385 VAL A N 1
ATOM 3058 C CA . VAL A 1 385 ? 7.326 -21.450 13.519 1.00 87.25 385 VAL A CA 1
ATOM 3059 C C . VAL A 1 385 ? 7.805 -20.054 13.107 1.00 87.25 385 VAL A C 1
ATOM 3061 O O . VAL A 1 385 ? 8.599 -19.934 12.180 1.00 87.25 385 VAL A O 1
ATOM 3064 N N . HIS A 1 386 ? 7.345 -18.987 13.768 1.00 77.69 386 HIS A N 1
ATOM 3065 C CA . HIS A 1 386 ? 7.680 -17.611 13.376 1.00 77.69 386 HIS A CA 1
ATOM 3066 C C . HIS A 1 386 ? 8.635 -16.951 14.387 1.00 77.69 386 HIS A C 1
ATOM 3068 O O . HIS A 1 386 ? 8.284 -16.884 15.567 1.00 77.69 386 HIS A O 1
ATOM 3074 N N . PRO A 1 387 ? 9.792 -16.393 13.974 1.00 80.50 387 PRO A N 1
ATOM 3075 C CA . PRO A 1 387 ? 10.809 -15.903 14.912 1.00 80.50 387 PRO A CA 1
ATOM 3076 C C . PRO A 1 387 ? 10.337 -14.719 15.768 1.00 80.50 387 PRO A C 1
ATOM 3078 O O . PRO A 1 387 ? 10.709 -14.633 16.932 1.00 80.50 387 PRO A O 1
ATOM 3081 N N . LYS A 1 388 ? 9.455 -13.848 15.245 1.00 74.25 388 LYS A N 1
ATOM 3082 C CA . LYS A 1 388 ? 8.838 -12.763 16.042 1.00 74.25 388 LYS A CA 1
ATOM 3083 C C . LYS A 1 388 ? 7.695 -13.235 16.958 1.00 74.25 388 LYS A C 1
ATOM 3085 O O . LYS A 1 388 ? 7.274 -12.484 17.825 1.00 74.25 388 LYS A O 1
ATOM 3090 N N . PHE A 1 389 ? 7.186 -14.460 16.778 1.00 79.19 389 PHE A N 1
ATOM 3091 C CA . PHE A 1 389 ? 6.082 -15.026 17.568 1.00 79.19 389 PHE A CA 1
ATOM 3092 C C . PHE A 1 389 ? 6.421 -16.458 18.032 1.00 79.19 389 PHE A C 1
ATOM 3094 O O . PHE A 1 389 ? 5.736 -17.413 17.656 1.00 79.19 389 PHE A O 1
ATOM 3101 N N . PRO A 1 390 ? 7.479 -16.651 18.847 1.00 80.56 390 PRO A N 1
ATOM 3102 C CA . PRO A 1 390 ? 7.993 -17.982 19.190 1.00 80.56 390 PRO A CA 1
ATOM 3103 C C . PRO A 1 390 ? 6.987 -18.834 19.979 1.00 80.56 390 PRO A C 1
ATOM 3105 O O . PRO A 1 390 ? 7.005 -20.061 19.881 1.00 80.56 390 PRO A O 1
ATOM 3108 N N . ASN A 1 391 ? 6.067 -18.203 20.715 1.00 82.88 391 ASN A N 1
ATOM 3109 C CA . ASN A 1 391 ? 4.973 -18.875 21.422 1.00 82.88 391 ASN A CA 1
ATOM 3110 C C . ASN A 1 391 ? 3.718 -19.110 20.562 1.00 82.88 391 ASN A C 1
ATOM 3112 O O . ASN A 1 391 ? 2.798 -19.780 21.024 1.00 82.88 391 ASN A O 1
ATOM 3116 N N . GLY A 1 392 ? 3.704 -18.620 19.321 1.00 82.56 392 GLY A N 1
ATOM 3117 C CA . GLY A 1 392 ? 2.513 -18.502 18.487 1.00 82.56 392 GLY A CA 1
ATOM 3118 C C . GLY A 1 392 ? 1.750 -17.198 18.743 1.00 82.56 392 GLY A C 1
ATOM 3119 O O . GLY A 1 392 ? 2.139 -16.391 19.587 1.00 82.56 392 GLY A O 1
ATOM 3120 N N . GLY A 1 393 ? 0.677 -16.980 17.985 1.00 82.56 393 GLY A N 1
ATOM 3121 C CA . GLY A 1 393 ? -0.235 -15.850 18.160 1.00 82.56 393 GLY A CA 1
ATOM 3122 C C . GLY A 1 393 ? -1.341 -16.188 19.157 1.00 82.56 393 GLY A C 1
ATOM 3123 O O . GLY A 1 393 ? -1.913 -17.273 19.101 1.00 82.56 393 GLY A O 1
ATOM 3124 N N . LEU A 1 394 ? -1.659 -15.260 20.065 1.00 75.88 394 LEU A N 1
ATOM 3125 C CA . LEU A 1 394 ? -2.686 -15.478 21.096 1.00 75.88 394 LEU A CA 1
ATOM 3126 C C . LEU A 1 394 ? -4.102 -15.598 20.502 1.00 75.88 394 LEU A C 1
ATOM 3128 O O . LEU A 1 394 ? -4.910 -16.361 21.013 1.00 75.88 394 LEU A O 1
ATOM 3132 N N . MET A 1 395 ? -4.380 -14.900 19.397 1.00 77.25 395 MET A N 1
ATOM 3133 C CA . MET A 1 395 ? -5.637 -14.979 18.639 1.00 77.25 395 MET A CA 1
ATOM 3134 C C . MET A 1 395 ? -5.348 -15.450 17.196 1.00 77.25 395 MET A C 1
ATOM 3136 O O . MET A 1 395 ? -5.363 -14.660 16.250 1.00 77.25 395 MET A O 1
ATOM 3140 N N . SER A 1 396 ? -4.982 -16.735 17.056 1.00 67.56 396 SER A N 1
ATOM 3141 C CA . SER A 1 396 ? -4.581 -17.416 15.800 1.00 67.56 396 SER A CA 1
ATOM 3142 C C . SER A 1 396 ? -5.371 -18.705 15.515 1.00 67.56 396 SER A C 1
ATOM 3144 O O . SER A 1 396 ? -4.913 -19.824 15.847 1.00 67.56 396 SER A O 1
#

Organism: NCBI:txid47602